Protein AF-0000000072197163 (afdb_homodimer)

Sequence (582 aa):
MNWDDLKIFLAVARRGSVSGAGAELGVQHSTVSRRLRAMENKLGVRLVERMQGGYGLTLAGEKLRATAEHVEREVLNAEDMLSGQDKLLKGTLRVTVVHHIAYAFFLPIFARFHQTYPDIDLEIQSSNTYLSMPHRETDVALRVTNNPAEVLIGKKLITFASAIYGSKSYLEHLKKTGDKPNWIGTECCDFHRAWTKEVCPEGKHDFTVDDTGLAHMAIKQGVGLSFLPCFIGDSDDDLARYDEQFSAFYGLDLWMLLHEDLRHTERVRAFRNFVIEEVEKQRDKLEGRLRMNWDDLKIFLAVARRGSVSGAGAELGVQHSTVSRRLRAMENKLGVRLVERMQGGYGLTLAGEKLRATAEHVEREVLNAEDMLSGQDKLLKGTLRVTVVHHIAYAFFLPIFARFHQTYPDIDLEIQSSNTYLSMPHRETDVALRVTNNPAEVLIGKKLITFASAIYGSKSYLEHLKKTGDKPNWIGTECCDFHRAWTKEVCPEGKHDFTVDDTGLAHMAIKQGVGLSFLPCFIGDSDDDLARYDEQFSAFYGLDLWMLLHEDLRHTERVRAFRNFVIEEVEKQRDKLEGRLR

InterPro domains:
  IPR000847 LysR, HTH, N-terminal domain [PF00126] (3-62)
  IPR000847 LysR, HTH, N-terminal domain [PS50931] (1-58)
  IPR005119 LysR, substrate-binding [PF03466] (89-278)
  IPR036388 Winged helix-like DNA-binding domain superfamily [G3DSA:1.10.10.10] (1-82)
  IPR036390 Winged helix DNA-binding domain superfamily [SSF46785] (1-111)
  IPR058163 LysR-type transcriptional regulator, proteobacterial-type [PTHR30537] (2-285)

Organism: NCBI:txid1219067

Secondary structure (DSSP, 8-state):
--HHHHHHHHHHHHHSSHHHHHHHHTS-HHHHHHHHHHHHHHHTS--EEEETTEEEE-HHHHHHHHHHHHHHHHHHHHHHHHHTGGGSS-EEEEEEE-HHHIIIIIHHHHHHHHHH-TTEEEEEEE----SS---TT-SEEEEE-SS--TTSEEEEEEEEEEEEEEEHHHHHHHHHH-PPPPB-EE-S-HHHHHHHHHH-TT---SEEESSHHHHHHHHHTT--BEEEEHHHHTT-TTEEEPPGGG---EEEEEEEEE-GGGTT-HHHHHHHHHHHHHHHHTHHHHTT---/--HHHHHHHHHHHHHSSHHHHHHHHTS-HHHHHHHHHHHHHHHTS--EEEETTEEEE-HHHHHHHHHHHHHHHHHHHHHHHHHTGGGSS-EEEEEEE-HHHIIIIIHHHHHHHHHH-TTEEEEEEE-SS-TT---TT-SEEEEE-SS--TTSEEEEEEEEEEEEEEEHHHHHHHHHH-PPPPB-EE-S-HHHHHHHHHH-TT---SEEESSHHHHHHHHHTT--BEEEEHHHHTT-TTEEE--GGG---EEEEEEEEE-GGGTT-HHHHHHHHHHHHHHHHTHHHHTT---

pLDDT: mean 81.99, std 13.85, range [34.84, 98.12]

Radius of gyration: 24.35 Å; Cα contacts (8 Å, |Δi|>4): 1039; chains: 2; bounding box: 47×69×69 Å

Foldseek 3Di:
DDLVLLLLLLLCAVQLALCRSCVVVVHDSVVSVVSQVVVCVVVVHHQWDDDPVHIHGDPNVVVSNLVSLQVVQVVVVVVCVVVVVLVDLAEEAAEEEADVCCVLPCVVLVVVLCVVRVRYHYHYHHDLDPPVPVRRHHAKYKDWAPDDDPQWDKDWQAKFWKFKKAFPVLLVVCVVPVDDWAEEAEQSDDLQVVVCCVVPVPHDHPHYDRDQVVVLVCRLVNVTMGMDGLLSQVVDPRMDGDDCVPVPGDIIIIMMTGHPSSCSRVNSVSSVVSVSVSCVVCRCSRHNNPD/DDLVLLLLLLLCAVQLALCRSCVVVVHDSVVSVVSQVVVCVVVVHHQWDDDPVHIHGDPNVVVSQQVSQAVVQVVVLVVCVVVVVLVDLAEEAAEEEADVCCVLPCVVLVVVLCVVRVRYHYHYHHDLDPPPCCRHHHQKYKDWAPDDDPQWDKDWQAKFFKAKKAFPVLLVVCVVPVDDWAEEAEQQDDLQVVVCCVVPVPHDHPHYDRDQVVVLVCRLVNVTMGMDGLLSQVVDPRMDGRDCVRSPRDIIIIMMTGHPSSCSRVNSVSSVVSVSVSCVVCRCSRSNNPD

Nearest PDB structures (foldseek):
  3t1b-assembly1_A  TM=5.516E-01  e=1.621E-19  Vibrio cholerae
  3hhg-assembly1_D  TM=5.803E-01  e=7.321E-19  Neisseria meningitidis serogroup B
  3t1b-assembly1_D  TM=5.492E-01  e=2.191E-19  Vibrio cholerae
  3szp-assembly1_A-2  TM=5.684E-01  e=3.771E-19  Vibrio cholerae
  7d98-assembly1_Q  TM=4.934E-01  e=8.090E-17  Cupriavidus necator

Structure (mmCIF, N/CA/C/O backbone):
data_AF-0000000072197163-model_v1
#
loop_
_entity.id
_entity.type
_entity.pdbx_description
1 polymer 'LysR family transcriptional regulator'
#
loop_
_atom_site.group_PDB
_atom_site.id
_atom_site.type_symbol
_atom_site.label_atom_id
_atom_site.label_alt_id
_atom_site.label_comp_id
_atom_site.label_asym_id
_atom_site.label_entity_id
_atom_site.label_seq_id
_atom_site.pdbx_PDB_ins_code
_atom_site.Cartn_x
_atom_site.Cartn_y
_atom_site.Cartn_z
_atom_site.occupancy
_atom_site.B_iso_or_equiv
_atom_site.auth_seq_id
_atom_site.auth_comp_id
_atom_site.auth_asym_id
_atom_site.auth_atom_id
_atom_site.pdbx_PDB_model_num
ATOM 1 N N . MET A 1 1 ? -1.6 1.203 34.969 1 57.62 1 MET A N 1
ATOM 2 C CA . MET A 1 1 ? -0.911 1.917 33.875 1 57.62 1 MET A CA 1
ATOM 3 C C . MET A 1 1 ? -1.475 3.324 33.719 1 57.62 1 MET A C 1
ATOM 5 O O . MET A 1 1 ? -2.691 3.52 33.75 1 57.62 1 MET A O 1
ATOM 9 N N . ASN A 1 2 ? -0.633 4.32 33.969 1 64.56 2 ASN A N 1
ATOM 10 C CA . ASN A 1 2 ? -1.128 5.688 33.875 1 64.56 2 ASN A CA 1
ATOM 11 C C . ASN A 1 2 ? -0.711 6.344 32.562 1 64.56 2 ASN A C 1
ATOM 13 O O . ASN A 1 2 ? 0.101 5.793 31.828 1 64.56 2 ASN A O 1
ATOM 17 N N . TRP A 1 3 ? -1.387 7.504 32.25 1 71.94 3 TRP A N 1
ATOM 18 C CA . TRP A 1 3 ? -1.223 8.227 31 1 71.94 3 TRP A CA 1
ATOM 19 C C . TRP A 1 3 ? 0.24 8.594 30.766 1 71.94 3 TRP A C 1
ATOM 21 O O . TRP A 1 3 ? 0.738 8.508 29.641 1 71.94 3 TRP A O 1
ATOM 31 N N . ASP A 1 4 ? 0.844 8.906 31.781 1 77 4 ASP A N 1
ATOM 32 C CA . ASP A 1 4 ? 2.24 9.312 31.672 1 77 4 ASP A CA 1
ATOM 33 C C . ASP A 1 4 ? 3.119 8.148 31.219 1 77 4 ASP A C 1
ATOM 35 O O . ASP A 1 4 ? 4.078 8.336 30.469 1 77 4 ASP A O 1
ATOM 39 N N . ASP A 1 5 ? 2.777 7.043 31.719 1 81.25 5 ASP A N 1
ATOM 40 C CA . ASP A 1 5 ? 3.514 5.844 31.312 1 81.25 5 ASP A CA 1
ATOM 41 C C . ASP A 1 5 ? 3.305 5.535 29.844 1 81.25 5 ASP A C 1
ATOM 43 O O . ASP A 1 5 ? 4.246 5.164 29.141 1 81.25 5 ASP A O 1
ATOM 47 N N . LEU A 1 6 ? 2.107 5.691 29.438 1 82.31 6 LEU A N 1
ATOM 48 C CA . LEU A 1 6 ? 1.798 5.441 28.031 1 82.31 6 LEU A CA 1
ATOM 49 C C . LEU A 1 6 ? 2.545 6.418 27.125 1 82.31 6 LEU A C 1
ATOM 51 O O . LEU A 1 6 ? 2.99 6.047 26.031 1 82.31 6 LEU A O 1
ATOM 55 N N . LYS A 1 7 ? 2.646 7.578 27.594 1 84.44 7 LYS A N 1
ATOM 56 C CA . LYS A 1 7 ? 3.391 8.578 26.828 1 84.44 7 LYS A CA 1
ATOM 57 C C . LYS A 1 7 ? 4.852 8.172 26.672 1 84.44 7 LYS A C 1
ATOM 59 O O . LYS A 1 7 ? 5.434 8.359 25.594 1 84.44 7 LYS A O 1
ATOM 64 N N . ILE A 1 8 ? 5.355 7.672 27.688 1 85.62 8 ILE A N 1
ATOM 65 C CA . ILE A 1 8 ? 6.75 7.234 27.672 1 85.62 8 ILE A CA 1
ATOM 66 C C . ILE A 1 8 ? 6.914 6.094 26.672 1 85.62 8 ILE A C 1
ATOM 68 O O . ILE A 1 8 ? 7.828 6.121 25.844 1 85.62 8 ILE A O 1
ATOM 72 N N . PHE A 1 9 ? 6.086 5.156 26.75 1 88.44 9 PHE A N 1
ATOM 73 C CA . PHE A 1 9 ? 6.117 4.016 25.828 1 88.44 9 PHE A CA 1
ATOM 74 C C . PHE A 1 9 ? 5.988 4.477 24.391 1 88.44 9 PHE A C 1
ATOM 76 O O . PHE A 1 9 ? 6.75 4.043 23.516 1 88.44 9 PHE A O 1
ATOM 83 N N . LEU A 1 10 ? 5.035 5.32 24.203 1 85.12 10 LEU A N 1
ATOM 84 C CA . LEU A 1 10 ? 4.793 5.805 22.844 1 85.12 10 LEU A CA 1
ATOM 85 C C . LEU A 1 10 ? 6.016 6.535 22.297 1 85.12 10 LEU A C 1
ATOM 87 O O . LEU A 1 10 ? 6.355 6.391 21.125 1 85.12 10 LEU A O 1
ATOM 91 N N . ALA A 1 11 ? 6.637 7.305 23.141 1 83.38 11 ALA A N 1
ATOM 92 C CA . ALA A 1 11 ? 7.836 8.031 22.734 1 83.38 11 ALA A CA 1
ATOM 93 C C . ALA A 1 11 ? 8.953 7.066 22.328 1 83.38 11 ALA A C 1
ATOM 95 O O . ALA A 1 11 ? 9.633 7.285 21.328 1 83.38 11 ALA A O 1
ATOM 96 N N . VAL A 1 12 ? 9.078 6.07 23.078 1 86.12 12 VAL A N 1
ATOM 97 C CA . VAL A 1 12 ? 10.094 5.07 22.75 1 86.12 12 VAL A CA 1
ATOM 98 C C . VAL A 1 12 ? 9.742 4.371 21.453 1 86.12 12 VAL A C 1
ATOM 100 O O . VAL A 1 12 ? 10.609 4.137 20.609 1 86.12 12 VAL A O 1
ATOM 103 N N . ALA A 1 13 ? 8.531 4.047 21.359 1 81.19 13 ALA A N 1
ATOM 104 C CA . ALA A 1 13 ? 8.07 3.355 20.172 1 81.19 13 ALA A CA 1
ATOM 105 C C . ALA A 1 13 ? 8.297 4.203 18.922 1 81.19 13 ALA A C 1
ATOM 107 O O . ALA A 1 13 ? 8.695 3.684 17.875 1 81.19 13 ALA A O 1
ATOM 108 N N . ARG A 1 14 ? 8.047 5.434 19.062 1 73.12 14 ARG A N 1
ATOM 109 C CA . ARG A 1 14 ? 8.125 6.359 17.938 1 73.12 14 ARG A CA 1
ATOM 110 C C . ARG A 1 14 ? 9.578 6.691 17.609 1 73.12 14 ARG A C 1
ATOM 112 O O . ARG A 1 14 ? 9.961 6.762 16.438 1 73.12 14 ARG A O 1
ATOM 119 N N . ARG A 1 15 ? 10.391 6.887 18.609 1 72.12 15 ARG A N 1
ATOM 120 C CA . ARG A 1 15 ? 11.75 7.371 18.438 1 72.12 15 ARG A CA 1
ATOM 121 C C . ARG A 1 15 ? 12.727 6.215 18.266 1 72.12 15 ARG A C 1
ATOM 123 O O . ARG A 1 15 ? 13.844 6.398 17.766 1 72.12 15 ARG A O 1
ATOM 130 N N . GLY A 1 16 ? 12.273 5.051 18.703 1 75.5 16 GLY A N 1
ATOM 131 C CA . GLY A 1 16 ? 13.086 3.855 18.562 1 75.5 16 GLY A CA 1
ATOM 132 C C . GLY A 1 16 ? 14.25 3.814 19.547 1 75.5 16 GLY A C 1
ATOM 133 O O . GLY A 1 16 ? 15.172 3.016 19.375 1 75.5 16 GLY A O 1
ATOM 134 N N . SER A 1 17 ? 14.281 4.742 20.469 1 80.44 17 SER A N 1
ATOM 135 C CA . SER A 1 17 ? 15.359 4.773 21.453 1 80.44 17 SER A CA 1
ATOM 136 C C . SER A 1 17 ? 14.906 5.438 22.75 1 80.44 17 SER A C 1
ATOM 138 O O . SER A 1 17 ? 13.992 6.27 22.734 1 80.44 17 SER A O 1
ATOM 140 N N . VAL A 1 18 ? 15.547 5.043 23.797 1 85.5 18 VAL A N 1
ATOM 141 C CA . VAL A 1 18 ? 15.258 5.609 25.109 1 85.5 18 VAL A CA 1
ATOM 142 C C . VAL A 1 18 ? 15.75 7.055 25.172 1 85.5 18 VAL A C 1
ATOM 144 O O . VAL A 1 18 ? 15.078 7.922 25.719 1 85.5 18 VAL A O 1
ATOM 147 N N . SER A 1 19 ? 16.859 7.234 24.516 1 85.69 19 SER A N 1
ATOM 148 C CA . SER A 1 19 ? 17.406 8.586 24.5 1 85.69 19 SER A CA 1
ATOM 149 C C . SER A 1 19 ? 16.531 9.523 23.688 1 85.69 19 SER A C 1
ATOM 151 O O . SER A 1 19 ? 16.25 10.656 24.094 1 85.69 19 SER A O 1
ATOM 153 N N . GLY A 1 20 ? 16.125 9.055 22.609 1 83.5 20 GLY A N 1
ATOM 154 C CA . GLY A 1 20 ? 15.219 9.844 21.781 1 83.5 20 GLY A CA 1
ATOM 155 C C . GLY A 1 20 ? 13.898 10.148 22.469 1 83.5 20 GLY A C 1
ATOM 156 O O . GLY A 1 20 ? 13.383 11.258 22.344 1 83.5 20 GLY A O 1
ATOM 157 N N . ALA A 1 21 ? 13.453 9.188 23.156 1 87.5 21 ALA A N 1
ATOM 158 C CA . ALA A 1 21 ? 12.203 9.367 23.891 1 87.5 21 ALA A CA 1
ATOM 159 C C . ALA A 1 21 ? 12.375 10.406 25 1 87.5 21 ALA A C 1
ATOM 161 O O . ALA A 1 21 ? 11.5 11.25 25.219 1 87.5 21 ALA A O 1
ATOM 162 N N . GLY A 1 22 ? 13.461 10.273 25.656 1 88.06 22 GLY A N 1
ATOM 163 C CA . GLY A 1 22 ? 13.75 11.258 26.688 1 88.06 22 GLY A CA 1
ATOM 164 C C . GLY A 1 22 ? 13.797 12.68 26.172 1 88.06 22 GLY A C 1
ATOM 165 O O . GLY A 1 22 ? 13.211 13.594 26.766 1 88.06 22 GLY A O 1
ATOM 166 N N . ALA A 1 23 ? 14.438 12.875 25.094 1 83.62 23 ALA A N 1
ATOM 167 C CA . ALA A 1 23 ? 14.539 14.188 24.453 1 83.62 23 ALA A CA 1
ATOM 168 C C . ALA A 1 23 ? 13.164 14.727 24.078 1 83.62 23 ALA A C 1
ATOM 170 O O . ALA A 1 23 ? 12.867 15.898 24.297 1 83.62 23 ALA A O 1
ATOM 171 N N . GLU A 1 24 ? 12.367 13.828 23.625 1 79.88 24 GLU A N 1
ATOM 172 C CA . GLU A 1 24 ? 11.023 14.211 23.203 1 79.88 24 GLU A CA 1
ATOM 173 C C . GLU A 1 24 ? 10.172 14.641 24.391 1 79.88 24 GLU A C 1
ATOM 175 O O . GLU A 1 24 ? 9.422 15.609 24.297 1 79.88 24 GLU A O 1
ATOM 180 N N . LEU A 1 25 ? 10.32 13.977 25.422 1 83.94 25 LEU A N 1
ATOM 181 C CA . LEU A 1 25 ? 9.453 14.18 26.578 1 83.94 25 LEU A CA 1
ATOM 182 C C . LEU A 1 25 ? 10.062 15.188 27.547 1 83.94 25 LEU A C 1
ATOM 184 O O . LEU A 1 25 ? 9.398 15.625 28.484 1 83.94 25 LEU A O 1
ATOM 188 N N . GLY A 1 26 ? 11.297 15.516 27.297 1 87.06 26 GLY A N 1
ATOM 189 C CA . GLY A 1 26 ? 11.969 16.453 28.188 1 87.06 26 GLY A CA 1
ATOM 190 C C . GLY A 1 26 ? 12.352 15.836 29.516 1 87.06 26 GLY A C 1
ATOM 191 O O . GLY A 1 26 ? 12.258 16.484 30.562 1 87.06 26 GLY A O 1
ATOM 192 N N . VAL A 1 27 ? 12.641 14.633 29.5 1 86.94 27 VAL A N 1
ATOM 193 C CA . VAL A 1 27 ? 13.047 13.93 30.719 1 86.94 27 VAL A CA 1
ATOM 194 C C . VAL A 1 27 ? 14.352 13.172 30.469 1 86.94 27 VAL A C 1
ATOM 196 O O . VAL A 1 27 ? 14.766 13.008 29.312 1 86.94 27 VAL A O 1
ATOM 199 N N . GLN A 1 28 ? 14.984 12.844 31.484 1 89.19 28 GLN A N 1
ATOM 200 C CA . GLN A 1 28 ? 16.234 12.094 31.375 1 89.19 28 GLN A CA 1
ATOM 201 C C . GLN A 1 28 ? 15.977 10.688 30.844 1 89.19 28 GLN A C 1
ATOM 203 O O . GLN A 1 28 ? 14.953 10.07 31.141 1 89.19 28 GLN A O 1
ATOM 208 N N . HIS A 1 29 ? 16.969 10.211 30.078 1 90.06 29 HIS A N 1
ATOM 209 C CA . HIS A 1 29 ? 16.875 8.875 29.516 1 90.06 29 HIS A CA 1
ATOM 210 C C . HIS A 1 29 ? 16.703 7.82 30.609 1 90.06 29 HIS A C 1
ATOM 212 O O . HIS A 1 29 ? 16 6.824 30.406 1 90.06 29 HIS A O 1
ATOM 218 N N . SER A 1 30 ? 17.297 8.047 31.703 1 90.94 30 SER A N 1
ATOM 219 C CA . SER A 1 30 ? 17.203 7.102 32.812 1 90.94 30 SER A CA 1
ATOM 220 C C . SER A 1 30 ? 15.766 7 33.312 1 90.94 30 SER A C 1
ATOM 222 O O . SER A 1 30 ? 15.312 5.926 33.719 1 90.94 30 SER A O 1
ATOM 224 N N . THR A 1 31 ? 15.125 8.125 33.281 1 89 31 THR A N 1
ATOM 225 C CA . THR A 1 31 ? 13.711 8.156 33.688 1 89 31 THR A CA 1
ATOM 226 C C . THR A 1 31 ? 12.875 7.332 32.688 1 89 31 THR A C 1
ATOM 228 O O . THR A 1 31 ? 12.016 6.555 33.125 1 89 31 THR A O 1
ATOM 231 N N . VAL A 1 32 ? 13.156 7.516 31.422 1 91.81 32 VAL A N 1
ATOM 232 C CA . VAL A 1 32 ? 12.43 6.793 30.391 1 91.81 32 VAL A CA 1
ATOM 233 C C . VAL A 1 32 ? 12.633 5.289 30.562 1 91.81 32 VAL A C 1
ATOM 235 O O . VAL A 1 32 ? 11.672 4.516 30.562 1 91.81 32 VAL A O 1
ATOM 238 N N . SER A 1 33 ? 13.883 4.895 30.75 1 90.56 33 SER A N 1
ATOM 239 C CA . SER A 1 33 ? 14.219 3.48 30.875 1 90.56 33 SER A CA 1
ATOM 240 C C . SER A 1 33 ? 13.578 2.869 32.125 1 90.56 33 SER A C 1
ATOM 242 O O . SER A 1 33 ? 13.023 1.769 32.062 1 90.56 33 SER A O 1
ATOM 244 N N . ARG A 1 34 ? 13.711 3.535 33.156 1 89.94 34 ARG A N 1
ATOM 245 C CA . ARG A 1 34 ? 13.172 3.055 34.406 1 89.94 34 ARG A CA 1
ATOM 246 C C . ARG A 1 34 ? 11.656 2.879 34.344 1 89.94 34 ARG A C 1
ATOM 248 O O . ARG A 1 34 ? 11.125 1.858 34.781 1 89.94 34 ARG A O 1
ATOM 255 N N . ARG A 1 35 ? 11.023 3.842 33.875 1 89.25 35 ARG A N 1
ATOM 256 C CA . ARG A 1 35 ? 9.57 3.818 33.812 1 89.25 35 ARG A CA 1
ATOM 257 C C . ARG A 1 35 ? 9.086 2.752 32.844 1 89.25 35 ARG A C 1
ATOM 259 O O . ARG A 1 35 ? 8.07 2.094 33.062 1 89.25 35 ARG A O 1
ATOM 266 N N . LEU A 1 36 ? 9.758 2.666 31.734 1 90.12 36 LEU A N 1
ATOM 267 C CA . LEU A 1 36 ? 9.422 1.63 30.766 1 90.12 36 LEU A CA 1
ATOM 268 C C . LEU A 1 36 ? 9.555 0.242 31.375 1 90.12 36 LEU A C 1
ATOM 270 O O . LEU A 1 36 ? 8.695 -0.614 31.188 1 90.12 36 LEU A O 1
ATOM 274 N N . ARG A 1 37 ? 10.641 -0.009 32.125 1 89.5 37 ARG A N 1
ATOM 275 C CA . ARG A 1 37 ? 10.859 -1.286 32.781 1 89.5 37 ARG A CA 1
ATOM 276 C C . ARG A 1 37 ? 9.773 -1.547 33.844 1 89.5 37 ARG A C 1
ATOM 278 O O . ARG A 1 37 ? 9.297 -2.676 33.969 1 89.5 37 ARG A O 1
ATOM 285 N N . ALA A 1 38 ? 9.531 -0.506 34.531 1 87.62 38 ALA A N 1
ATOM 286 C CA . ALA A 1 38 ? 8.477 -0.622 35.531 1 87.62 38 ALA A CA 1
ATOM 287 C C . ALA A 1 38 ? 7.145 -1.011 34.875 1 87.62 38 ALA A C 1
ATOM 289 O O . ALA A 1 38 ? 6.406 -1.837 35.438 1 87.62 38 ALA A O 1
ATOM 290 N N . MET A 1 39 ? 6.867 -0.387 33.812 1 86.25 39 MET A N 1
ATOM 291 C CA . MET A 1 39 ? 5.645 -0.689 33.094 1 86.25 39 MET A CA 1
ATOM 292 C C . MET A 1 39 ? 5.637 -2.141 32.625 1 86.25 39 MET A C 1
ATOM 294 O O . MET A 1 39 ? 4.625 -2.834 32.75 1 86.25 39 MET A O 1
ATOM 298 N N . GLU A 1 40 ? 6.727 -2.566 32.031 1 88.81 40 GLU A N 1
ATOM 299 C CA . GLU A 1 40 ? 6.852 -3.943 31.547 1 88.81 40 GLU A CA 1
ATOM 300 C C . GLU A 1 40 ? 6.707 -4.934 32.719 1 88.81 40 GLU A C 1
ATOM 302 O O . GLU A 1 40 ? 6.047 -5.965 32.562 1 88.81 40 GLU A O 1
ATOM 307 N N . ASN A 1 41 ? 7.281 -4.586 33.875 1 84.31 41 ASN A N 1
ATOM 308 C CA . ASN A 1 41 ? 7.172 -5.422 35.062 1 84.31 41 ASN A CA 1
ATOM 309 C C . ASN A 1 41 ? 5.73 -5.52 35.531 1 84.31 41 ASN A C 1
ATOM 311 O O . ASN A 1 41 ? 5.262 -6.605 35.906 1 84.31 41 ASN A O 1
ATOM 315 N N . LYS A 1 42 ? 5.16 -4.453 35.562 1 80.25 42 LYS A N 1
ATOM 316 C CA . LYS A 1 42 ? 3.771 -4.418 36 1 80.25 42 LYS A CA 1
ATOM 317 C C . LYS A 1 42 ? 2.877 -5.238 35.094 1 80.25 42 LYS A C 1
ATOM 319 O O . LYS A 1 42 ? 1.958 -5.918 35.562 1 80.25 42 LYS A O 1
ATOM 324 N N . LEU A 1 43 ? 3.156 -5.117 33.812 1 79.12 43 LEU A N 1
ATOM 325 C CA . LEU A 1 43 ? 2.348 -5.801 32.812 1 79.12 43 LEU A CA 1
ATOM 326 C C . LEU A 1 43 ? 2.766 -7.258 32.688 1 79.12 43 LEU A C 1
ATOM 328 O O . LEU A 1 43 ? 2.018 -8.078 32.125 1 79.12 43 LEU A O 1
ATOM 332 N N . GLY A 1 44 ? 3.977 -7.531 33.094 1 83 44 GLY A N 1
ATOM 333 C CA . GLY A 1 44 ? 4.488 -8.891 33.031 1 83 44 GLY A CA 1
ATOM 334 C C . GLY A 1 44 ? 4.953 -9.297 31.641 1 83 44 GLY A C 1
ATOM 335 O O . GLY A 1 44 ? 5.043 -10.484 31.328 1 83 44 GLY A O 1
ATOM 336 N N . VAL A 1 45 ? 5.043 -8.359 30.766 1 80.44 45 VAL A N 1
ATOM 337 C CA . VAL A 1 45 ? 5.496 -8.641 29.406 1 80.44 45 VAL A CA 1
ATOM 338 C C . VAL A 1 45 ? 6.496 -7.574 28.969 1 80.44 45 VAL A C 1
ATOM 340 O O . VAL A 1 45 ? 6.492 -6.457 29.5 1 80.44 45 VAL A O 1
ATOM 343 N N . ARG A 1 46 ? 7.312 -7.996 28 1 85.88 46 ARG A N 1
ATOM 344 C CA . ARG A 1 46 ? 8.203 -7.023 27.359 1 85.88 46 ARG A CA 1
ATOM 345 C C . ARG A 1 46 ? 7.5 -6.309 26.219 1 85.88 46 ARG A C 1
ATOM 347 O O . ARG A 1 46 ? 6.777 -6.93 25.438 1 85.88 46 ARG A O 1
ATOM 354 N N . LEU A 1 47 ? 7.688 -4.984 26.234 1 86.62 47 LEU A N 1
ATOM 355 C CA . LEU A 1 47 ? 7.055 -4.168 25.203 1 86.62 47 LEU A CA 1
ATOM 356 C C . LEU A 1 47 ? 8.055 -3.789 24.125 1 86.62 47 LEU A C 1
ATOM 358 O O . LEU A 1 47 ? 7.676 -3.559 22.969 1 86.62 47 LEU A O 1
ATOM 362 N N . VAL A 1 48 ? 9.32 -3.662 24.578 1 84.62 48 VAL A N 1
ATOM 363 C CA . VAL A 1 48 ? 10.383 -3.25 23.656 1 84.62 48 VAL A CA 1
ATOM 364 C C . VAL A 1 48 ? 11.531 -4.258 23.719 1 84.62 48 VAL A C 1
ATOM 366 O O . VAL A 1 48 ? 11.695 -4.977 24.703 1 84.62 48 VAL A O 1
ATOM 369 N N . GLU A 1 49 ? 12.117 -4.383 22.484 1 79 49 GLU A N 1
ATOM 370 C CA . GLU A 1 49 ? 13.289 -5.246 22.438 1 79 49 GLU A CA 1
ATOM 371 C C . GLU A 1 49 ? 14.469 -4.531 21.781 1 79 49 GLU A C 1
ATOM 373 O O . GLU A 1 49 ? 14.289 -3.678 20.922 1 79 49 GLU A O 1
ATOM 378 N N . ARG A 1 50 ? 15.641 -4.832 22.297 1 70.69 50 ARG A N 1
ATOM 379 C CA . ARG A 1 50 ? 16.875 -4.254 21.766 1 70.69 50 ARG A CA 1
ATOM 380 C C . ARG A 1 50 ? 17.203 -4.848 20.391 1 70.69 50 ARG A C 1
ATOM 382 O O . ARG A 1 50 ? 17.094 -6.062 20.203 1 70.69 50 ARG A O 1
ATOM 389 N N . MET A 1 51 ? 17.266 -4.023 19.594 1 59.5 51 MET A N 1
ATOM 390 C CA . MET A 1 51 ? 17.703 -4.398 18.25 1 59.5 51 MET A CA 1
ATOM 391 C C . MET A 1 51 ? 19 -3.691 17.875 1 59.5 51 MET A C 1
ATOM 393 O O . MET A 1 51 ? 19.469 -2.818 18.609 1 59.5 51 MET A O 1
ATOM 397 N N . GLN A 1 52 ? 19.812 -4.102 16.859 1 55.75 52 GLN A N 1
ATOM 398 C CA . GLN A 1 52 ? 21.078 -3.508 16.453 1 55.75 52 GLN A CA 1
ATOM 399 C C . GLN A 1 52 ? 20.938 -2.006 16.234 1 55.75 52 GLN A C 1
ATOM 401 O O . GLN A 1 52 ? 21.859 -1.244 16.484 1 55.75 52 GLN A O 1
ATOM 406 N N . GLY A 1 53 ? 19.844 -1.498 16.031 1 55.34 53 GLY A N 1
ATOM 407 C CA . GLY A 1 53 ? 19.672 -0.089 15.711 1 55.34 53 GLY A CA 1
ATOM 408 C C . GLY A 1 53 ? 18.781 0.642 16.703 1 55.34 53 GLY A C 1
ATOM 409 O O . GLY A 1 53 ? 18.375 1.774 16.453 1 55.34 53 GLY A O 1
ATOM 410 N N . GLY A 1 54 ? 18.719 0.029 17.812 1 65.88 54 GLY A N 1
ATOM 411 C CA . GLY A 1 54 ? 17.875 0.653 18.812 1 65.88 54 GLY A CA 1
ATOM 412 C C . GLY A 1 54 ? 16.844 -0.292 19.406 1 65.88 54 GLY A C 1
ATOM 413 O O . GLY A 1 54 ? 17.172 -1.431 19.75 1 65.88 54 GLY A O 1
ATOM 414 N N . TYR A 1 55 ? 15.734 0.31 19.672 1 70.62 55 TYR A N 1
ATOM 415 C CA . TYR A 1 55 ? 14.664 -0.498 20.234 1 70.62 55 TYR A CA 1
ATOM 416 C C . TYR A 1 55 ? 13.578 -0.773 19.203 1 70.62 55 TYR A C 1
ATOM 418 O O . TYR A 1 55 ? 13.258 0.091 18.391 1 70.62 55 TYR A O 1
ATOM 426 N N . GLY A 1 56 ? 13.219 -2.002 19.062 1 74.94 56 GLY A N 1
ATOM 427 C CA . GLY A 1 56 ? 12.008 -2.387 18.359 1 74.94 56 GLY A CA 1
ATOM 428 C C . GLY A 1 56 ? 10.898 -2.842 19.281 1 74.94 56 GLY A C 1
ATOM 429 O O . GLY A 1 56 ? 11.125 -3.062 20.484 1 74.94 56 GLY A O 1
ATOM 430 N N . LEU A 1 57 ? 9.703 -2.789 18.75 1 75.5 57 LEU A N 1
ATOM 431 C CA . LEU A 1 57 ? 8.555 -3.223 19.547 1 75.5 57 LEU A CA 1
ATOM 432 C C . LEU A 1 57 ? 8.391 -4.738 19.469 1 75.5 57 LEU A C 1
ATOM 434 O O . LEU A 1 57 ? 8.609 -5.344 18.422 1 75.5 57 LEU A O 1
ATOM 438 N N . THR A 1 58 ? 8.133 -5.301 20.688 1 69.56 58 THR A N 1
ATOM 439 C CA . THR A 1 58 ? 7.637 -6.672 20.719 1 69.56 58 THR A CA 1
ATOM 440 C C . THR A 1 58 ? 6.207 -6.738 20.188 1 69.56 58 THR A C 1
ATOM 442 O O . THR A 1 58 ? 5.613 -5.707 19.859 1 69.56 58 THR A O 1
ATOM 445 N N . LEU A 1 59 ? 5.742 -7.902 20.047 1 59.81 59 LEU A N 1
ATOM 446 C CA . LEU A 1 59 ? 4.34 -8.055 19.656 1 59.81 59 LEU A CA 1
ATOM 447 C C . LEU A 1 59 ? 3.426 -7.363 20.672 1 59.81 59 LEU A C 1
ATOM 449 O O . LEU A 1 59 ? 2.465 -6.691 20.281 1 59.81 59 LEU A O 1
ATOM 453 N N . ALA A 1 60 ? 3.727 -7.637 21.859 1 69.62 60 ALA A N 1
ATOM 454 C CA . ALA A 1 60 ? 2.98 -6.961 22.922 1 69.62 60 ALA A CA 1
ATOM 455 C C . ALA A 1 60 ? 3.123 -5.445 22.812 1 69.62 60 ALA A C 1
ATOM 457 O O . ALA A 1 60 ? 2.162 -4.707 23.031 1 69.62 60 ALA A O 1
ATOM 458 N N . GLY A 1 61 ? 4.289 -5.066 22.438 1 77.44 61 GLY A N 1
ATOM 459 C CA . GLY A 1 61 ? 4.535 -3.65 22.234 1 77.44 61 GLY A CA 1
ATOM 460 C C . GLY A 1 61 ? 3.709 -3.061 21.109 1 77.44 61 GLY A C 1
ATOM 461 O O . GLY A 1 61 ? 3.176 -1.956 21.234 1 77.44 61 GLY A O 1
ATOM 462 N N . GLU A 1 62 ? 3.588 -3.773 20.109 1 68.19 62 GLU A N 1
ATOM 463 C CA . GLU A 1 62 ? 2.791 -3.32 18.969 1 68.19 62 GLU A CA 1
ATOM 464 C C . GLU A 1 62 ? 1.319 -3.182 19.344 1 68.19 62 GLU A C 1
ATOM 466 O O . GLU A 1 62 ? 0.658 -2.221 18.953 1 68.19 62 GLU A O 1
ATOM 471 N N . LYS A 1 63 ? 0.921 -4.086 20.109 1 64.75 63 LYS A N 1
ATOM 472 C CA . LYS A 1 63 ? -0.461 -4.039 20.578 1 64.75 63 LYS A CA 1
ATOM 473 C C . LYS A 1 63 ? -0.689 -2.832 21.484 1 64.75 63 LYS A C 1
ATOM 475 O O . LYS A 1 63 ? -1.693 -2.129 21.344 1 64.75 63 LYS A O 1
ATOM 480 N N . LEU A 1 64 ? 0.246 -2.697 22.344 1 75.56 64 LEU A N 1
ATOM 481 C CA . LEU A 1 64 ? 0.105 -1.574 23.266 1 75.56 64 LEU A CA 1
ATOM 482 C C . LEU A 1 64 ? 0.208 -0.246 22.516 1 75.56 64 LEU A C 1
ATOM 484 O O . LEU A 1 64 ? -0.445 0.731 22.891 1 75.56 64 LEU A O 1
ATOM 488 N N . ARG A 1 65 ? 1.081 -0.294 21.516 1 75.81 65 ARG A N 1
ATOM 489 C CA . ARG A 1 65 ? 1.238 0.934 20.734 1 75.81 65 ARG A CA 1
ATOM 490 C C . ARG A 1 65 ? -0.097 1.395 20.172 1 75.81 65 ARG A C 1
ATOM 492 O O . ARG A 1 65 ? -0.446 2.574 20.266 1 75.81 65 ARG A O 1
ATOM 499 N N . ALA A 1 66 ? -0.779 0.515 19.734 1 63.06 66 ALA A N 1
ATOM 500 C CA . ALA A 1 66 ? -2.086 0.838 19.156 1 63.06 66 ALA A CA 1
ATOM 501 C C . ALA A 1 66 ? -3.008 1.437 20.219 1 63.06 66 ALA A C 1
ATOM 503 O O . ALA A 1 66 ? -3.656 2.459 19.984 1 63.06 66 ALA A O 1
ATOM 504 N N . THR A 1 67 ? -2.965 0.819 21.344 1 63.84 67 THR A N 1
ATOM 505 C CA . THR A 1 67 ? -3.797 1.28 22.453 1 63.84 67 THR A CA 1
ATOM 506 C C . THR A 1 67 ? -3.318 2.637 22.953 1 63.84 67 THR A C 1
ATOM 508 O O . THR A 1 67 ? -4.125 3.537 23.188 1 63.84 67 THR A O 1
ATOM 511 N N . ALA A 1 68 ? -2.031 2.699 23.156 1 74.44 68 ALA A N 1
ATOM 512 C CA . ALA A 1 68 ? -1.448 3.93 23.672 1 74.44 68 ALA A CA 1
ATOM 513 C C . ALA A 1 68 ? -1.712 5.105 22.75 1 74.44 68 ALA A C 1
ATOM 515 O O . ALA A 1 68 ? -2.014 6.211 23.203 1 74.44 68 ALA A O 1
ATOM 516 N N . GLU A 1 69 ? -1.62 4.863 21.547 1 70.56 69 GLU A N 1
ATOM 517 C CA . GLU A 1 69 ? -1.883 5.906 20.562 1 70.56 69 GLU A CA 1
ATOM 518 C C . GLU A 1 69 ? -3.34 6.355 20.594 1 70.56 69 GLU A C 1
ATOM 520 O O . GLU A 1 69 ? -3.635 7.543 20.469 1 70.56 69 GLU A O 1
ATOM 525 N N . HIS A 1 70 ? -4.168 5.488 20.875 1 61.41 70 HIS A N 1
ATOM 526 C CA . HIS A 1 70 ? -5.586 5.801 21.016 1 61.41 70 HIS A CA 1
ATOM 527 C C . HIS A 1 70 ? -5.832 6.699 22.219 1 61.41 70 HIS A C 1
ATOM 529 O O . HIS A 1 70 ? -6.547 7.699 22.109 1 61.41 70 HIS A O 1
ATOM 535 N N . VAL A 1 71 ? -5.242 6.27 23.234 1 63.81 71 VAL A N 1
ATOM 536 C CA . VAL A 1 71 ? -5.395 7.043 24.453 1 63.81 71 VAL A CA 1
ATOM 537 C C . VAL A 1 71 ? -4.828 8.445 24.266 1 63.81 71 VAL A C 1
ATOM 539 O O . VAL A 1 71 ? -5.445 9.43 24.672 1 63.81 71 VAL A O 1
ATOM 542 N N . GLU A 1 72 ? -3.717 8.508 23.688 1 69.19 72 GLU A N 1
ATOM 543 C CA . GLU A 1 72 ? -3.098 9.812 23.438 1 69.19 72 GLU A CA 1
ATOM 544 C C . GLU A 1 72 ? -4.016 10.711 22.609 1 69.19 72 GLU A C 1
ATOM 546 O O . GLU A 1 72 ? -4.188 11.891 22.938 1 69.19 72 GLU A O 1
ATOM 551 N N . ARG A 1 73 ? -4.566 10.273 21.797 1 62.31 73 ARG A N 1
ATOM 552 C CA . ARG A 1 73 ? -5.461 11.023 20.922 1 62.31 73 ARG A CA 1
ATOM 553 C C . ARG A 1 73 ? -6.664 11.555 21.688 1 62.31 73 ARG A C 1
ATOM 555 O O . ARG A 1 73 ? -7.062 12.703 21.516 1 62.31 73 ARG A O 1
ATOM 562 N N . GLU A 1 74 ? -7.168 10.641 22.375 1 60.47 74 GLU A N 1
ATOM 563 C CA . GLU A 1 74 ? -8.328 11.047 23.156 1 60.47 74 GLU A CA 1
ATOM 564 C C . GLU A 1 74 ? -7.992 12.195 24.094 1 60.47 74 GLU A C 1
ATOM 566 O O . GLU A 1 74 ? -8.781 13.133 24.25 1 60.47 74 GLU A O 1
ATOM 571 N N . VAL A 1 75 ? -6.906 12.023 24.609 1 63.44 75 VAL A N 1
ATOM 572 C CA . VAL A 1 75 ? -6.469 13.055 25.531 1 63.44 75 VAL A CA 1
ATOM 573 C C . VAL A 1 75 ? -6.238 14.367 24.781 1 63.44 75 VAL A C 1
ATOM 575 O O . VAL A 1 75 ? -6.676 15.43 25.234 1 63.44 75 VAL A O 1
ATOM 578 N N . LEU A 1 76 ? -5.625 14.25 23.625 1 63.94 76 LEU A N 1
ATOM 579 C CA . LEU A 1 76 ? -5.328 15.438 22.828 1 63.94 76 LEU A CA 1
ATOM 580 C C . LEU A 1 76 ? -6.613 16.094 22.328 1 63.94 76 LEU A C 1
ATOM 582 O O . LEU A 1 76 ? -6.742 17.312 22.328 1 63.94 76 LEU A O 1
ATOM 586 N N . ASN A 1 77 ? -7.449 15.312 21.922 1 62.94 77 ASN A N 1
ATOM 587 C CA . ASN A 1 77 ? -8.742 15.812 21.484 1 62.94 77 ASN A CA 1
ATOM 588 C C . ASN A 1 77 ? -9.477 16.547 22.594 1 62.94 77 ASN A C 1
ATOM 590 O O . ASN A 1 77 ? -10.078 17.594 22.359 1 62.94 77 ASN A O 1
ATOM 594 N N . ALA A 1 78 ? -9.438 15.914 23.641 1 60.94 78 ALA A N 1
ATOM 595 C CA . ALA A 1 78 ? -10.07 16.547 24.797 1 60.94 78 ALA A CA 1
ATOM 596 C C . ALA A 1 78 ? -9.438 17.891 25.109 1 60.94 78 ALA A C 1
ATOM 598 O O . ALA A 1 78 ? -10.133 18.859 25.422 1 60.94 78 ALA A O 1
ATOM 599 N N . GLU A 1 79 ? -8.211 17.859 25.016 1 63.47 79 GLU A N 1
ATOM 600 C CA . GLU A 1 79 ? -7.504 19.125 25.25 1 63.47 79 GLU A CA 1
ATOM 601 C C . GLU A 1 79 ? -7.871 20.172 24.203 1 63.47 79 GLU A C 1
ATOM 603 O O . GLU A 1 79 ? -8.031 21.344 24.531 1 63.47 79 GLU A O 1
ATOM 608 N N . ASP A 1 80 ? -7.965 19.734 23.031 1 65.38 80 ASP A N 1
ATOM 609 C CA . ASP A 1 80 ? -8.344 20.625 21.938 1 65.38 80 ASP A CA 1
ATOM 610 C C . ASP A 1 80 ? -9.734 21.219 22.172 1 65.38 80 ASP A C 1
ATOM 612 O O . ASP A 1 80 ? -9.945 22.422 21.969 1 65.38 80 ASP A O 1
ATOM 616 N N . MET A 1 81 ? -10.539 20.438 22.531 1 60.75 81 MET A N 1
ATOM 617 C CA . MET A 1 81 ? -11.906 20.875 22.812 1 60.75 81 MET A CA 1
ATOM 618 C C . MET A 1 81 ? -11.938 21.891 23.953 1 60.75 81 MET A C 1
ATOM 620 O O . MET A 1 81 ? -12.617 22.906 23.859 1 60.75 81 MET A O 1
ATOM 624 N N . LEU A 1 82 ? -11.148 21.547 24.844 1 61.66 82 LEU A N 1
ATOM 625 C CA . LEU A 1 82 ? -11.125 22.406 26.031 1 61.66 82 LEU A CA 1
ATOM 626 C C . LEU A 1 82 ? -10.453 23.734 25.734 1 61.66 82 LEU A C 1
ATOM 628 O O . LEU A 1 82 ? -10.828 24.766 26.297 1 61.66 82 LEU A O 1
ATOM 632 N N . SER A 1 83 ? -9.562 23.688 24.781 1 66.25 83 SER A N 1
ATOM 633 C CA . SER A 1 83 ? -8.805 24.906 24.469 1 66.25 83 SER A CA 1
ATOM 634 C C . SER A 1 83 ? -9.484 25.703 23.359 1 66.25 83 SER A C 1
ATOM 636 O O . SER A 1 83 ? -9.039 26.797 23.016 1 66.25 83 SER A O 1
ATOM 638 N N . GLY A 1 84 ? -10.539 25.234 22.766 1 69.12 84 GLY A N 1
ATOM 639 C CA . GLY A 1 84 ? -11.234 25.906 21.688 1 69.12 84 GLY A CA 1
ATOM 640 C C . GLY A 1 84 ? -10.562 25.703 20.328 1 69.12 84 GLY A C 1
ATOM 641 O O . GLY A 1 84 ? -10.945 26.328 19.344 1 69.12 84 GLY A O 1
ATOM 642 N N . GLN A 1 85 ? -9.531 24.969 20.328 1 66.19 85 GLN A N 1
ATOM 643 C CA . GLN A 1 85 ? -8.805 24.688 19.094 1 66.19 85 GLN A CA 1
ATOM 644 C C . GLN A 1 85 ? -9.695 23.953 18.094 1 66.19 85 GLN A C 1
ATOM 646 O O . GLN A 1 85 ? -9.469 24.016 16.891 1 66.19 85 GLN A O 1
ATOM 651 N N . ASP A 1 86 ? -10.672 23.422 18.562 1 68.94 86 ASP A N 1
ATOM 652 C CA . ASP A 1 86 ? -11.609 22.719 17.703 1 68.94 86 ASP A CA 1
ATOM 653 C C . ASP A 1 86 ? -12.344 23.688 16.781 1 68.94 86 ASP A C 1
ATOM 655 O O . ASP A 1 86 ? -12.867 23.281 15.734 1 68.94 86 ASP A O 1
ATOM 659 N N . LYS A 1 87 ? -12.352 24.953 17.141 1 74.38 87 LYS A N 1
ATOM 660 C CA . LYS A 1 87 ? -13.07 25.953 16.375 1 74.38 87 LYS A CA 1
ATOM 661 C C . LYS A 1 87 ? -12.148 26.625 15.359 1 74.38 87 LYS A C 1
ATOM 663 O O . LYS A 1 87 ? -12.594 27.453 14.562 1 74.38 87 LYS A O 1
ATOM 668 N N . LEU A 1 88 ? -10.914 26.203 15.297 1 80.19 88 LEU A N 1
ATOM 669 C CA . LEU A 1 88 ? -9.938 26.812 14.414 1 80.19 88 LEU A CA 1
ATOM 670 C C . LEU A 1 88 ? -9.625 25.922 13.227 1 80.19 88 LEU A C 1
ATOM 672 O O . LEU A 1 88 ? -9.695 24.688 13.344 1 80.19 88 LEU A O 1
ATOM 676 N N . LEU A 1 89 ? -9.383 26.578 12.133 1 88.62 89 LEU A N 1
ATOM 677 C CA . LEU A 1 89 ? -8.922 25.859 10.945 1 88.62 89 LEU A CA 1
ATOM 678 C C . LEU A 1 89 ? -7.41 25.672 10.969 1 88.62 89 LEU A C 1
ATOM 680 O O . LEU A 1 89 ? -6.711 26.109 10.055 1 88.62 89 LEU A O 1
ATOM 684 N N . LYS A 1 90 ? -7.047 25.141 12.016 1 87.44 90 LYS A N 1
ATOM 685 C CA . LYS A 1 90 ? -5.637 24.844 12.234 1 87.44 90 LYS A CA 1
ATOM 686 C C . LYS A 1 90 ? -5.457 23.547 13.008 1 87.44 90 LYS A C 1
ATOM 688 O O . LYS A 1 90 ? -6.418 23.016 13.57 1 87.44 90 LYS A O 1
ATOM 693 N N . GLY A 1 91 ? -4.199 23.078 12.93 1 87.31 91 GLY A N 1
ATOM 694 C CA . GLY A 1 91 ? -3.898 21.859 13.664 1 87.31 91 GLY A CA 1
ATOM 695 C C . GLY A 1 91 ? -3.762 20.641 12.758 1 87.31 91 GLY A C 1
ATOM 696 O O . GLY A 1 91 ? -3.773 20.766 11.531 1 87.31 91 GLY A O 1
ATOM 697 N N . THR A 1 92 ? -3.684 19.484 13.398 1 88.56 92 THR A N 1
ATOM 698 C CA . THR A 1 92 ? -3.406 18.25 12.672 1 88.56 92 THR A CA 1
ATOM 699 C C . THR A 1 92 ? -4.703 17.547 12.289 1 88.56 92 THR A C 1
ATOM 701 O O . THR A 1 92 ? -5.633 17.469 13.102 1 88.56 92 THR A O 1
ATOM 704 N N . LEU A 1 93 ? -4.828 17.234 11.102 1 91 93 LEU A N 1
ATOM 705 C CA . LEU A 1 93 ? -5.906 16.391 10.586 1 91 93 LEU A CA 1
ATOM 706 C C . LEU A 1 93 ? -5.363 15.07 10.062 1 91 93 LEU A C 1
ATOM 708 O O . LEU A 1 93 ? -4.555 15.055 9.133 1 91 93 LEU A O 1
ATOM 712 N N . ARG A 1 94 ? -5.805 13.961 10.648 1 90.19 94 ARG A N 1
ATOM 713 C CA . ARG A 1 94 ? -5.344 12.625 10.281 1 90.19 94 ARG A CA 1
ATOM 714 C C . ARG A 1 94 ? -6.383 11.906 9.43 1 90.19 94 ARG A C 1
ATOM 716 O O . ARG A 1 94 ? -7.52 11.703 9.867 1 90.19 94 ARG A O 1
ATOM 723 N N . VAL A 1 95 ? -5.941 11.523 8.219 1 91.56 95 VAL A N 1
ATOM 724 C CA . VAL A 1 95 ? -6.84 10.883 7.27 1 91.56 95 VAL A CA 1
ATOM 725 C C . VAL A 1 95 ? -6.305 9.5 6.902 1 91.56 95 VAL A C 1
ATOM 727 O O . VAL A 1 95 ? -5.125 9.352 6.578 1 91.56 95 VAL A O 1
ATOM 730 N N . THR A 1 96 ? -7.121 8.477 7.035 1 88.88 96 THR A N 1
ATOM 731 C CA . THR A 1 96 ? -6.773 7.156 6.516 1 88.88 96 THR A CA 1
ATOM 732 C C . THR A 1 96 ? -7.551 6.855 5.238 1 88.88 96 THR A C 1
ATOM 734 O O . THR A 1 96 ? -8.719 7.227 5.117 1 88.88 96 THR A O 1
ATOM 737 N N . VAL A 1 97 ? -6.898 6.324 4.32 1 90.25 97 VAL A N 1
ATOM 738 C CA . VAL A 1 97 ? -7.496 6.051 3.02 1 90.25 97 VAL A CA 1
ATOM 739 C C . VAL A 1 97 ? -6.898 4.773 2.436 1 90.25 97 VAL A C 1
ATOM 741 O O . VAL A 1 97 ? -5.754 4.422 2.734 1 90.25 97 VAL A O 1
ATOM 744 N N . VAL A 1 98 ? -7.707 4.047 1.733 1 85.56 98 VAL A N 1
ATOM 745 C CA . VAL A 1 98 ? -7.199 2.883 1.018 1 85.56 98 VAL A CA 1
ATOM 746 C C . VAL A 1 98 ? -6.102 3.311 0.046 1 85.56 98 VAL A C 1
ATOM 748 O O . VAL A 1 98 ? -6.211 4.355 -0.599 1 85.56 98 VAL A O 1
ATOM 751 N N . HIS A 1 99 ? -5.113 2.514 -0.111 1 85.19 99 HIS A N 1
ATOM 752 C CA . HIS A 1 99 ? -3.877 2.91 -0.774 1 85.19 99 HIS A CA 1
ATOM 753 C C . HIS A 1 99 ? -4.121 3.232 -2.244 1 85.19 99 HIS A C 1
ATOM 755 O O . HIS A 1 99 ? -3.762 4.312 -2.715 1 85.19 99 HIS A O 1
ATOM 761 N N . HIS A 1 100 ? -4.652 2.314 -2.984 1 86 100 HIS A N 1
ATOM 762 C CA . HIS A 1 100 ? -4.777 2.516 -4.426 1 86 100 HIS A CA 1
ATOM 763 C C . HIS A 1 100 ? -5.703 3.688 -4.738 1 86 100 HIS A C 1
ATOM 765 O O . HIS A 1 100 ? -5.543 4.352 -5.766 1 86 100 HIS A O 1
ATOM 771 N N . ILE A 1 101 ? -6.625 3.984 -3.869 1 90.12 101 ILE A N 1
ATOM 772 C CA . ILE A 1 101 ? -7.531 5.109 -4.082 1 90.12 101 ILE A CA 1
ATOM 773 C C . ILE A 1 101 ? -6.812 6.418 -3.744 1 90.12 101 ILE A C 1
ATOM 775 O O . ILE A 1 101 ? -7.016 7.434 -4.414 1 90.12 101 ILE A O 1
ATOM 779 N N . ALA A 1 102 ? -6.062 6.336 -2.666 1 92.31 102 ALA A N 1
ATOM 780 C CA . ALA A 1 102 ? -5.246 7.504 -2.346 1 92.31 102 ALA A CA 1
ATOM 781 C C . ALA A 1 102 ? -4.371 7.902 -3.531 1 92.31 102 ALA A C 1
ATOM 783 O O . ALA A 1 102 ? -4.332 9.07 -3.916 1 92.31 102 ALA A O 1
ATOM 784 N N . TYR A 1 103 ? -3.754 6.926 -4.082 1 90.25 103 TYR A N 1
ATOM 785 C CA . TYR A 1 103 ? -2.805 7.141 -5.168 1 90.25 103 TYR A CA 1
ATOM 786 C C . TYR A 1 103 ? -3.518 7.602 -6.434 1 90.25 103 TYR A C 1
ATOM 788 O O . TYR A 1 103 ? -3.1 8.57 -7.07 1 90.25 103 TYR A O 1
ATOM 796 N N . ALA A 1 104 ? -4.578 7.02 -6.762 1 90.38 104 ALA A N 1
ATOM 797 C CA . ALA A 1 104 ? -5.191 7.203 -8.07 1 90.38 104 ALA A CA 1
ATOM 798 C C . ALA A 1 104 ? -6.164 8.383 -8.062 1 90.38 104 ALA A C 1
ATOM 800 O O . ALA A 1 104 ? -6.492 8.93 -9.117 1 90.38 104 ALA A O 1
ATOM 801 N N . PHE A 1 105 ? -6.625 8.805 -6.844 1 93.19 105 PHE A N 1
ATOM 802 C CA . PHE A 1 105 ? -7.746 9.734 -6.863 1 93.19 105 PHE A CA 1
ATOM 803 C C . PHE A 1 105 ? -7.574 10.812 -5.801 1 93.19 105 PHE A C 1
ATOM 805 O O . PHE A 1 105 ? -7.699 12 -6.09 1 93.19 105 PHE A O 1
ATOM 812 N N . PHE A 1 106 ? -7.18 10.516 -4.594 1 96.06 106 PHE A N 1
ATOM 813 C CA . PHE A 1 106 ? -7.355 11.438 -3.48 1 96.06 106 PHE A CA 1
ATOM 814 C C . PHE A 1 106 ? -6.129 12.328 -3.314 1 96.06 106 PHE A C 1
ATOM 816 O O . PHE A 1 106 ? -6.215 13.422 -2.754 1 96.06 106 PHE A O 1
ATOM 823 N N . LEU A 1 107 ? -5.027 11.914 -3.725 1 96 107 LEU A N 1
ATOM 824 C CA . LEU A 1 107 ? -3.826 12.672 -3.396 1 96 107 LEU A CA 1
ATOM 825 C C . LEU A 1 107 ? -3.898 14.078 -3.982 1 96 107 LEU A C 1
ATOM 827 O O . LEU A 1 107 ? -3.59 15.062 -3.299 1 96 107 LEU A O 1
ATOM 831 N N . PRO A 1 108 ? -4.336 14.289 -5.266 1 96.44 108 PRO A N 1
ATOM 832 C CA . PRO A 1 108 ? -4.508 15.656 -5.762 1 96.44 108 PRO A CA 1
ATOM 833 C C . PRO A 1 108 ? -5.496 16.469 -4.93 1 96.44 108 PRO A C 1
ATOM 835 O O . PRO A 1 108 ? -5.309 17.672 -4.742 1 96.44 108 PRO A O 1
ATOM 838 N N . ILE A 1 109 ? -6.492 15.812 -4.5 1 97.31 109 ILE A N 1
ATOM 839 C CA . ILE A 1 109 ? -7.492 16.469 -3.67 1 97.31 109 ILE A CA 1
ATOM 840 C C . ILE A 1 109 ? -6.867 16.891 -2.342 1 97.31 109 ILE A C 1
ATOM 842 O O . ILE A 1 109 ? -7.066 18.016 -1.882 1 97.31 109 ILE A O 1
ATOM 846 N N . PHE A 1 110 ? -6.09 15.977 -1.689 1 98.12 110 PHE A N 1
ATOM 847 C CA . PHE A 1 110 ? -5.391 16.281 -0.447 1 98.12 110 PHE A CA 1
ATOM 848 C C . PHE A 1 110 ? -4.43 17.453 -0.638 1 98.12 110 PHE A C 1
ATOM 850 O O . PHE A 1 110 ? -4.324 18.312 0.227 1 98.12 110 PHE A O 1
ATOM 857 N N . ALA A 1 111 ? -3.74 17.453 -1.765 1 97.06 111 ALA A N 1
ATOM 858 C CA . ALA A 1 111 ? -2.795 18.516 -2.066 1 97.06 111 ALA A CA 1
ATOM 859 C C . ALA A 1 111 ? -3.51 19.859 -2.178 1 97.06 111 ALA A C 1
ATOM 861 O O . ALA A 1 111 ? -3.055 20.859 -1.616 1 97.06 111 ALA A O 1
ATOM 862 N N . ARG A 1 112 ? -4.605 19.906 -2.865 1 96.88 112 ARG A N 1
ATOM 863 C CA . ARG A 1 112 ? -5.367 21.141 -3.021 1 96.88 112 ARG A CA 1
ATOM 864 C C . ARG A 1 112 ? -5.922 21.609 -1.682 1 96.88 112 ARG A C 1
ATOM 866 O O . ARG A 1 112 ? -5.945 22.812 -1.401 1 96.88 112 ARG A O 1
ATOM 873 N N . PHE A 1 113 ? -6.41 20.672 -0.891 1 98 113 PHE A N 1
ATOM 874 C CA . PHE A 1 113 ? -6.891 21.031 0.44 1 98 113 PHE A CA 1
ATOM 875 C C . PHE A 1 113 ? -5.781 21.688 1.259 1 98 113 PHE A C 1
ATOM 877 O O . PHE A 1 113 ? -6.004 22.688 1.927 1 98 113 PHE A O 1
ATOM 884 N N . HIS A 1 114 ? -4.621 21.047 1.178 1 96.69 114 HIS A N 1
ATOM 885 C CA . HIS A 1 114 ? -3.461 21.562 1.889 1 96.69 114 HIS A CA 1
ATOM 886 C C . HIS A 1 114 ? -3.127 22.984 1.436 1 96.69 114 HIS A C 1
ATOM 888 O O . HIS A 1 114 ? -2.766 23.828 2.254 1 96.69 114 HIS A O 1
ATOM 894 N N . GLN A 1 115 ? -3.217 23.234 0.207 1 93.81 115 GLN A N 1
ATOM 895 C CA . GLN A 1 115 ? -2.959 24.562 -0.343 1 93.81 115 GLN A CA 1
ATOM 896 C C . GLN A 1 115 ? -4.016 25.562 0.117 1 93.81 115 GLN A C 1
ATOM 898 O O . GLN A 1 115 ? -3.699 26.719 0.389 1 93.81 115 GLN A O 1
ATOM 903 N N . THR A 1 116 ? -5.254 25.156 0.175 1 95.38 116 THR A N 1
ATOM 904 C CA . THR A 1 116 ? -6.375 26 0.564 1 95.38 116 THR A CA 1
ATOM 905 C C . THR A 1 116 ? -6.324 26.312 2.057 1 95.38 116 THR A C 1
ATOM 907 O O . THR A 1 116 ? -6.688 27.406 2.475 1 95.38 116 THR A O 1
ATOM 910 N N . TYR A 1 117 ? -5.914 25.297 2.83 1 95.62 117 TYR A N 1
ATOM 911 C CA . TYR A 1 117 ? -5.852 25.453 4.277 1 95.62 117 TYR A CA 1
ATOM 912 C C . TYR A 1 117 ? -4.449 25.141 4.797 1 95.62 117 TYR A C 1
ATOM 914 O O . TYR A 1 117 ? -4.25 24.156 5.512 1 95.62 117 TYR A O 1
ATOM 922 N N . PRO A 1 118 ? -3.523 26.047 4.664 1 92.06 118 PRO A N 1
ATOM 923 C CA . PRO A 1 118 ? -2.109 25.781 4.945 1 92.06 118 PRO A CA 1
ATOM 924 C C . PRO A 1 118 ? -1.823 25.625 6.438 1 92.06 118 PRO A C 1
ATOM 926 O O . PRO A 1 118 ? -0.765 25.125 6.82 1 92.06 118 PRO A O 1
ATOM 929 N N . ASP A 1 119 ? -2.77 26.047 7.254 1 92.44 119 ASP A N 1
ATOM 930 C CA . ASP A 1 119 ? -2.539 25.984 8.695 1 92.44 119 ASP A CA 1
ATOM 931 C C . ASP A 1 119 ? -2.992 24.625 9.258 1 92.44 119 ASP A C 1
ATOM 933 O O . ASP A 1 119 ? -2.799 24.344 10.438 1 92.44 119 ASP A O 1
ATOM 937 N N . ILE A 1 120 ? -3.57 23.828 8.414 1 93.25 120 ILE A N 1
ATOM 938 C CA . ILE A 1 120 ? -3.924 22.453 8.797 1 93.25 120 ILE A CA 1
ATOM 939 C C . ILE A 1 120 ? -2.801 21.5 8.398 1 93.25 120 ILE A C 1
ATOM 941 O O . ILE A 1 120 ? -2.428 21.422 7.223 1 93.25 120 ILE A O 1
ATOM 945 N N . ASP A 1 121 ? -2.271 20.828 9.375 1 92.88 121 ASP A N 1
ATOM 946 C CA . ASP A 1 121 ? -1.288 19.781 9.117 1 92.88 121 ASP A CA 1
ATOM 947 C C . ASP A 1 121 ? -1.97 18.469 8.719 1 92.88 121 ASP A C 1
ATOM 949 O O . ASP A 1 121 ? -2.584 17.797 9.555 1 92.88 121 ASP A O 1
ATOM 953 N N . LEU A 1 122 ? -1.836 18.156 7.461 1 94.75 122 LEU A N 1
ATOM 954 C CA . LEU A 1 122 ? -2.523 16.984 6.941 1 94.75 122 LEU A CA 1
ATOM 955 C C . LEU A 1 122 ? -1.625 15.75 7.016 1 94.75 122 LEU A C 1
ATOM 957 O O . LEU A 1 122 ? -0.528 15.742 6.449 1 94.75 122 LEU A O 1
ATOM 961 N N . GLU A 1 123 ? -2.045 14.75 7.746 1 91.75 123 GLU A N 1
ATOM 962 C CA . GLU A 1 123 ? -1.358 13.469 7.844 1 91.75 123 GLU A CA 1
ATOM 963 C C . GLU A 1 123 ? -2.17 12.359 7.184 1 91.75 123 GLU A C 1
ATOM 965 O O . GLU A 1 123 ? -3.25 12 7.656 1 91.75 123 GLU A O 1
ATOM 970 N N . ILE A 1 124 ? -1.604 11.828 6.133 1 92.94 124 ILE A N 1
ATOM 971 C CA . ILE A 1 124 ? -2.299 10.82 5.348 1 92.94 124 ILE A CA 1
ATOM 972 C C . ILE A 1 124 ? -1.675 9.445 5.605 1 92.94 124 ILE A C 1
ATOM 974 O O . ILE A 1 124 ? -0.466 9.266 5.441 1 92.94 124 ILE A O 1
ATOM 978 N N . GLN A 1 125 ? -2.516 8.539 5.996 1 87.56 125 GLN A N 1
ATOM 979 C CA . GLN A 1 125 ? -2.115 7.145 6.172 1 87.56 125 GLN A CA 1
ATOM 980 C C . GLN A 1 125 ? -2.873 6.23 5.215 1 87.56 125 GLN A C 1
ATOM 982 O O . GLN A 1 125 ? -4.105 6.23 5.191 1 87.56 125 GLN A O 1
ATOM 987 N N . SER A 1 126 ? -2.082 5.508 4.434 1 86.12 126 SER A N 1
ATOM 988 C CA . SER A 1 126 ? -2.699 4.582 3.488 1 86.12 126 SER A CA 1
ATOM 989 C C . SER A 1 126 ? -2.662 3.15 4.012 1 86.12 126 SER A C 1
ATOM 991 O O . SER A 1 126 ? -1.637 2.699 4.527 1 86.12 126 SER A O 1
ATOM 993 N N . SER A 1 127 ? -3.799 2.418 3.986 1 73.38 127 SER A N 1
ATOM 994 C CA . SER A 1 127 ? -3.865 1.044 4.473 1 73.38 127 SER A CA 1
ATOM 995 C C . SER A 1 127 ? -4.969 0.261 3.77 1 73.38 127 SER A C 1
ATOM 997 O O . SER A 1 127 ? -6.07 0.778 3.562 1 73.38 127 SER A O 1
ATOM 999 N N . ASN A 1 128 ? -4.609 -1.005 3.314 1 65.44 128 ASN A N 1
ATOM 1000 C CA . ASN A 1 128 ? -5.625 -1.875 2.73 1 65.44 128 ASN A CA 1
ATOM 1001 C C . ASN A 1 128 ? -6.398 -2.639 3.803 1 65.44 128 ASN A C 1
ATOM 1003 O O . ASN A 1 128 ? -7.434 -3.242 3.52 1 65.44 128 ASN A O 1
ATOM 1007 N N . THR A 1 129 ? -5.785 -2.846 4.887 1 54.12 129 THR A N 1
ATOM 1008 C CA . THR A 1 129 ? -6.441 -3.613 5.941 1 54.12 129 THR A CA 1
ATOM 1009 C C . THR A 1 129 ? -7.52 -2.779 6.625 1 54.12 129 THR A C 1
ATOM 1011 O O . THR A 1 129 ? -7.387 -1.561 6.754 1 54.12 129 THR A O 1
ATOM 1014 N N . TYR A 1 130 ? -8.789 -3.352 6.246 1 44.91 130 TYR A N 1
ATOM 1015 C CA . TYR A 1 130 ? -9.953 -2.695 6.836 1 44.91 130 TYR A CA 1
ATOM 1016 C C . TYR A 1 130 ? -9.602 -2.092 8.195 1 44.91 130 TYR A C 1
ATOM 1018 O O . TYR A 1 130 ? -9.867 -0.912 8.438 1 44.91 130 TYR A O 1
ATOM 1026 N N . LEU A 1 131 ? -10.234 -2.869 9.055 1 41.03 131 LEU A N 1
ATOM 1027 C CA . LEU A 1 131 ? -10.648 -2.441 10.391 1 41.03 131 LEU A CA 1
ATOM 1028 C C . LEU A 1 131 ? -9.445 -1.954 11.195 1 41.03 131 LEU A C 1
ATOM 1030 O O . LEU A 1 131 ? -9.602 -1.497 12.328 1 41.03 131 LEU A O 1
ATOM 1034 N N . SER A 1 132 ? -8.445 -3.066 11.172 1 38.53 132 SER A N 1
ATOM 1035 C CA . SER A 1 132 ? -7.812 -2.805 12.461 1 38.53 132 SER A CA 1
ATOM 1036 C C . SER A 1 132 ? -7.406 -1.34 12.594 1 38.53 132 SER A C 1
ATOM 1038 O O . SER A 1 132 ? -6.48 -1.009 13.336 1 38.53 132 SER A O 1
ATOM 1040 N N . MET A 1 133 ? -7.527 -0.972 11.414 1 36.19 133 MET A N 1
ATOM 1041 C CA . MET A 1 133 ? -6.957 0.356 11.625 1 36.19 133 MET A CA 1
ATOM 1042 C C . MET A 1 133 ? -7.602 1.04 12.828 1 36.19 133 MET A C 1
ATOM 1044 O O . MET A 1 133 ? -7.406 2.238 13.047 1 36.19 133 MET A O 1
ATOM 1048 N N . PRO A 1 134 ? -8.867 0.585 13.203 1 36.5 134 PRO A N 1
ATOM 1049 C CA . PRO A 1 134 ? -8.867 1.853 13.938 1 36.5 134 PRO A CA 1
ATOM 1050 C C . PRO A 1 134 ? -7.496 2.205 14.5 1 36.5 134 PRO A C 1
ATOM 1052 O O . PRO A 1 134 ? -7.141 1.756 15.594 1 36.5 134 PRO A O 1
ATOM 1055 N N . HIS A 1 135 ? -6.566 1.732 13.922 1 34.84 135 HIS A N 1
ATOM 1056 C CA . HIS A 1 135 ? -5.668 2.43 14.836 1 34.84 135 HIS A CA 1
ATOM 1057 C C . HIS A 1 135 ? -6.273 3.75 15.305 1 34.84 135 HIS A C 1
ATOM 1059 O O . HIS A 1 135 ? -7.172 4.293 14.656 1 34.84 135 HIS A O 1
ATOM 1065 N N . ARG A 1 136 ? -5.73 4.125 16.484 1 41.31 136 ARG A N 1
ATOM 1066 C CA . ARG A 1 136 ? -5.938 5.18 17.469 1 41.31 136 ARG A CA 1
ATOM 1067 C C . ARG A 1 136 ? -6.352 6.484 16.797 1 41.31 136 ARG A C 1
ATOM 1069 O O . ARG A 1 136 ? -7.211 7.203 17.312 1 41.31 136 ARG A O 1
ATOM 1076 N N . GLU A 1 137 ? -5.656 7.113 15.641 1 55.91 137 GLU A N 1
ATOM 1077 C CA . GLU A 1 137 ? -5.34 8.516 15.406 1 55.91 137 GLU A CA 1
ATOM 1078 C C . GLU A 1 137 ? -5.965 9.016 14.109 1 55.91 137 GLU A C 1
ATOM 1080 O O . GLU A 1 137 ? -5.551 10.047 13.57 1 55.91 137 GLU A O 1
ATOM 1085 N N . THR A 1 138 ? -7.055 8.188 13.695 1 75.31 138 THR A N 1
ATOM 1086 C CA . THR A 1 138 ? -7.582 8.734 12.445 1 75.31 138 THR A CA 1
ATOM 1087 C C . THR A 1 138 ? -8.781 9.633 12.719 1 75.31 138 THR A C 1
ATOM 1089 O O . THR A 1 138 ? -9.688 9.258 13.461 1 75.31 138 THR A O 1
ATOM 1092 N N . ASP A 1 139 ? -8.75 10.773 12.258 1 83.31 139 ASP A N 1
ATOM 1093 C CA . ASP A 1 139 ? -9.875 11.711 12.352 1 83.31 139 ASP A CA 1
ATOM 1094 C C . ASP A 1 139 ? -10.938 11.398 11.305 1 83.31 139 ASP A C 1
ATOM 1096 O O . ASP A 1 139 ? -12.133 11.414 11.594 1 83.31 139 ASP A O 1
ATOM 1100 N N . VAL A 1 140 ? -10.484 11.156 10.102 1 89.31 140 VAL A N 1
ATOM 1101 C CA . VAL A 1 140 ? -11.367 10.844 8.984 1 89.31 140 VAL A CA 1
ATOM 1102 C C . VAL A 1 140 ? -10.875 9.594 8.266 1 89.31 140 VAL A C 1
ATOM 1104 O O . VAL A 1 140 ? -9.688 9.461 7.977 1 89.31 140 VAL A O 1
ATOM 1107 N N . ALA A 1 141 ? -11.773 8.703 8.023 1 88.19 141 ALA A N 1
ATOM 1108 C CA . ALA A 1 141 ? -11.461 7.5 7.262 1 88.19 141 ALA A CA 1
ATOM 1109 C C . ALA A 1 141 ? -12.203 7.488 5.926 1 88.19 141 ALA A C 1
ATOM 1111 O O . ALA A 1 141 ? -13.422 7.652 5.887 1 88.19 141 ALA A O 1
ATOM 1112 N N . LEU A 1 142 ? -11.461 7.395 4.871 1 90.75 142 LEU A N 1
ATOM 1113 C CA . LEU A 1 142 ? -12.008 7.148 3.543 1 90.75 142 LEU A CA 1
ATOM 1114 C C . LEU A 1 142 ? -11.883 5.68 3.166 1 90.75 142 LEU A C 1
ATOM 1116 O O . LEU A 1 142 ? -10.773 5.188 2.922 1 90.75 142 LEU A O 1
ATOM 1120 N N . ARG A 1 143 ? -13.047 5.043 3.09 1 84.75 143 ARG A N 1
ATOM 1121 C CA . ARG A 1 143 ? -13.031 3.59 2.955 1 84.75 143 ARG A CA 1
ATOM 1122 C C . ARG A 1 143 ? -13.922 3.139 1.801 1 84.75 143 ARG A C 1
ATOM 1124 O O . ARG A 1 143 ? -14.93 3.777 1.503 1 84.75 143 ARG A O 1
ATOM 1131 N N . VAL A 1 144 ? -13.453 2.09 1.293 1 81.88 144 VAL A N 1
ATOM 1132 C CA . VAL A 1 144 ? -14.25 1.429 0.264 1 81.88 144 VAL A CA 1
ATOM 1133 C C . VAL A 1 144 ? -14.836 0.133 0.817 1 81.88 144 VAL A C 1
ATOM 1135 O O . VAL A 1 144 ? -14.117 -0.846 1.022 1 81.88 144 VAL A O 1
ATOM 1138 N N . THR A 1 145 ? -15.953 0.172 1.213 1 72.12 145 THR A N 1
ATOM 1139 C CA . THR A 1 145 ? -16.656 -0.98 1.77 1 72.12 145 THR A CA 1
ATOM 1140 C C . THR A 1 145 ? -18.156 -0.898 1.479 1 72.12 145 THR A C 1
ATOM 1142 O O . THR A 1 145 ? -18.688 0.193 1.287 1 72.12 145 THR A O 1
ATOM 1145 N N . ASN A 1 146 ? -18.656 -2.006 1.386 1 61.56 146 ASN A N 1
ATOM 1146 C CA . ASN A 1 146 ? -20.109 -2.014 1.252 1 61.56 146 ASN A CA 1
ATOM 1147 C C . ASN A 1 146 ? -20.797 -2.227 2.598 1 61.56 146 ASN A C 1
ATOM 1149 O O . ASN A 1 146 ? -22.016 -2.156 2.693 1 61.56 146 ASN A O 1
ATOM 1153 N N . ASN A 1 147 ? -19.922 -2.432 3.633 1 60.69 147 ASN A N 1
ATOM 1154 C CA . ASN A 1 147 ? -20.469 -2.637 4.969 1 60.69 147 ASN A CA 1
ATOM 1155 C C . ASN A 1 147 ? -19.719 -1.812 6.016 1 60.69 147 ASN A C 1
ATOM 1157 O O . ASN A 1 147 ? -18.922 -2.352 6.781 1 60.69 147 ASN A O 1
ATOM 1161 N N . PRO A 1 148 ? -19.969 -0.576 6.059 1 55.47 148 PRO A N 1
ATOM 1162 C CA . PRO A 1 148 ? -19.234 0.237 7.043 1 55.47 148 PRO A CA 1
ATOM 1163 C C . PRO A 1 148 ? -19.609 -0.111 8.484 1 55.47 148 PRO A C 1
ATOM 1165 O O . PRO A 1 148 ? -20.734 -0.534 8.75 1 55.47 148 PRO A O 1
ATOM 1168 N N . ALA A 1 149 ? -18.547 -0.078 9.352 1 55.97 149 ALA A N 1
ATOM 1169 C CA . ALA A 1 149 ? -18.797 -0.368 10.766 1 55.97 149 ALA A CA 1
ATOM 1170 C C . ALA A 1 149 ? -19.781 0.627 11.367 1 55.97 149 ALA A C 1
ATOM 1172 O O . ALA A 1 149 ? -19.812 1.793 10.969 1 55.97 149 ALA A O 1
ATOM 1173 N N . GLU A 1 150 ? -20.609 0.122 12.289 1 49.06 150 GLU A N 1
ATOM 1174 C CA . GLU A 1 150 ? -21.719 0.83 12.93 1 49.06 150 GLU A CA 1
ATOM 1175 C C . GLU A 1 150 ? -21.203 2.033 13.727 1 49.06 150 GLU A C 1
ATOM 1177 O O . GLU A 1 150 ? -21.922 3.029 13.867 1 49.06 150 GLU A O 1
ATOM 1182 N N . VAL A 1 151 ? -20.062 1.82 14.305 1 47.53 151 VAL A N 1
ATOM 1183 C CA . VAL A 1 151 ? -19.734 2.818 15.312 1 47.53 151 VAL A CA 1
ATOM 1184 C C . VAL A 1 151 ? -19.219 4.086 14.641 1 47.53 151 VAL A C 1
ATOM 1186 O O . VAL A 1 151 ? -19.094 5.133 15.281 1 47.53 151 VAL A O 1
ATOM 1189 N N . LEU A 1 152 ? -18.922 4.035 13.492 1 57.84 152 LEU A N 1
ATOM 1190 C CA . LEU A 1 152 ? -18.453 5.227 12.781 1 57.84 152 LEU A CA 1
ATOM 1191 C C . LEU A 1 152 ? -19.625 5.93 12.094 1 57.84 152 LEU A C 1
ATOM 1193 O O . LEU A 1 152 ? -20.562 5.273 11.625 1 57.84 152 LEU A O 1
ATOM 1197 N N . ILE A 1 153 ? -19.812 7.207 12.516 1 63.44 153 ILE A N 1
ATOM 1198 C CA . ILE A 1 153 ? -20.75 8.016 11.742 1 63.44 153 ILE A CA 1
ATOM 1199 C C . ILE A 1 153 ? -20.125 8.383 10.398 1 63.44 153 ILE A C 1
ATOM 1201 O O . ILE A 1 153 ? -18.953 8.766 10.336 1 63.44 153 ILE A O 1
ATOM 1205 N N . GLY A 1 154 ? -20.969 7.922 9.141 1 75.75 154 GLY A N 1
ATOM 1206 C CA . GLY A 1 154 ? -20.312 8.242 7.879 1 75.75 154 GLY A CA 1
ATOM 1207 C C . GLY A 1 154 ? -21.297 8.375 6.723 1 75.75 154 GLY A C 1
ATOM 1208 O O . GLY A 1 154 ? -22.5 8.219 6.902 1 75.75 154 GLY A O 1
ATOM 1209 N N . LYS A 1 155 ? -20.828 9.094 5.848 1 82.25 155 LYS A N 1
ATOM 1210 C CA . LYS A 1 155 ? -21.547 9.398 4.617 1 82.25 155 LYS A CA 1
ATOM 1211 C C . LYS A 1 155 ? -20.969 8.625 3.436 1 82.25 155 LYS A C 1
ATOM 1213 O O . LYS A 1 155 ? -19.75 8.555 3.275 1 82.25 155 LYS A O 1
ATOM 1218 N N . LYS A 1 156 ? -21.922 7.969 2.805 1 88.38 156 LYS A N 1
ATOM 1219 C CA . LYS A 1 156 ? -21.531 7.457 1.493 1 88.38 156 LYS A CA 1
ATOM 1220 C C . LYS A 1 156 ? -21.297 8.602 0.507 1 88.38 156 LYS A C 1
ATOM 1222 O O . LYS A 1 156 ? -22.141 9.469 0.343 1 88.38 156 LYS A O 1
ATOM 1227 N N . LEU A 1 157 ? -20.141 8.594 -0.068 1 92.19 157 LEU A N 1
ATOM 1228 C CA . LEU A 1 157 ? -19.812 9.664 -1.002 1 92.19 157 LEU A CA 1
ATOM 1229 C C . LEU A 1 157 ? -20.25 9.305 -2.418 1 92.19 157 LEU A C 1
ATOM 1231 O O . LEU A 1 157 ? -20.844 10.133 -3.121 1 92.19 157 LEU A O 1
ATOM 1235 N N . ILE A 1 158 ? -19.938 8.109 -2.811 1 91.56 158 ILE A N 1
ATOM 1236 C CA . ILE A 1 158 ? -20.234 7.676 -4.176 1 91.56 158 ILE A CA 1
ATOM 1237 C C . ILE A 1 158 ? -20.078 6.16 -4.281 1 91.56 158 ILE A C 1
ATOM 1239 O O . ILE A 1 158 ? -19.516 5.523 -3.379 1 91.56 158 ILE A O 1
ATOM 1243 N N . THR A 1 159 ? -20.641 5.621 -5.312 1 89.81 159 THR A N 1
ATOM 1244 C CA . THR A 1 159 ? -20.391 4.242 -5.707 1 89.81 159 THR A CA 1
ATOM 1245 C C . THR A 1 159 ? -19.469 4.195 -6.934 1 89.81 159 THR A C 1
ATOM 1247 O O . THR A 1 159 ? -19.859 4.637 -8.016 1 89.81 159 THR A O 1
ATOM 1250 N N . PHE A 1 160 ? -18.219 3.662 -6.68 1 90 160 PHE A N 1
ATOM 1251 C CA . PHE A 1 160 ? -17.312 3.475 -7.809 1 90 160 PHE A CA 1
ATOM 1252 C C . PHE A 1 160 ? -17.844 2.406 -8.758 1 90 160 PHE A C 1
ATOM 1254 O O . PHE A 1 160 ? -18.281 1.34 -8.312 1 90 160 PHE A O 1
ATOM 1261 N N . ALA A 1 161 ? -17.812 2.748 -10 1 90.25 161 ALA A N 1
ATOM 1262 C CA . ALA A 1 161 ? -18.062 1.699 -10.984 1 90.25 161 ALA A CA 1
ATOM 1263 C C . ALA A 1 161 ? -16.797 0.926 -11.305 1 90.25 161 ALA A C 1
ATOM 1265 O O . ALA A 1 161 ? -15.711 1.51 -11.383 1 90.25 161 ALA A O 1
ATOM 1266 N N . SER A 1 162 ? -16.922 -0.368 -11.43 1 91.12 162 SER A N 1
ATOM 1267 C CA . SER A 1 162 ? -15.812 -1.222 -11.828 1 91.12 162 SER A CA 1
ATOM 1268 C C . SER A 1 162 ? -16.172 -2.066 -13.047 1 91.12 162 SER A C 1
ATOM 1270 O O . SER A 1 162 ? -17.344 -2.355 -13.289 1 91.12 162 SER A O 1
ATOM 1272 N N . ALA A 1 163 ? -15.211 -2.393 -13.82 1 90.94 163 ALA A N 1
ATOM 1273 C CA . ALA A 1 163 ? -15.352 -3.258 -14.984 1 90.94 163 ALA A CA 1
ATOM 1274 C C . ALA A 1 163 ? -14.148 -4.184 -15.133 1 90.94 163 ALA A C 1
ATOM 1276 O O . ALA A 1 163 ? -13.203 -4.109 -14.352 1 90.94 163 ALA A O 1
ATOM 1277 N N . ILE A 1 164 ? -14.312 -5.098 -16.094 1 93 164 ILE A N 1
ATOM 1278 C CA . ILE A 1 164 ? -13.219 -6.016 -16.406 1 93 164 ILE A CA 1
ATOM 1279 C C . ILE A 1 164 ? -12.32 -5.395 -17.469 1 93 164 ILE A C 1
ATOM 1281 O O . ILE A 1 164 ? -12.805 -4.918 -18.5 1 93 164 ILE A O 1
ATOM 1285 N N . TYR A 1 165 ? -11.008 -5.406 -17.203 1 94.25 165 TYR A N 1
ATOM 1286 C CA . TYR A 1 165 ? -10.07 -4.773 -18.125 1 94.25 165 TYR A CA 1
ATOM 1287 C C . TYR A 1 165 ? -8.977 -5.75 -18.547 1 94.25 165 TYR A C 1
ATOM 1289 O O . TYR A 1 165 ? -8.656 -6.684 -17.812 1 94.25 165 TYR A O 1
ATOM 1297 N N . GLY A 1 166 ? -8.461 -5.547 -19.688 1 96.06 166 GLY A N 1
ATOM 1298 C CA . GLY A 1 166 ? -7.23 -6.109 -20.219 1 96.06 166 GLY A CA 1
ATOM 1299 C C . GLY A 1 166 ? -6.41 -5.105 -21 1 96.06 166 GLY A C 1
ATOM 1300 O O . GLY A 1 166 ? -6.906 -4.035 -21.359 1 96.06 166 GLY A O 1
ATOM 1301 N N . SER A 1 167 ? -5.066 -5.438 -21.125 1 97.81 167 SER A N 1
ATOM 1302 C CA . SER A 1 167 ? -4.309 -4.602 -22.047 1 97.81 167 SER A CA 1
ATOM 1303 C C . SER A 1 167 ? -4.848 -4.719 -23.469 1 97.81 167 SER A C 1
ATOM 1305 O O . SER A 1 167 ? -5.316 -5.785 -23.875 1 97.81 167 SER A O 1
ATOM 1307 N N . LYS A 1 168 ? -4.785 -3.604 -24.188 1 97.19 168 LYS A N 1
ATOM 1308 C CA . LYS A 1 168 ? -5.281 -3.613 -25.562 1 97.19 168 LYS A CA 1
ATOM 1309 C C . LYS A 1 168 ? -4.613 -4.715 -26.391 1 97.19 168 LYS A C 1
ATOM 1311 O O . LYS A 1 168 ? -5.281 -5.434 -27.141 1 97.19 168 LYS A O 1
ATOM 1316 N N . SER A 1 169 ? -3.348 -4.879 -26.219 1 96.69 169 SER A N 1
ATOM 1317 C CA . SER A 1 169 ? -2.613 -5.922 -26.922 1 96.69 169 SER A CA 1
ATOM 1318 C C . SER A 1 169 ? -3.098 -7.309 -26.531 1 96.69 169 SER A C 1
ATOM 1320 O O . SER A 1 169 ? -3.244 -8.188 -27.375 1 96.69 169 SER A O 1
ATOM 1322 N N . TYR A 1 170 ? -3.32 -7.527 -25.281 1 96.25 170 TYR A N 1
ATOM 1323 C CA . TYR A 1 170 ? -3.803 -8.812 -24.797 1 96.25 170 TYR A CA 1
ATOM 1324 C C . TYR A 1 170 ? -5.195 -9.117 -25.328 1 96.25 170 TYR A C 1
ATOM 1326 O O . TYR A 1 170 ? -5.48 -10.242 -25.75 1 96.25 170 TYR A O 1
ATOM 1334 N N . LEU A 1 171 ? -6.035 -8.148 -25.375 1 95.38 171 LEU A N 1
ATOM 1335 C CA . LEU A 1 171 ? -7.402 -8.312 -25.859 1 95.38 171 LEU A CA 1
ATOM 1336 C C . LEU A 1 171 ? -7.414 -8.617 -27.344 1 95.38 171 LEU A C 1
ATOM 1338 O O . LEU A 1 171 ? -8.211 -9.438 -27.812 1 95.38 171 LEU A O 1
ATOM 1342 N N . GLU A 1 172 ? -6.559 -7.93 -28.016 1 95.5 172 GLU A N 1
ATOM 1343 C CA . GLU A 1 172 ? -6.434 -8.211 -29.453 1 95.5 172 GLU A CA 1
ATOM 1344 C C . GLU A 1 172 ? -5.984 -9.648 -29.688 1 95.5 172 GLU A C 1
ATOM 1346 O O . GLU A 1 172 ? -6.473 -10.312 -30.609 1 95.5 172 GLU A O 1
ATOM 1351 N N . HIS A 1 173 ? -5.055 -10.039 -28.922 1 95.25 173 HIS A N 1
ATOM 1352 C CA . HIS A 1 173 ? -4.582 -11.414 -29.016 1 95.25 173 HIS A CA 1
ATOM 1353 C C . HIS A 1 173 ? -5.711 -12.398 -28.75 1 95.25 173 HIS A C 1
ATOM 1355 O O . HIS A 1 173 ? -5.848 -13.398 -29.469 1 95.25 173 HIS A O 1
ATOM 1361 N N . LEU A 1 174 ? -6.496 -12.172 -27.766 1 93.25 174 LEU A N 1
ATOM 1362 C CA . LEU A 1 174 ? -7.621 -13.031 -27.438 1 93.25 174 LEU A CA 1
ATOM 1363 C C . LEU A 1 174 ? -8.617 -13.086 -28.594 1 93.25 174 LEU A C 1
ATOM 1365 O O . LEU A 1 174 ? -9.156 -14.148 -28.906 1 93.25 174 LEU A O 1
ATOM 1369 N N . LYS A 1 175 ? -8.875 -11.984 -29.125 1 92.38 175 LYS A N 1
ATOM 1370 C CA . LYS A 1 175 ? -9.812 -11.906 -30.25 1 92.38 175 LYS A CA 1
ATOM 1371 C C . LYS A 1 175 ? -9.305 -12.703 -31.438 1 92.38 175 LYS A C 1
ATOM 1373 O O . LYS A 1 175 ? -10.078 -13.391 -32.094 1 92.38 175 LYS A O 1
ATOM 1378 N N . LYS A 1 176 ? -8.102 -12.664 -31.625 1 95.19 176 LYS A N 1
ATOM 1379 C CA . LYS A 1 176 ? -7.488 -13.328 -32.781 1 95.19 176 LYS A CA 1
ATOM 1380 C C . LYS A 1 176 ? -7.43 -14.844 -32.562 1 95.19 176 LYS A C 1
ATOM 1382 O O . LYS A 1 176 ? -7.668 -15.609 -33.5 1 95.19 176 LYS A O 1
ATOM 1387 N N . THR A 1 177 ? -7.074 -15.258 -31.453 1 94.88 177 THR A N 1
ATOM 1388 C CA . THR A 1 177 ? -6.797 -16.672 -31.203 1 94.88 177 THR A CA 1
ATOM 1389 C C . THR A 1 177 ? -8.047 -17.391 -30.703 1 94.88 177 THR A C 1
ATOM 1391 O O . THR A 1 177 ? -8.156 -18.609 -30.828 1 94.88 177 THR A O 1
ATOM 1394 N N . GLY A 1 178 ? -8.953 -16.656 -29.969 1 91.25 178 GLY A N 1
ATOM 1395 C CA . GLY A 1 178 ? -10.117 -17.266 -29.359 1 91.25 178 GLY A CA 1
ATOM 1396 C C . GLY A 1 178 ? -9.781 -18.016 -28.078 1 91.25 178 GLY A C 1
ATOM 1397 O O . GLY A 1 178 ? -10.602 -18.781 -27.578 1 91.25 178 GLY A O 1
ATOM 1398 N N . ASP A 1 179 ? -8.617 -17.734 -27.594 1 89.25 179 ASP A N 1
ATOM 1399 C CA . ASP A 1 179 ? -8.18 -18.406 -26.375 1 89.25 179 ASP A CA 1
ATOM 1400 C C . ASP A 1 179 ? -9 -17.953 -25.172 1 89.25 179 ASP A C 1
ATOM 1402 O O . ASP A 1 179 ? -9.578 -16.875 -25.172 1 89.25 179 ASP A O 1
ATOM 1406 N N . LYS A 1 180 ? -9.039 -18.859 -24.188 1 88.56 180 LYS A N 1
ATOM 1407 C CA . LYS A 1 180 ? -9.633 -18.453 -22.906 1 88.56 180 LYS A CA 1
ATOM 1408 C C . LYS A 1 180 ? -8.734 -17.469 -22.172 1 88.56 180 LYS A C 1
ATOM 1410 O O . LYS A 1 180 ? -7.508 -17.609 -22.172 1 88.56 180 LYS A O 1
ATOM 1415 N N . PRO A 1 181 ? -9.383 -16.453 -21.594 1 89.69 181 PRO A N 1
ATOM 1416 C CA . PRO A 1 181 ? -8.547 -15.469 -20.906 1 89.69 181 PRO A CA 1
ATOM 1417 C C . PRO A 1 181 ? -7.961 -16 -19.594 1 89.69 181 PRO A C 1
ATOM 1419 O O . PRO A 1 181 ? -8.57 -16.859 -18.938 1 89.69 181 PRO A O 1
ATOM 1422 N N . ASN A 1 182 ? -6.754 -15.523 -19.312 1 91.81 182 ASN A N 1
ATOM 1423 C CA . ASN A 1 182 ? -6.195 -15.672 -17.969 1 91.81 182 ASN A CA 1
ATOM 1424 C C . ASN A 1 182 ? -6.762 -14.633 -17.016 1 91.81 182 ASN A C 1
ATOM 1426 O O . ASN A 1 182 ? -6.945 -13.477 -17.375 1 91.81 182 ASN A O 1
ATOM 1430 N N . TRP A 1 183 ? -7.062 -15.109 -15.812 1 92.5 183 TRP A N 1
ATOM 1431 C CA . TRP A 1 183 ? -7.59 -14.195 -14.805 1 92.5 183 TRP A CA 1
ATOM 1432 C C . TRP A 1 183 ? -6.566 -13.961 -13.695 1 92.5 183 TRP A C 1
ATOM 1434 O O . TRP A 1 183 ? -6.082 -14.906 -13.07 1 92.5 183 TRP A O 1
ATOM 1444 N N . ILE A 1 184 ? -6.25 -12.711 -13.555 1 94.75 184 ILE A N 1
ATOM 1445 C CA . ILE A 1 184 ? -5.387 -12.32 -12.445 1 94.75 184 ILE A CA 1
ATOM 1446 C C . ILE A 1 184 ? -6.141 -12.477 -11.125 1 94.75 184 ILE A C 1
ATOM 1448 O O . ILE A 1 184 ? -7.262 -11.984 -10.984 1 94.75 184 ILE A O 1
ATOM 1452 N N . GLY A 1 185 ? -5.535 -13.266 -10.227 1 91.06 185 GLY A N 1
ATOM 1453 C CA . GLY A 1 185 ? -6.102 -13.305 -8.883 1 91.06 185 GLY A CA 1
ATOM 1454 C C . GLY A 1 185 ? -5.844 -12.039 -8.086 1 91.06 185 GLY A C 1
ATOM 1455 O O . GLY A 1 185 ? -4.695 -11.711 -7.793 1 91.06 185 GLY A O 1
ATOM 1456 N N . THR A 1 186 ? -6.93 -11.32 -7.801 1 88.38 186 THR A N 1
ATOM 1457 C CA . THR A 1 186 ? -6.816 -10.102 -7 1 88.38 186 THR A CA 1
ATOM 1458 C C . THR A 1 186 ? -7.387 -10.328 -5.602 1 88.38 186 THR A C 1
ATOM 1460 O O . THR A 1 186 ? -8.602 -10.359 -5.418 1 88.38 186 THR A O 1
ATOM 1463 N N . GLU A 1 187 ? -6.473 -10.383 -4.648 1 80.38 187 GLU A N 1
ATOM 1464 C CA . GLU A 1 187 ? -6.875 -10.781 -3.303 1 80.38 187 GLU A CA 1
ATOM 1465 C C . GLU A 1 187 ? -6.883 -9.586 -2.354 1 80.38 187 GLU A C 1
ATOM 1467 O O . GLU A 1 187 ? -6.551 -9.719 -1.175 1 80.38 187 GLU A O 1
ATOM 1472 N N . CYS A 1 188 ? -7.238 -8.516 -2.887 1 74.25 188 CYS A N 1
ATOM 1473 C CA . CYS A 1 188 ? -7.176 -7.289 -2.092 1 74.25 188 CYS A CA 1
ATOM 1474 C C . CYS A 1 188 ? -8.391 -7.164 -1.187 1 74.25 188 CYS A C 1
ATOM 1476 O O . CYS A 1 188 ? -8.336 -6.504 -0.148 1 74.25 188 CYS A O 1
ATOM 1478 N N . CYS A 1 189 ? -9.484 -7.758 -1.603 1 71.38 189 CYS A N 1
ATOM 1479 C CA . CYS A 1 189 ? -10.703 -7.602 -0.826 1 71.38 189 CYS A CA 1
ATOM 1480 C C . CYS A 1 189 ? -11.727 -8.664 -1.206 1 71.38 189 CYS A C 1
ATOM 1482 O O . CYS A 1 189 ? -11.555 -9.375 -2.201 1 71.38 189 CYS A O 1
ATOM 1484 N N . ASP A 1 190 ? -12.711 -8.68 -0.44 1 68.62 190 ASP A N 1
ATOM 1485 C CA . ASP A 1 190 ? -13.75 -9.688 -0.642 1 68.62 190 ASP A CA 1
ATOM 1486 C C . ASP A 1 190 ? -14.531 -9.43 -1.928 1 68.62 190 ASP A C 1
ATOM 1488 O O . ASP A 1 190 ? -14.969 -10.367 -2.596 1 68.62 190 ASP A O 1
ATOM 1492 N N . PHE A 1 191 ? -14.648 -8.289 -2.277 1 76.31 191 PHE A N 1
ATOM 1493 C CA . PHE A 1 191 ? -15.406 -7.934 -3.475 1 76.31 191 PHE A CA 1
ATOM 1494 C C . PHE A 1 191 ? -14.727 -8.484 -4.723 1 76.31 191 PHE A C 1
ATOM 1496 O O . PHE A 1 191 ? -15.344 -9.211 -5.504 1 76.31 191 PHE A O 1
ATOM 1503 N N . HIS A 1 192 ? -13.508 -8.227 -4.793 1 81.75 192 HIS A N 1
ATOM 1504 C CA . HIS A 1 192 ? -12.781 -8.719 -5.961 1 81.75 192 HIS A CA 1
ATOM 1505 C C . HIS A 1 192 ? -12.789 -10.242 -6.012 1 81.75 192 HIS A C 1
ATOM 1507 O O . HIS A 1 192 ? -12.93 -10.828 -7.09 1 81.75 192 HIS A O 1
ATOM 1513 N N . ARG A 1 193 ? -12.656 -10.789 -4.855 1 78.31 193 ARG A N 1
ATOM 1514 C CA . ARG A 1 193 ? -12.672 -12.242 -4.805 1 78.31 193 ARG A CA 1
ATOM 1515 C C . ARG A 1 193 ? -14.023 -12.789 -5.27 1 78.31 193 ARG A C 1
ATOM 1517 O O . ARG A 1 193 ? -14.078 -13.695 -6.105 1 78.31 193 ARG A O 1
ATOM 1524 N N . ALA A 1 194 ? -15.055 -12.18 -4.789 1 78.5 194 ALA A N 1
ATOM 1525 C CA . ALA A 1 194 ? -16.406 -12.625 -5.137 1 78.5 194 ALA A CA 1
ATOM 1526 C C . ALA A 1 194 ? -16.703 -12.383 -6.613 1 78.5 194 ALA A C 1
ATOM 1528 O O . ALA A 1 194 ? -17.266 -13.242 -7.289 1 78.5 194 ALA A O 1
ATOM 1529 N N . TRP A 1 195 ? -16.391 -11.258 -7.113 1 82.5 195 TRP A N 1
ATOM 1530 C CA . TRP A 1 195 ? -16.625 -10.906 -8.508 1 82.5 195 TRP A CA 1
ATOM 1531 C C . TRP A 1 195 ? -15.891 -11.859 -9.445 1 82.5 195 TRP A C 1
ATOM 1533 O O . TRP A 1 195 ? -16.453 -12.336 -10.43 1 82.5 195 TRP A O 1
ATOM 1543 N N . THR A 1 196 ? -14.633 -12.117 -9.062 1 82.62 196 THR A N 1
ATOM 1544 C CA . THR A 1 196 ? -13.828 -13.008 -9.891 1 82.62 196 THR A CA 1
ATOM 1545 C C . THR A 1 196 ? -14.406 -14.414 -9.891 1 82.62 196 THR A C 1
ATOM 1547 O O . THR A 1 196 ? -14.469 -15.062 -10.938 1 82.62 196 THR A O 1
ATOM 1550 N N . LYS A 1 197 ? -14.805 -14.844 -8.773 1 79.06 197 LYS A N 1
ATOM 1551 C CA . LYS A 1 197 ? -15.422 -16.156 -8.68 1 79.06 197 LYS A CA 1
ATOM 1552 C C . LYS A 1 197 ? -16.688 -16.234 -9.531 1 79.06 197 LYS A C 1
ATOM 1554 O O . LYS A 1 197 ? -16.984 -17.281 -10.125 1 79.06 197 LYS A O 1
ATOM 1559 N N . GLU A 1 198 ? -17.406 -15.188 -9.523 1 81.75 198 GLU A N 1
ATOM 1560 C CA . GLU A 1 198 ? -18.641 -15.133 -10.289 1 81.75 198 GLU A CA 1
ATOM 1561 C C . GLU A 1 198 ? -18.359 -15.234 -11.789 1 81.75 198 GLU A C 1
ATOM 1563 O O . GLU A 1 198 ? -19.062 -15.945 -12.508 1 81.75 198 GLU A O 1
ATOM 1568 N N . VAL A 1 199 ? -17.375 -14.578 -12.242 1 81.94 199 VAL A N 1
ATOM 1569 C CA . VAL A 1 199 ? -17.156 -14.492 -13.688 1 81.94 199 VAL A CA 1
ATOM 1570 C C . VAL A 1 199 ? -16.266 -15.648 -14.141 1 81.94 199 VAL A C 1
ATOM 1572 O O . VAL A 1 199 ? -16.266 -16.016 -15.32 1 81.94 199 VAL A O 1
ATOM 1575 N N . CYS A 1 200 ? -15.461 -16.125 -13.211 1 80.62 200 CYS A N 1
ATOM 1576 C CA . CYS A 1 200 ? -14.586 -17.25 -13.508 1 80.62 200 CYS A CA 1
ATOM 1577 C C . CYS A 1 200 ? -14.562 -18.25 -12.359 1 80.62 200 CYS A C 1
ATOM 1579 O O . CYS A 1 200 ? -13.539 -18.406 -11.695 1 80.62 200 CYS A O 1
ATOM 1581 N N . PRO A 1 201 ? -15.617 -18.953 -12.148 1 74.88 201 PRO A N 1
ATOM 1582 C CA . PRO A 1 201 ? -15.789 -19.844 -11 1 74.88 201 PRO A CA 1
ATOM 1583 C C . PRO A 1 201 ? -14.742 -20.953 -10.953 1 74.88 201 PRO A C 1
ATOM 1585 O O . PRO A 1 201 ? -14.375 -21.422 -9.875 1 74.88 201 PRO A O 1
ATOM 1588 N N . GLU A 1 202 ? -14.367 -21.391 -12.008 1 68.25 202 GLU A N 1
ATOM 1589 C CA . GLU A 1 202 ? -13.414 -22.5 -12.047 1 68.25 202 GLU A CA 1
ATOM 1590 C C . GLU A 1 202 ? -11.992 -21.984 -12.273 1 68.25 202 GLU A C 1
ATOM 1592 O O . GLU A 1 202 ? -11.086 -22.766 -12.578 1 68.25 202 GLU A O 1
ATOM 1597 N N . GLY A 1 203 ? -11.953 -20.781 -12.047 1 64.75 203 GLY A N 1
ATOM 1598 C CA . GLY A 1 203 ? -10.688 -20.25 -12.523 1 64.75 203 GLY A CA 1
ATOM 1599 C C . GLY A 1 203 ? -9.562 -20.375 -11.516 1 64.75 203 GLY A C 1
ATOM 1600 O O . GLY A 1 203 ? -9.75 -20.109 -10.328 1 64.75 203 GLY A O 1
ATOM 1601 N N . LYS A 1 204 ? -8.57 -21.125 -11.961 1 73.31 204 LYS A N 1
ATOM 1602 C CA . LYS A 1 204 ? -7.285 -21.062 -11.266 1 73.31 204 LYS A CA 1
ATOM 1603 C C . LYS A 1 204 ? -6.531 -19.781 -11.609 1 73.31 204 LYS A C 1
ATOM 1605 O O . LYS A 1 204 ? -6.57 -19.312 -12.75 1 73.31 204 LYS A O 1
ATOM 1610 N N . HIS A 1 205 ? -6.004 -19.25 -10.594 1 85.19 205 HIS A N 1
ATOM 1611 C CA . HIS A 1 205 ? -5.191 -18.047 -10.812 1 85.19 205 HIS A CA 1
ATOM 1612 C C . HIS A 1 205 ? -3.709 -18.359 -10.648 1 85.19 205 HIS A C 1
ATOM 1614 O O . HIS A 1 205 ? -3.254 -18.656 -9.539 1 85.19 205 HIS A O 1
ATOM 1620 N N . ASP A 1 206 ? -3.023 -18.219 -11.734 1 91.62 206 ASP A N 1
ATOM 1621 C CA . ASP A 1 206 ? -1.598 -18.547 -11.703 1 91.62 206 ASP A CA 1
ATOM 1622 C C . ASP A 1 206 ? -0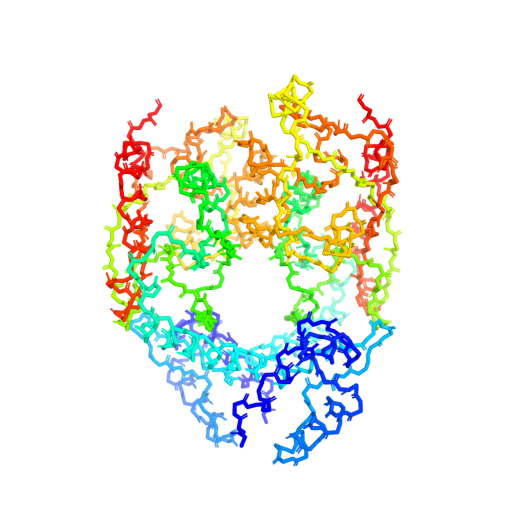.766 -17.297 -11.422 1 91.62 206 ASP A C 1
ATOM 1624 O O . ASP A 1 206 ? 0.458 -17.375 -11.297 1 91.62 206 ASP A O 1
ATOM 1628 N N . PHE A 1 207 ? -1.401 -16.219 -11.328 1 95.12 207 PHE A N 1
ATOM 1629 C CA . PHE A 1 207 ? -0.804 -14.938 -10.945 1 95.12 207 PHE A CA 1
ATOM 1630 C C . PHE A 1 207 ? -1.72 -14.172 -10 1 95.12 207 PHE A C 1
ATOM 1632 O O . PHE A 1 207 ? -2.807 -13.742 -10.391 1 95.12 207 PHE A O 1
ATOM 1639 N N . THR A 1 208 ? -1.258 -14.008 -8.797 1 93.44 208 THR A N 1
ATOM 1640 C CA . THR A 1 208 ? -2.109 -13.383 -7.789 1 93.44 208 THR A CA 1
ATOM 1641 C C . THR A 1 208 ? -1.402 -12.203 -7.133 1 93.44 208 THR A C 1
ATOM 1643 O O . THR A 1 208 ? -0.21 -12.281 -6.824 1 93.44 208 THR A O 1
ATOM 1646 N N . VAL A 1 209 ? -2.129 -11.117 -7.008 1 92.81 209 VAL A N 1
ATOM 1647 C CA . VAL A 1 209 ? -1.664 -9.93 -6.301 1 92.81 209 VAL A CA 1
ATOM 1648 C C . VAL A 1 209 ? -2.654 -9.562 -5.195 1 92.81 209 VAL A C 1
ATOM 1650 O O . VAL A 1 209 ? -3.803 -10.016 -5.207 1 92.81 209 VAL A O 1
ATOM 1653 N N . ASP A 1 210 ? -2.209 -8.688 -4.25 1 87.69 210 ASP A N 1
ATOM 1654 C CA . ASP A 1 210 ? -3.078 -8.383 -3.119 1 87.69 210 ASP A CA 1
ATOM 1655 C C . ASP A 1 210 ? -3.453 -6.898 -3.104 1 87.69 210 ASP A C 1
ATOM 1657 O O . ASP A 1 210 ? -3.805 -6.352 -2.057 1 87.69 210 ASP A O 1
ATOM 1661 N N . ASP A 1 211 ? -3.322 -6.312 -4.219 1 89.44 211 ASP A N 1
ATOM 1662 C CA . ASP A 1 211 ? -3.57 -4.879 -4.328 1 89.44 211 ASP A CA 1
ATOM 1663 C C . ASP A 1 211 ? -4.109 -4.52 -5.711 1 89.44 211 ASP A C 1
ATOM 1665 O O . ASP A 1 211 ? -3.631 -5.035 -6.723 1 89.44 211 ASP A O 1
ATOM 1669 N N . THR A 1 212 ? -5.059 -3.594 -5.723 1 91.88 212 THR A N 1
ATOM 1670 C CA . THR A 1 212 ? -5.691 -3.207 -6.98 1 91.88 212 THR A CA 1
ATOM 1671 C C . THR A 1 212 ? -4.688 -2.508 -7.895 1 91.88 212 THR A C 1
ATOM 1673 O O . THR A 1 212 ? -4.734 -2.672 -9.117 1 91.88 212 THR A O 1
ATOM 1676 N N . GLY A 1 213 ? -3.9 -1.706 -7.312 1 92.75 213 GLY A N 1
ATOM 1677 C CA . GLY A 1 213 ? -2.875 -1.062 -8.117 1 92.75 213 GLY A CA 1
ATOM 1678 C C . GLY A 1 213 ? -1.924 -2.045 -8.773 1 92.75 213 GLY A C 1
ATOM 1679 O O . GLY A 1 213 ? -1.525 -1.858 -9.922 1 92.75 213 GLY A O 1
ATOM 1680 N N . LEU A 1 214 ? -1.56 -3.043 -8.047 1 94.25 214 LEU A N 1
ATOM 1681 C CA . LEU A 1 214 ? -0.703 -4.078 -8.609 1 94.25 214 LEU A CA 1
ATOM 1682 C C . LEU A 1 214 ? -1.432 -4.848 -9.711 1 94.25 214 LEU A C 1
ATOM 1684 O O . LEU A 1 214 ? -0.826 -5.23 -10.711 1 94.25 214 LEU A O 1
ATOM 1688 N N . ALA A 1 215 ? -2.697 -5.09 -9.492 1 96 215 ALA A N 1
ATOM 1689 C CA . ALA A 1 215 ? -3.494 -5.715 -10.547 1 96 215 ALA A CA 1
ATOM 1690 C C . ALA A 1 215 ? -3.479 -4.875 -11.82 1 96 215 ALA A C 1
ATOM 1692 O O . ALA A 1 215 ? -3.326 -5.406 -12.922 1 96 215 ALA A O 1
ATOM 1693 N N . HIS A 1 216 ? -3.676 -3.572 -11.633 1 96.5 216 HIS A N 1
ATOM 1694 C CA . HIS A 1 216 ? -3.617 -2.648 -12.766 1 96.5 216 HIS A CA 1
ATOM 1695 C C . HIS A 1 216 ? -2.316 -2.812 -13.539 1 96.5 216 HIS A C 1
ATOM 1697 O O . HIS A 1 216 ? -2.334 -2.924 -14.773 1 96.5 216 HIS A O 1
ATOM 1703 N N . MET A 1 217 ? -1.216 -2.895 -12.844 1 95.62 217 MET A N 1
ATOM 1704 C CA . MET A 1 217 ? 0.088 -3.029 -13.484 1 95.62 217 MET A CA 1
ATOM 1705 C C . MET A 1 217 ? 0.22 -4.383 -14.172 1 95.62 217 MET A C 1
ATOM 1707 O O . MET A 1 217 ? 0.787 -4.48 -15.266 1 95.62 217 MET A O 1
ATOM 1711 N N . ALA A 1 218 ? -0.277 -5.398 -13.539 1 97.31 218 ALA A N 1
ATOM 1712 C CA . ALA A 1 218 ? -0.237 -6.73 -14.133 1 97.31 218 ALA A CA 1
ATOM 1713 C C . ALA A 1 218 ? -1.021 -6.77 -15.445 1 97.31 218 ALA A C 1
ATOM 1715 O O . ALA A 1 218 ? -0.57 -7.359 -16.422 1 97.31 218 ALA A O 1
ATOM 1716 N N . ILE A 1 219 ? -2.189 -6.113 -15.453 1 97.25 219 ILE A N 1
ATOM 1717 C CA . ILE A 1 219 ? -3.01 -6.02 -16.656 1 97.25 219 ILE A CA 1
ATOM 1718 C C . ILE A 1 219 ? -2.219 -5.336 -17.766 1 97.25 219 ILE A C 1
ATOM 1720 O O . ILE A 1 219 ? -2.189 -5.812 -18.906 1 97.25 219 ILE A O 1
ATOM 1724 N N . LYS A 1 220 ? -1.585 -4.273 -17.406 1 96.56 220 LYS A N 1
ATOM 1725 C CA . LYS A 1 220 ? -0.817 -3.494 -18.375 1 96.56 220 LYS A CA 1
ATOM 1726 C C . LYS A 1 220 ? 0.283 -4.34 -19 1 96.56 220 LYS A C 1
ATOM 1728 O O . LYS A 1 220 ? 0.644 -4.125 -20.172 1 96.56 220 LYS A O 1
ATOM 1733 N N . GLN A 1 221 ? 0.811 -5.285 -18.25 1 96.25 221 GLN A N 1
ATOM 1734 C CA . GLN A 1 221 ? 1.893 -6.137 -18.734 1 96.25 221 GLN A CA 1
ATOM 1735 C C . GLN A 1 221 ? 1.35 -7.301 -19.562 1 96.25 221 GLN A C 1
ATOM 1737 O O . GLN A 1 221 ? 2.113 -8.148 -20.031 1 96.25 221 GLN A O 1
ATOM 1742 N N . GLY A 1 222 ? 0.043 -7.387 -19.625 1 96.31 222 GLY A N 1
ATOM 1743 C CA . GLY A 1 222 ? -0.569 -8.422 -20.453 1 96.31 222 GLY A CA 1
ATOM 1744 C C . GLY A 1 222 ? -0.7 -9.75 -19.75 1 96.31 222 GLY A C 1
ATOM 1745 O O . GLY A 1 222 ? -0.796 -10.797 -20.391 1 96.31 222 GLY A O 1
ATOM 1746 N N . VAL A 1 223 ? -0.725 -9.758 -18.422 1 96.56 223 VAL A N 1
ATOM 1747 C CA . VAL A 1 223 ? -0.81 -10.992 -17.641 1 96.56 223 VAL A CA 1
ATOM 1748 C C . VAL A 1 223 ? -2.184 -11.625 -17.844 1 96.56 223 VAL A C 1
ATOM 1750 O O . VAL A 1 223 ? -2.312 -12.852 -17.828 1 96.56 223 VAL A O 1
ATOM 1753 N N . GLY A 1 224 ? -3.16 -10.82 -17.938 1 95.56 224 GLY A N 1
ATOM 1754 C CA . GLY A 1 224 ? -4.527 -11.312 -18.047 1 95.56 224 GLY A CA 1
ATOM 1755 C C . GLY A 1 224 ? -5.566 -10.234 -17.781 1 95.56 224 GLY A C 1
ATOM 1756 O O . GLY A 1 224 ? -5.332 -9.055 -18.047 1 95.56 224 GLY A O 1
ATOM 1757 N N . LEU A 1 225 ? -6.781 -10.727 -17.328 1 94.12 225 LEU A N 1
ATOM 1758 C CA . LEU A 1 225 ? -7.918 -9.859 -17.047 1 94.12 225 LEU A CA 1
ATOM 1759 C C . LEU A 1 225 ? -8.117 -9.695 -15.547 1 94.12 225 LEU A C 1
ATOM 1761 O O . LEU A 1 225 ? -7.793 -10.602 -14.773 1 94.12 225 LEU A O 1
ATOM 1765 N N . SER A 1 226 ? -8.641 -8.578 -15.148 1 94.12 226 SER A N 1
ATOM 1766 C CA . SER A 1 226 ? -9.078 -8.352 -13.773 1 94.12 226 SER A CA 1
ATOM 1767 C C . SER A 1 226 ? -10.031 -7.168 -13.695 1 94.12 226 SER A C 1
ATOM 1769 O O . SER A 1 226 ? -10.18 -6.406 -14.656 1 94.12 226 SER A O 1
ATOM 1771 N N . PHE A 1 227 ? -10.688 -7.043 -12.57 1 92.06 227 PHE A N 1
ATOM 1772 C CA . PHE A 1 227 ? -11.547 -5.902 -12.297 1 92.06 227 PHE A CA 1
ATOM 1773 C C . PHE A 1 227 ? -10.727 -4.691 -11.867 1 92.06 227 PHE A C 1
ATOM 1775 O O . PHE A 1 227 ? -9.766 -4.82 -11.109 1 92.06 227 PHE A O 1
ATOM 1782 N N . LEU A 1 228 ? -11.102 -3.566 -12.391 1 93 228 LEU A N 1
ATOM 1783 C CA . LEU A 1 228 ? -10.586 -2.279 -11.938 1 93 228 LEU A CA 1
ATOM 1784 C C . LEU A 1 228 ? -11.719 -1.264 -11.797 1 93 228 LEU A C 1
ATOM 1786 O O . LEU A 1 228 ? -12.68 -1.293 -12.57 1 93 228 LEU A O 1
ATOM 1790 N N . PRO A 1 229 ? -11.57 -0.389 -10.797 1 91.88 229 PRO A N 1
ATOM 1791 C CA . PRO A 1 229 ? -12.445 0.779 -10.906 1 91.88 229 PRO A CA 1
ATOM 1792 C C . PRO A 1 229 ? -12.336 1.475 -12.266 1 91.88 229 PRO A C 1
ATOM 1794 O O . PRO A 1 229 ? -11.242 1.615 -12.805 1 91.88 229 PRO A O 1
ATOM 1797 N N . CYS A 1 230 ? -13.438 1.936 -12.789 1 91.44 230 CYS A N 1
ATOM 1798 C CA . CYS A 1 230 ? -13.484 2.508 -14.125 1 91.44 230 CYS A CA 1
ATOM 1799 C C . CYS A 1 230 ? -12.602 3.746 -14.219 1 91.44 230 CYS A C 1
ATOM 1801 O O . CYS A 1 230 ? -11.977 3.99 -15.25 1 91.44 230 CYS A O 1
ATOM 1803 N N . PHE A 1 231 ? -12.539 4.484 -13.172 1 91.62 231 PHE A N 1
ATOM 1804 C CA . PHE A 1 231 ? -11.766 5.719 -13.227 1 91.62 231 PHE A CA 1
ATOM 1805 C C . PHE A 1 231 ? -10.281 5.422 -13.336 1 91.62 231 PHE A C 1
ATOM 1807 O O . PHE A 1 231 ? -9.492 6.285 -13.734 1 91.62 231 PHE A O 1
ATOM 1814 N N . ILE A 1 232 ? -9.875 4.207 -13.016 1 93.31 232 ILE A N 1
ATOM 1815 C CA . ILE A 1 232 ? -8.492 3.779 -13.188 1 93.31 232 ILE A CA 1
ATOM 1816 C C . ILE A 1 232 ? -8.305 3.178 -14.578 1 93.31 232 ILE A C 1
ATOM 1818 O O . ILE A 1 232 ? -7.445 3.615 -15.344 1 93.31 232 ILE A O 1
ATOM 1822 N N . GLY A 1 233 ? -9.133 2.215 -14.891 1 93.19 233 GLY A N 1
ATOM 1823 C CA . GLY A 1 233 ? -9.008 1.49 -16.141 1 93.19 233 GLY A CA 1
ATOM 1824 C C . GLY A 1 233 ? -9.234 2.363 -17.359 1 93.19 233 GLY A C 1
ATOM 1825 O O . GLY A 1 233 ? -8.477 2.281 -18.344 1 93.19 233 GLY A O 1
ATOM 1826 N N . ASP A 1 234 ? -10.234 3.25 -17.297 1 91.62 234 ASP A N 1
ATOM 1827 C CA . ASP A 1 234 ? -10.586 4.09 -18.438 1 91.62 234 ASP A CA 1
ATOM 1828 C C . ASP A 1 234 ? -9.578 5.215 -18.625 1 91.62 234 ASP A C 1
ATOM 1830 O O . ASP A 1 234 ? -9.5 5.816 -19.703 1 91.62 234 ASP A O 1
ATOM 1834 N N . SER A 1 235 ? -8.836 5.477 -17.609 1 92.5 235 SER A N 1
ATOM 1835 C CA . SER A 1 235 ? -7.871 6.566 -17.688 1 92.5 235 SER A CA 1
ATOM 1836 C C . SER A 1 235 ? -6.531 6.086 -18.219 1 92.5 235 SER A C 1
ATOM 1838 O O . SER A 1 235 ? -5.617 6.887 -18.438 1 92.5 235 SER A O 1
ATOM 1840 N N . ASP A 1 236 ? -6.371 4.836 -18.328 1 94.25 236 ASP A N 1
ATOM 1841 C CA . ASP A 1 236 ? -5.145 4.254 -18.875 1 94.25 236 ASP A CA 1
ATOM 1842 C C . ASP A 1 236 ? -5.301 3.891 -20.344 1 94.25 236 ASP A C 1
ATOM 1844 O O . ASP A 1 236 ? -6.031 2.955 -20.688 1 94.25 236 ASP A O 1
ATOM 1848 N N . ASP A 1 237 ? -4.508 4.535 -21.156 1 95.19 237 ASP A N 1
ATOM 1849 C CA . ASP A 1 237 ? -4.66 4.418 -22.594 1 95.19 237 ASP A CA 1
ATOM 1850 C C . ASP A 1 237 ? -4.25 3.029 -23.078 1 95.19 237 ASP A C 1
ATOM 1852 O O . ASP A 1 237 ? -4.574 2.639 -24.203 1 95.19 237 ASP A O 1
ATOM 1856 N N . ASP A 1 238 ? -3.564 2.277 -22.297 1 96.25 238 ASP A N 1
ATOM 1857 C CA . ASP A 1 238 ? -3.086 0.96 -22.703 1 96.25 238 ASP A CA 1
ATOM 1858 C C . ASP A 1 238 ? -4.133 -0.117 -22.422 1 96.25 238 ASP A C 1
ATOM 1860 O O . ASP A 1 238 ? -3.98 -1.263 -22.844 1 96.25 238 ASP A O 1
ATOM 1864 N N . LEU A 1 239 ? -5.18 0.314 -21.75 1 96.44 239 LEU A N 1
ATOM 1865 C CA . LEU A 1 239 ? -6.172 -0.666 -21.312 1 96.44 239 LEU A CA 1
ATOM 1866 C C . LEU A 1 239 ? -7.488 -0.475 -22.062 1 96.44 239 LEU A C 1
ATOM 1868 O O . LEU A 1 239 ? -7.734 0.592 -22.625 1 96.44 239 LEU A O 1
ATOM 1872 N N . ALA A 1 240 ? -8.25 -1.52 -22.094 1 93.88 240 ALA A N 1
ATOM 1873 C CA . ALA A 1 240 ? -9.617 -1.497 -22.625 1 93.88 240 ALA A CA 1
ATOM 1874 C C . ALA A 1 240 ? -10.523 -2.432 -21.828 1 93.88 240 ALA A C 1
ATOM 1876 O O . ALA A 1 240 ? -10.055 -3.406 -21.234 1 93.88 240 ALA A O 1
ATOM 1877 N N . ARG A 1 241 ? -11.75 -2.006 -21.672 1 91.75 241 ARG A N 1
ATOM 1878 C CA . ARG A 1 241 ? -12.734 -2.877 -21.031 1 91.75 241 ARG A CA 1
ATOM 1879 C C . ARG A 1 241 ? -12.898 -4.176 -21.812 1 91.75 241 ARG A C 1
ATOM 1881 O O . ARG A 1 241 ? -12.922 -4.168 -23.031 1 91.75 241 ARG A O 1
ATOM 1888 N N . TYR A 1 242 ? -12.664 -5.23 -21.016 1 86.75 242 TYR A N 1
ATOM 1889 C CA . TYR A 1 242 ? -12.938 -6.523 -21.625 1 86.75 242 TYR A CA 1
ATOM 1890 C C . TYR A 1 242 ? -14.414 -6.68 -21.953 1 86.75 242 TYR A C 1
ATOM 1892 O O . TYR A 1 242 ? -15.266 -6.105 -21.266 1 86.75 242 TYR A O 1
ATOM 1900 N N . ASP A 1 243 ? -15.164 -7.461 -22.672 1 67.69 243 ASP A N 1
ATOM 1901 C CA . ASP A 1 243 ? -16.406 -7.773 -23.375 1 67.69 243 ASP A CA 1
ATOM 1902 C C . ASP A 1 243 ? -17.625 -7.441 -22.516 1 67.69 243 ASP A C 1
ATOM 1904 O O . ASP A 1 243 ? -17.578 -7.574 -21.297 1 67.69 243 ASP A O 1
ATOM 1908 N N . GLU A 1 244 ? -18.609 -6.664 -23.062 1 58.25 244 GLU A N 1
ATOM 1909 C CA . GLU A 1 244 ? -19.906 -6.07 -22.75 1 58.25 244 GLU A CA 1
ATOM 1910 C C . GLU A 1 244 ? -20.812 -7.059 -22.016 1 58.25 244 GLU A C 1
ATOM 1912 O O . GLU A 1 244 ? -21.734 -6.652 -21.312 1 58.25 244 GLU A O 1
ATOM 1917 N N . GLN A 1 245 ? -20.484 -8.32 -22.203 1 57.31 245 GLN A N 1
ATOM 1918 C CA . GLN A 1 245 ? -21.453 -9.18 -21.531 1 57.31 245 GLN A CA 1
ATOM 1919 C C . GLN A 1 245 ? -21.391 -9 -20.016 1 57.31 245 GLN A C 1
ATOM 1921 O O . GLN A 1 245 ? -22.359 -9.297 -19.312 1 57.31 245 GLN A O 1
ATOM 1926 N N . PHE A 1 246 ? -20.188 -8.688 -19.594 1 57.91 246 PHE A N 1
ATOM 1927 C CA . PHE A 1 246 ? -20.109 -8.461 -18.156 1 57.91 246 PHE A CA 1
ATOM 1928 C C . PHE A 1 246 ? -20.281 -6.98 -17.844 1 57.91 246 PHE A C 1
ATOM 1930 O O . PHE A 1 246 ? -19.484 -6.406 -17.094 1 57.91 246 PHE A O 1
ATOM 1937 N N . SER A 1 247 ? -21.047 -6.367 -18.641 1 54.81 247 SER A N 1
ATOM 1938 C CA . SER A 1 247 ? -21.359 -4.949 -18.516 1 54.81 247 SER A CA 1
ATOM 1939 C C . SER A 1 247 ? -21.812 -4.594 -17.109 1 54.81 247 SER A C 1
ATOM 1941 O O . SER A 1 247 ? -22.219 -3.459 -16.844 1 54.81 247 SER A O 1
ATOM 1943 N N . ALA A 1 248 ? -21.859 -5.715 -16.281 1 55.56 248 ALA A N 1
ATOM 1944 C CA . ALA A 1 248 ? -22.328 -5.273 -14.969 1 55.56 248 ALA A CA 1
ATOM 1945 C C . ALA A 1 248 ? -21.281 -4.383 -14.289 1 55.56 248 ALA A C 1
ATOM 1947 O O . ALA A 1 248 ? -20.094 -4.691 -14.305 1 55.56 248 ALA A O 1
ATOM 1948 N N . PHE A 1 249 ? -21.578 -3.143 -14.125 1 63.78 249 PHE A N 1
ATOM 1949 C CA . PHE A 1 249 ? -20.797 -2.209 -13.32 1 63.78 249 PHE A CA 1
ATOM 1950 C C . PHE A 1 249 ? -20.844 -2.594 -11.852 1 63.78 249 PHE A C 1
ATOM 1952 O O . PHE A 1 249 ? -21.875 -2.43 -11.188 1 63.78 249 PHE A O 1
ATOM 1959 N N . TYR A 1 250 ? -19.812 -3.42 -11.562 1 79.75 250 TYR A N 1
ATOM 1960 C CA . TYR A 1 250 ? -19.641 -3.734 -10.148 1 79.75 250 TYR A CA 1
ATOM 1961 C C . TYR A 1 250 ? -19.281 -2.484 -9.344 1 79.75 250 TYR A C 1
ATOM 1963 O O . TYR A 1 250 ? -18.438 -1.694 -9.758 1 79.75 250 TYR A O 1
ATOM 1971 N N 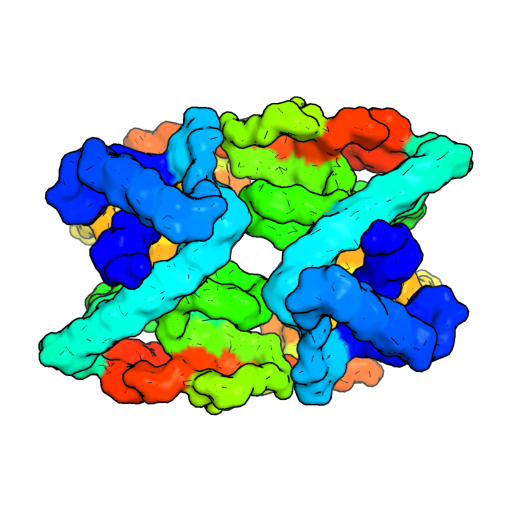. GLY A 1 251 ? -20.188 -2.287 -8.398 1 82.25 251 GLY A N 1
ATOM 1972 C CA . GLY A 1 251 ? -20.016 -1.054 -7.648 1 82.25 251 GLY A CA 1
ATOM 1973 C C . GLY A 1 251 ? -19.375 -1.263 -6.285 1 82.25 251 GLY A C 1
ATOM 1974 O O . GLY A 1 251 ? -19.578 -2.303 -5.652 1 82.25 251 GLY A O 1
ATOM 1975 N N . LEU A 1 252 ? -18.484 -0.387 -5.941 1 85.94 252 LEU A N 1
ATOM 1976 C CA . LEU A 1 252 ? -17.922 -0.3 -4.598 1 85.94 252 LEU A CA 1
ATOM 1977 C C . LEU A 1 252 ? -18.188 1.07 -3.984 1 85.94 252 LEU A C 1
ATOM 1979 O O . LEU A 1 252 ? -17.906 2.098 -4.609 1 85.94 252 LEU A O 1
ATOM 1983 N N . ASP A 1 253 ? -18.656 1.045 -2.789 1 87.62 253 ASP A N 1
ATOM 1984 C CA . ASP A 1 253 ? -19.031 2.303 -2.148 1 87.62 253 ASP A CA 1
ATOM 1985 C C . ASP A 1 253 ? -17.828 2.939 -1.447 1 87.62 253 ASP A C 1
ATOM 1987 O O . ASP A 1 253 ? -17.109 2.27 -0.699 1 87.62 253 ASP A O 1
ATOM 1991 N N . LEU A 1 254 ? -17.688 4.141 -1.748 1 90.44 254 LEU A N 1
ATOM 1992 C CA . LEU A 1 254 ? -16.734 4.969 -1.015 1 90.44 254 LEU A CA 1
ATOM 1993 C C . LEU A 1 254 ? -17.422 5.695 0.139 1 90.44 254 LEU A C 1
ATOM 1995 O O . LEU A 1 254 ? -18.406 6.414 -0.07 1 90.44 254 LEU A O 1
ATOM 1999 N N . TRP A 1 255 ? -16.875 5.473 1.298 1 88.31 255 TRP A N 1
ATOM 2000 C CA . TRP A 1 255 ? -17.453 6.082 2.492 1 88.31 255 TRP A CA 1
ATOM 2001 C C . TRP A 1 255 ? -16.453 7.02 3.162 1 88.31 255 TRP A C 1
ATOM 2003 O O . TRP A 1 255 ? -15.25 6.738 3.195 1 88.31 255 TRP A O 1
ATOM 2013 N N . MET A 1 256 ? -16.953 8.086 3.605 1 90.75 256 MET A N 1
ATOM 2014 C CA . MET A 1 256 ? -16.234 8.93 4.559 1 90.75 256 MET A CA 1
ATOM 2015 C C . MET A 1 256 ? -16.766 8.742 5.969 1 90.75 256 MET A C 1
ATOM 2017 O O . MET A 1 256 ? -17.953 8.992 6.227 1 90.75 256 MET A O 1
ATOM 2021 N N . LEU A 1 257 ? -15.898 8.297 6.82 1 86.12 257 LEU A N 1
ATOM 2022 C CA . LEU A 1 257 ? -16.297 7.969 8.188 1 86.12 257 LEU A CA 1
ATOM 2023 C C . LEU A 1 257 ? -15.539 8.82 9.195 1 86.12 257 LEU A C 1
ATOM 2025 O O . LEU A 1 257 ? -14.352 9.094 9.008 1 86.12 257 LEU A O 1
ATOM 2029 N N . LEU A 1 258 ? -16.172 9.273 10.094 1 82.81 258 LEU A N 1
ATOM 2030 C CA . LEU A 1 258 ? -15.539 9.977 11.203 1 82.81 258 LEU A CA 1
ATOM 2031 C C . LEU A 1 258 ? -16.234 9.656 12.516 1 82.81 258 LEU A C 1
ATOM 2033 O O . LEU A 1 258 ? -17.359 9.156 12.523 1 82.81 258 LEU A O 1
ATOM 2037 N N . HIS A 1 259 ? -15.477 9.836 13.547 1 71.31 259 HIS A N 1
ATOM 2038 C CA . HIS A 1 259 ? -16.094 9.688 14.859 1 71.31 259 HIS A CA 1
ATOM 2039 C C . HIS A 1 259 ? -17.094 10.797 15.133 1 71.31 259 HIS A C 1
ATOM 2041 O O . HIS A 1 259 ? -16.859 11.945 14.742 1 71.31 259 HIS A O 1
ATOM 2047 N N . GLU A 1 260 ? -18.094 10.484 15.852 1 68.75 260 GLU A N 1
ATOM 2048 C CA . GLU A 1 260 ? -19.172 11.43 16.156 1 68.75 260 GLU A CA 1
ATOM 2049 C C . GLU A 1 260 ? -18.641 12.648 16.906 1 68.75 260 GLU A C 1
ATOM 2051 O O . GLU A 1 260 ? -19.109 13.766 16.703 1 68.75 260 GLU A O 1
ATOM 2056 N N . ASP A 1 261 ? -17.625 12.469 17.672 1 68.19 261 ASP A N 1
ATOM 2057 C CA . ASP A 1 261 ? -17.078 13.523 18.516 1 68.19 261 ASP A CA 1
ATOM 2058 C C . ASP A 1 261 ? -16.359 14.578 17.688 1 68.19 261 ASP A C 1
ATOM 2060 O O . ASP A 1 261 ? -16.125 15.695 18.156 1 68.19 261 ASP A O 1
ATOM 2064 N N . LEU A 1 262 ? -16.094 14.219 16.484 1 75.25 262 LEU A N 1
ATOM 2065 C CA . LEU A 1 262 ? -15.32 15.133 15.656 1 75.25 262 LEU A CA 1
ATOM 2066 C C . LEU A 1 262 ? -16.219 15.867 14.672 1 75.25 262 LEU A C 1
ATOM 2068 O O . LEU A 1 262 ? -15.758 16.719 13.914 1 75.25 262 LEU A O 1
ATOM 2072 N N . ARG A 1 263 ? -17.422 15.648 14.805 1 73.69 263 ARG A N 1
ATOM 2073 C CA . ARG A 1 263 ? -18.375 16.219 13.852 1 73.69 263 ARG A CA 1
ATOM 2074 C C . ARG A 1 263 ? -18.375 17.734 13.922 1 73.69 263 ARG A C 1
ATOM 2076 O O . ARG A 1 263 ? -18.656 18.406 12.93 1 73.69 263 ARG A O 1
ATOM 2083 N N . HIS A 1 264 ? -17.922 18.188 15.086 1 74.44 264 HIS A N 1
ATOM 2084 C CA . HIS A 1 264 ? -18.031 19.641 15.242 1 74.44 264 HIS A CA 1
ATOM 2085 C C . HIS A 1 264 ? -16.656 20.297 15.203 1 74.44 264 HIS A C 1
ATOM 2087 O O . HIS A 1 264 ? -16.547 21.516 15.398 1 74.44 264 HIS A O 1
ATOM 2093 N N . THR A 1 265 ? -15.672 19.562 14.961 1 83.94 265 THR A N 1
ATOM 2094 C CA . THR A 1 265 ? -14.336 20.109 14.789 1 83.94 265 THR A CA 1
ATOM 2095 C C . THR A 1 265 ? -14.203 20.797 13.43 1 83.94 265 THR A C 1
ATOM 2097 O O . THR A 1 265 ? -14.414 20.156 12.391 1 83.94 265 THR A O 1
ATOM 2100 N N . GLU A 1 266 ? -13.852 22 13.422 1 90 266 GLU A N 1
ATOM 2101 C CA . GLU A 1 266 ? -13.914 22.828 12.211 1 90 266 GLU A CA 1
ATOM 2102 C C . GLU A 1 266 ? -12.992 22.281 11.125 1 90 266 GLU A C 1
ATOM 2104 O O . GLU A 1 266 ? -13.352 22.281 9.945 1 90 266 GLU A O 1
ATOM 2109 N N . ARG A 1 267 ? -11.75 21.891 11.453 1 92.19 267 ARG A N 1
ATOM 2110 C CA . ARG A 1 267 ? -10.836 21.391 10.438 1 92.19 267 ARG A CA 1
ATOM 2111 C C . ARG A 1 267 ? -11.383 20.109 9.805 1 92.19 267 ARG A C 1
ATOM 2113 O O . ARG A 1 267 ? -11.172 19.844 8.617 1 92.19 267 ARG A O 1
ATOM 2120 N N . VAL A 1 268 ? -12.102 19.312 10.594 1 91.69 268 VAL A N 1
ATOM 2121 C CA . VAL A 1 268 ? -12.711 18.094 10.086 1 91.69 268 VAL A CA 1
ATOM 2122 C C . VAL A 1 268 ? -13.883 18.438 9.164 1 91.69 268 VAL A C 1
ATOM 2124 O O . VAL A 1 268 ? -14.023 17.844 8.086 1 91.69 268 VAL A O 1
ATOM 2127 N N . ARG A 1 269 ? -14.664 19.391 9.57 1 91.56 269 ARG A N 1
ATOM 2128 C CA . ARG A 1 269 ? -15.797 19.844 8.758 1 91.56 269 ARG A CA 1
ATOM 2129 C C . ARG A 1 269 ? -15.32 20.422 7.434 1 91.56 269 ARG A C 1
ATOM 2131 O O . ARG A 1 269 ? -15.898 20.141 6.383 1 91.56 269 ARG A O 1
ATOM 2138 N N . ALA A 1 270 ? -14.312 21.234 7.531 1 95 270 ALA A N 1
ATOM 2139 C CA . ALA A 1 270 ? -13.75 21.828 6.32 1 95 270 ALA A CA 1
ATOM 2140 C C . ALA A 1 270 ? -13.266 20.75 5.359 1 95 270 ALA A C 1
ATOM 2142 O O . ALA A 1 270 ? -13.516 20.828 4.156 1 95 270 ALA A O 1
ATOM 2143 N N . PHE A 1 271 ? -12.625 19.781 5.883 1 96.62 271 PHE A N 1
ATOM 2144 C CA . PHE A 1 271 ? -12.117 18.688 5.07 1 96.62 271 PHE A CA 1
ATOM 2145 C C . PHE A 1 271 ? -13.266 17.906 4.445 1 96.62 271 PHE A C 1
ATOM 2147 O O . PHE A 1 271 ? -13.242 17.609 3.25 1 96.62 271 PHE A O 1
ATOM 2154 N N . ARG A 1 272 ? -14.172 17.578 5.246 1 93.31 272 ARG A N 1
ATOM 2155 C CA . ARG A 1 272 ? -15.336 16.844 4.785 1 93.31 272 ARG A CA 1
ATOM 2156 C C . ARG A 1 272 ? -16.016 17.547 3.621 1 93.31 272 ARG A C 1
ATOM 2158 O O . ARG A 1 272 ? -16.266 16.953 2.576 1 93.31 272 ARG A O 1
ATOM 2165 N N . ASN A 1 273 ? -16.312 18.828 3.816 1 94.62 273 ASN A N 1
ATOM 2166 C CA . ASN A 1 273 ? -16.984 19.609 2.775 1 94.62 273 ASN A CA 1
ATOM 2167 C C . ASN A 1 273 ? -16.141 19.688 1.509 1 94.62 273 ASN A C 1
ATOM 2169 O O . ASN A 1 273 ? -16.656 19.594 0.398 1 94.62 273 ASN A O 1
ATOM 2173 N N . PHE A 1 274 ? -14.867 19.844 1.688 1 96.44 274 PHE A N 1
ATOM 2174 C CA . PHE A 1 274 ? -13.938 19.938 0.565 1 96.44 274 PHE A CA 1
ATOM 2175 C C . PHE A 1 274 ? -13.945 18.641 -0.249 1 96.44 274 PHE A C 1
ATOM 2177 O O . PHE A 1 274 ? -14.055 18.672 -1.476 1 96.44 274 PHE A O 1
ATOM 2184 N N . VAL A 1 275 ? -13.867 17.5 0.382 1 96.44 275 VAL A N 1
ATOM 2185 C CA . VAL A 1 275 ? -13.812 16.188 -0.269 1 96.44 275 VAL A CA 1
ATOM 2186 C C . VAL A 1 275 ? -15.125 15.922 -0.994 1 96.44 275 VAL A C 1
ATOM 2188 O O . VAL A 1 275 ? -15.125 15.453 -2.135 1 96.44 275 VAL A O 1
ATOM 2191 N N . ILE A 1 276 ? -16.203 16.266 -0.322 1 94.75 276 ILE A N 1
ATOM 2192 C CA . ILE A 1 276 ? -17.516 16.047 -0.922 1 94.75 276 ILE A CA 1
ATOM 2193 C C . ILE A 1 276 ? -17.609 16.828 -2.232 1 94.75 276 ILE A C 1
ATOM 2195 O O . ILE A 1 276 ? -18.047 16.281 -3.25 1 94.75 276 ILE A O 1
ATOM 2199 N N . GLU A 1 277 ? -17.203 18.031 -2.219 1 95.75 277 GLU A N 1
ATOM 2200 C CA . GLU A 1 277 ? -17.266 18.859 -3.41 1 95.75 277 GLU A CA 1
ATOM 2201 C C . GLU A 1 277 ? -16.375 18.297 -4.523 1 95.75 277 GLU A C 1
ATOM 2203 O O . GLU A 1 277 ? -16.797 18.25 -5.684 1 95.75 277 GLU A O 1
ATOM 2208 N N . GLU A 1 278 ? -15.195 17.906 -4.219 1 95.75 278 GLU A N 1
ATOM 2209 C CA . GLU A 1 278 ? -14.258 17.391 -5.207 1 95.75 278 GLU A CA 1
ATOM 2210 C C . GLU A 1 278 ? -14.75 16.078 -5.816 1 95.75 278 GLU A C 1
ATOM 2212 O O . GLU A 1 278 ? -14.594 15.844 -7.016 1 95.75 278 GLU A O 1
ATOM 2217 N N . VAL A 1 279 ? -15.297 15.203 -5.004 1 94.88 279 VAL A N 1
ATOM 2218 C CA . VAL A 1 279 ? -15.836 13.93 -5.477 1 94.88 279 VAL A CA 1
ATOM 2219 C C . VAL A 1 279 ? -17.016 14.188 -6.422 1 94.88 279 VAL A C 1
ATOM 2221 O O . VAL A 1 279 ? -17.125 13.555 -7.473 1 94.88 279 VAL A O 1
ATOM 2224 N N . GLU A 1 280 ? -17.812 15.164 -6.02 1 94.19 280 GLU A N 1
ATOM 2225 C CA . GLU A 1 280 ? -18.969 15.484 -6.844 1 94.19 280 GLU A CA 1
ATOM 2226 C C . GLU A 1 280 ? -18.547 15.992 -8.219 1 94.19 280 GLU A C 1
ATOM 2228 O O . GLU A 1 280 ? -19.172 15.656 -9.227 1 94.19 280 GLU A O 1
ATOM 2233 N N . LYS A 1 281 ? -17.5 16.75 -8.297 1 94.69 281 LYS A N 1
ATOM 2234 C CA . LYS A 1 281 ? -17 17.297 -9.555 1 94.69 281 LYS A CA 1
ATOM 2235 C C . LYS A 1 281 ? -16.594 16.188 -10.516 1 94.69 281 LYS A C 1
ATOM 2237 O O . LYS A 1 281 ? -16.594 16.375 -11.727 1 94.69 281 LYS A O 1
ATOM 2242 N N . GLN A 1 282 ? -16.234 15.031 -9.93 1 93.56 282 GLN A N 1
ATOM 2243 C CA . GLN A 1 282 ? -15.703 13.953 -10.758 1 93.56 282 GLN A CA 1
ATOM 2244 C C . GLN A 1 282 ? -16.656 12.766 -10.789 1 93.56 282 GLN A C 1
ATOM 2246 O O . GLN A 1 282 ? -16.266 11.641 -11.102 1 93.56 282 GLN A O 1
ATOM 2251 N N . ARG A 1 283 ? -17.859 12.969 -10.445 1 92.44 283 ARG A N 1
ATOM 2252 C CA . ARG A 1 283 ? -18.844 11.914 -10.273 1 92.44 283 ARG A CA 1
ATOM 2253 C C . ARG A 1 283 ? -18.969 11.062 -11.531 1 92.44 283 ARG A C 1
ATOM 2255 O O . ARG A 1 283 ? -18.969 9.828 -11.453 1 92.44 283 ARG A O 1
ATOM 2262 N N . ASP A 1 284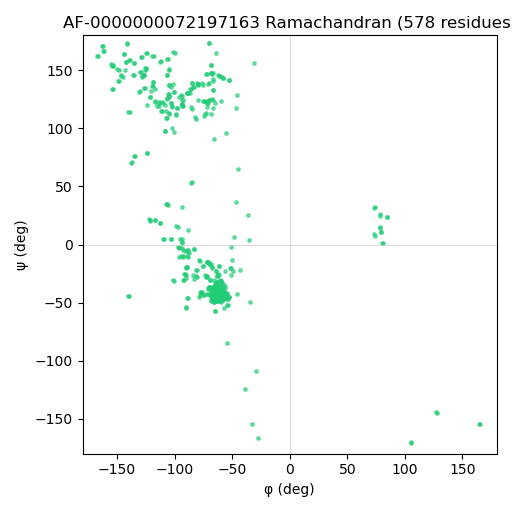 ? -19.016 11.633 -12.703 1 90.06 284 ASP A N 1
ATOM 2263 C CA . ASP A 1 284 ? -19.188 10.898 -13.945 1 90.06 284 ASP A CA 1
ATOM 2264 C C . ASP A 1 284 ? -18.016 9.945 -14.188 1 90.06 284 ASP A C 1
ATOM 2266 O O . ASP A 1 284 ? -18.219 8.797 -14.602 1 90.06 284 ASP A O 1
ATOM 2270 N N . LYS A 1 285 ? -16.891 10.398 -13.938 1 89.75 285 LYS A N 1
ATOM 2271 C CA . LYS A 1 285 ? -15.688 9.586 -14.078 1 89.75 285 LYS A CA 1
ATOM 2272 C C . LYS A 1 285 ? -15.688 8.422 -13.094 1 89.75 285 LYS A C 1
ATOM 2274 O O . LYS A 1 285 ? -15.391 7.285 -13.461 1 89.75 285 LYS A O 1
ATOM 2279 N N . LEU A 1 286 ? -16.078 8.695 -11.875 1 91.19 286 LEU A N 1
ATOM 2280 C CA . LEU A 1 286 ? -16.031 7.715 -10.797 1 91.19 286 LEU A CA 1
ATOM 2281 C C . LEU A 1 286 ? -17.109 6.648 -10.977 1 91.19 286 LEU A C 1
ATOM 2283 O O . LEU A 1 286 ? -16.922 5.496 -10.578 1 91.19 286 LEU A O 1
ATOM 2287 N N . GLU A 1 287 ? -18.156 7.043 -11.633 1 87.56 287 GLU A N 1
ATOM 2288 C CA . GLU A 1 287 ? -19.25 6.105 -11.859 1 87.56 287 GLU A CA 1
ATOM 2289 C C . GLU A 1 287 ? -19.109 5.406 -13.211 1 87.56 287 GLU A C 1
ATOM 2291 O O . GLU A 1 287 ? -20.016 4.676 -13.625 1 87.56 287 GLU A O 1
ATOM 2296 N N . GLY A 1 288 ? -18.016 5.676 -13.875 1 82.25 288 GLY A N 1
ATOM 2297 C CA . GLY A 1 288 ? -17.688 4.945 -15.086 1 82.25 288 GLY A CA 1
ATOM 2298 C C . GLY A 1 288 ? -18.469 5.426 -16.297 1 82.25 288 GLY A C 1
ATOM 2299 O O . GLY A 1 288 ? -18.641 4.676 -17.266 1 82.25 288 GLY A O 1
ATOM 2300 N N . ARG A 1 289 ? -18.906 6.695 -16.297 1 80.5 289 ARG A N 1
ATOM 2301 C CA . ARG A 1 289 ? -19.766 7.215 -17.359 1 80.5 289 ARG A CA 1
ATOM 2302 C C . ARG A 1 289 ? -18.938 7.938 -18.422 1 80.5 289 ARG A C 1
ATOM 2304 O O . ARG A 1 289 ? -19.469 8.344 -19.453 1 80.5 289 ARG A O 1
ATOM 2311 N N . LEU A 1 290 ? -17.641 8.164 -18.109 1 70.25 290 LEU A N 1
ATOM 2312 C CA . LEU A 1 290 ? -16.797 8.828 -19.094 1 70.25 290 LEU A CA 1
ATOM 2313 C C . LEU A 1 290 ? -15.914 7.824 -19.844 1 70.25 290 LEU A C 1
ATOM 2315 O O . LEU A 1 290 ? -15.289 6.965 -19.219 1 70.25 290 LEU A O 1
ATOM 2319 N N . ARG A 1 291 ? -16.344 7.414 -20.984 1 65.75 291 ARG A N 1
ATOM 2320 C CA . ARG A 1 291 ? -15.531 6.496 -21.781 1 65.75 291 ARG A CA 1
ATOM 2321 C C . ARG A 1 291 ? -14.547 7.262 -22.656 1 65.75 291 ARG A C 1
ATOM 2323 O O . ARG A 1 291 ? -14.852 8.352 -23.141 1 65.75 291 ARG A O 1
ATOM 2330 N N . MET B 1 1 ? -3.383 -28.406 20.734 1 57.88 1 MET B N 1
ATOM 2331 C CA . MET B 1 1 ? -3.852 -27.969 19.422 1 57.88 1 MET B CA 1
ATOM 2332 C C . MET B 1 1 ? -3.184 -28.766 18.297 1 57.88 1 MET B C 1
ATOM 2334 O O . MET B 1 1 ? -1.979 -29.031 18.344 1 57.88 1 MET B O 1
ATOM 2338 N N . ASN B 1 2 ? -4 -29.516 17.562 1 64.81 2 ASN B N 1
ATOM 2339 C CA . ASN B 1 2 ? -3.412 -30.344 16.516 1 64.81 2 ASN B CA 1
ATOM 2340 C C . ASN B 1 2 ? -3.553 -29.688 15.141 1 64.81 2 ASN B C 1
ATOM 2342 O O . ASN B 1 2 ? -4.262 -28.688 14.992 1 64.81 2 ASN B O 1
ATOM 2346 N N . TRP B 1 3 ? -2.752 -30.219 14.148 1 72.38 3 TRP B N 1
ATOM 2347 C CA . TRP B 1 3 ? -2.648 -29.672 12.805 1 72.38 3 TRP B CA 1
ATOM 2348 C C . TRP B 1 3 ? -4.02 -29.594 12.141 1 72.38 3 TRP B C 1
ATOM 2350 O O . TRP B 1 3 ? -4.324 -28.625 11.453 1 72.38 3 TRP B O 1
ATOM 2360 N N . ASP B 1 4 ? -4.766 -30.516 12.422 1 77.12 4 ASP B N 1
ATOM 2361 C CA . ASP B 1 4 ? -6.094 -30.562 11.812 1 77.12 4 ASP B CA 1
ATOM 2362 C C . ASP B 1 4 ? -6.961 -29.406 12.312 1 77.12 4 ASP B C 1
ATOM 2364 O O . ASP B 1 4 ? -7.762 -28.859 11.555 1 77.12 4 ASP B O 1
ATOM 2368 N N . ASP B 1 5 ? -6.793 -29.125 13.531 1 81.19 5 ASP B N 1
ATOM 2369 C CA . ASP B 1 5 ? -7.535 -28.016 14.109 1 81.19 5 ASP B CA 1
ATOM 2370 C C . ASP B 1 5 ? -7.094 -26.688 13.492 1 81.19 5 ASP B C 1
ATOM 2372 O O . ASP B 1 5 ? -7.926 -25.828 13.211 1 81.19 5 ASP B O 1
ATOM 2376 N N . LEU B 1 6 ? -5.836 -26.578 13.328 1 82.25 6 LEU B N 1
ATOM 2377 C CA . LEU B 1 6 ? -5.309 -25.359 12.727 1 82.25 6 LEU B CA 1
ATOM 2378 C C . LEU B 1 6 ? -5.816 -25.188 11.297 1 82.25 6 LEU B C 1
ATOM 2380 O O . LEU B 1 6 ? -6.09 -24.062 10.867 1 82.25 6 LEU B O 1
ATOM 2384 N N . LYS B 1 7 ? -5.914 -26.266 10.648 1 84.38 7 LYS B N 1
ATOM 2385 C CA . LYS B 1 7 ? -6.445 -26.219 9.289 1 84.38 7 LYS B CA 1
ATOM 2386 C C . LYS B 1 7 ? -7.879 -25.703 9.273 1 84.38 7 LYS B C 1
ATOM 2388 O O . LYS B 1 7 ? -8.25 -24.938 8.391 1 84.38 7 LYS B O 1
ATOM 2393 N N . ILE B 1 8 ? -8.586 -26.156 10.195 1 85.62 8 ILE B N 1
ATOM 2394 C CA . ILE B 1 8 ? -9.977 -25.734 10.297 1 85.62 8 ILE B CA 1
ATOM 2395 C C . ILE B 1 8 ? -10.055 -24.234 10.562 1 85.62 8 ILE B C 1
ATOM 2397 O O . ILE B 1 8 ? -10.797 -23.516 9.891 1 85.62 8 ILE B O 1
ATOM 2401 N N . PHE B 1 9 ? -9.328 -23.781 11.477 1 88.38 9 PHE B N 1
ATOM 2402 C CA . PHE B 1 9 ? -9.281 -22.359 11.812 1 88.38 9 PHE B CA 1
ATOM 2403 C C . PHE B 1 9 ? -8.867 -21.531 10.609 1 88.38 9 PHE B C 1
ATOM 2405 O O . PHE B 1 9 ? -9.5 -20.516 10.297 1 88.38 9 PHE B O 1
ATOM 2412 N N . LEU B 1 10 ? -7.836 -22.016 9.984 1 85.06 10 LEU B N 1
ATOM 2413 C CA . LEU B 1 10 ? -7.328 -21.266 8.836 1 85.06 10 LEU B CA 1
ATOM 2414 C C . LEU B 1 10 ? -8.383 -21.188 7.734 1 85.06 10 LEU B C 1
ATOM 2416 O O . LEU B 1 10 ? -8.523 -20.156 7.082 1 85.06 10 LEU B O 1
ATOM 2420 N N . ALA B 1 11 ? -9.078 -22.25 7.531 1 83.31 11 ALA B N 1
ATOM 2421 C CA . ALA B 1 11 ? -10.141 -22.266 6.523 1 83.31 11 ALA B CA 1
ATOM 2422 C C . ALA B 1 11 ? -11.234 -21.266 6.855 1 83.31 11 ALA B C 1
ATOM 2424 O O . ALA B 1 11 ? -11.719 -20.547 5.973 1 83.31 11 ALA B O 1
ATOM 2425 N N . VAL B 1 12 ? -11.562 -21.219 8.055 1 86.12 12 VAL B N 1
ATOM 2426 C CA . VAL B 1 12 ? -12.578 -20.25 8.484 1 86.12 12 VAL B CA 1
ATOM 2427 C C . VAL B 1 12 ? -12.055 -18.828 8.305 1 86.12 12 VAL B C 1
ATOM 2429 O O . VAL B 1 12 ? -12.781 -17.953 7.84 1 86.12 12 VAL B O 1
ATOM 2432 N N . ALA B 1 13 ? -10.875 -18.672 8.703 1 81.19 13 ALA B N 1
ATOM 2433 C CA . ALA B 1 13 ? -10.266 -17.359 8.602 1 81.19 13 ALA B CA 1
ATOM 2434 C C . ALA B 1 13 ? -10.211 -16.891 7.148 1 81.19 13 ALA B C 1
ATOM 2436 O O . ALA B 1 13 ? -10.453 -15.711 6.863 1 81.19 13 ALA B O 1
ATOM 2437 N N . ARG B 1 14 ? -9.898 -17.797 6.32 1 73.12 14 ARG B N 1
ATOM 2438 C CA . ARG B 1 14 ? -9.719 -17.484 4.906 1 73.12 14 ARG B CA 1
ATOM 2439 C C . ARG B 1 14 ? -11.062 -17.297 4.215 1 73.12 14 ARG B C 1
ATOM 2441 O O . ARG B 1 14 ? -11.227 -16.391 3.398 1 73.12 14 ARG B O 1
ATOM 2448 N N . ARG B 1 15 ? -12.016 -18.125 4.52 1 72.25 15 ARG B N 1
ATOM 2449 C CA . ARG B 1 15 ? -13.289 -18.156 3.809 1 72.25 15 ARG B CA 1
ATOM 2450 C C . ARG B 1 15 ? -14.297 -17.219 4.453 1 72.25 15 ARG B C 1
ATOM 2452 O O . ARG B 1 15 ? -15.297 -16.844 3.826 1 72.25 15 ARG B O 1
ATOM 2459 N N . GLY B 1 16 ? -14.016 -16.875 5.703 1 75.38 16 GLY B N 1
ATOM 2460 C CA . GLY B 1 16 ? -14.883 -15.961 6.422 1 75.38 16 GLY B CA 1
ATOM 2461 C C . GLY B 1 16 ? -16.203 -16.578 6.848 1 75.38 16 GLY B C 1
ATOM 2462 O O . GLY B 1 16 ? -17.141 -15.875 7.215 1 75.38 16 GLY B O 1
ATOM 2463 N N . SER B 1 17 ? -16.312 -17.875 6.676 1 80.44 17 SER B N 1
ATOM 2464 C CA . SER B 1 17 ? -17.547 -18.562 7.066 1 80.44 17 SER B CA 1
ATOM 2465 C C . SER B 1 17 ? -17.281 -20.031 7.395 1 80.44 17 SER B C 1
ATOM 2467 O O . SER B 1 17 ? -16.312 -20.609 6.895 1 80.44 17 SER B O 1
ATOM 2469 N N . VAL B 1 18 ? -18.125 -20.547 8.227 1 85.38 18 VAL B N 1
ATOM 2470 C CA . VAL B 1 18 ? -18.031 -21.953 8.617 1 85.38 18 VAL B CA 1
ATOM 2471 C C . VAL B 1 18 ? -18.422 -22.844 7.441 1 85.38 18 VAL B C 1
ATOM 2473 O O . VAL B 1 18 ? -17.797 -23.875 7.211 1 85.38 18 VAL B O 1
ATOM 2476 N N . SER B 1 19 ? -19.375 -22.328 6.742 1 85.69 19 SER B N 1
ATOM 2477 C CA . SER B 1 19 ? -19.797 -23.094 5.582 1 85.69 19 SER B CA 1
ATOM 2478 C C . SER B 1 19 ? -18.734 -23.125 4.5 1 85.69 19 SER B C 1
ATOM 2480 O O . SER B 1 19 ? -18.453 -24.172 3.912 1 85.69 19 SER B O 1
ATOM 2482 N N . GLY B 1 20 ? -18.188 -22.047 4.289 1 83.25 20 GLY B N 1
ATOM 2483 C CA . GLY B 1 20 ? -17.094 -21.969 3.324 1 83.25 20 GLY B CA 1
ATOM 2484 C C . GLY B 1 20 ? -15.898 -22.812 3.711 1 83.25 20 GLY B C 1
ATOM 2485 O O . GLY B 1 20 ? -15.281 -23.453 2.859 1 83.25 20 GLY B O 1
ATOM 2486 N N . ALA B 1 21 ? -15.648 -22.797 4.957 1 87.5 21 ALA B N 1
ATOM 2487 C CA . ALA B 1 21 ? -14.547 -23.609 5.465 1 87.5 21 ALA B CA 1
ATOM 2488 C C . ALA B 1 21 ? -14.828 -25.094 5.297 1 87.5 21 ALA B C 1
ATOM 2490 O O . ALA B 1 21 ? -13.945 -25.859 4.914 1 87.5 21 ALA B O 1
ATOM 2491 N N . GLY B 1 22 ? -16.016 -25.422 5.613 1 87.88 22 GLY B N 1
ATOM 2492 C CA . GLY B 1 22 ? -16.406 -26.812 5.422 1 87.88 22 GLY B CA 1
ATOM 2493 C C . GLY B 1 22 ? -16.25 -27.281 3.984 1 87.88 22 GLY B C 1
ATOM 2494 O O . GLY B 1 22 ? -15.719 -28.359 3.729 1 87.88 22 GLY B O 1
ATOM 2495 N N . ALA B 1 23 ? -16.688 -26.5 3.084 1 83.5 23 ALA B N 1
ATOM 2496 C CA . ALA B 1 23 ? -16.578 -26.812 1.659 1 83.5 23 ALA B CA 1
ATOM 2497 C C . ALA B 1 23 ? -15.117 -26.984 1.243 1 83.5 23 ALA B C 1
ATOM 2499 O O . ALA B 1 23 ? -14.781 -27.906 0.495 1 83.5 23 ALA B O 1
ATOM 2500 N N . GLU B 1 24 ? -14.328 -26.141 1.786 1 79.88 24 GLU B N 1
ATOM 2501 C CA . GLU B 1 24 ? -12.906 -26.172 1.453 1 79.88 24 GLU B CA 1
ATOM 2502 C C . GLU B 1 24 ? -12.25 -27.453 1.981 1 79.88 24 GLU B C 1
ATOM 2504 O O . GLU B 1 24 ? -11.422 -28.062 1.295 1 79.88 24 GLU B O 1
ATOM 2509 N N . LEU B 1 25 ? -12.625 -27.828 3.1 1 83.75 25 LEU B N 1
ATOM 2510 C CA . LEU B 1 25 ? -11.953 -28.938 3.781 1 83.75 25 LEU B CA 1
ATOM 2511 C C . LEU B 1 25 ? -12.648 -30.266 3.48 1 83.75 25 LEU B C 1
ATOM 2513 O O . LEU B 1 25 ? -12.125 -31.328 3.809 1 83.75 25 LEU B O 1
ATOM 2517 N N . GLY B 1 26 ? -13.805 -30.156 2.861 1 86.94 26 GLY B N 1
ATOM 2518 C CA . GLY B 1 26 ? -14.555 -31.359 2.561 1 86.94 26 GLY B CA 1
ATOM 2519 C C . GLY B 1 26 ? -15.203 -31.984 3.781 1 86.94 26 GLY B C 1
ATOM 2520 O O . GLY B 1 26 ? -15.25 -33.188 3.918 1 86.94 26 GLY B O 1
ATOM 2521 N N . VAL B 1 27 ? -15.555 -31.203 4.672 1 86.75 27 VAL B N 1
ATOM 2522 C CA . VAL B 1 27 ? -16.219 -31.672 5.879 1 86.75 27 VAL B CA 1
ATOM 2523 C C . VAL B 1 27 ? -17.516 -30.875 6.105 1 86.75 27 VAL B C 1
ATOM 2525 O O . VAL B 1 27 ? -17.734 -29.844 5.469 1 86.75 27 VAL B O 1
ATOM 2528 N N . GLN B 1 28 ? -18.344 -31.406 6.867 1 89.06 28 GLN B N 1
ATOM 2529 C CA . GLN B 1 28 ? -19.609 -30.75 7.184 1 89.06 28 GLN B CA 1
ATOM 2530 C C . GLN B 1 28 ? -19.359 -29.469 7.996 1 89.06 28 GLN B C 1
ATOM 2532 O O . GLN B 1 28 ? -18.453 -29.422 8.828 1 89.06 28 GLN B O 1
ATOM 2537 N N . HIS B 1 29 ? -20.25 -28.516 7.754 1 90.06 29 HIS B N 1
ATOM 2538 C CA . HIS B 1 29 ? -20.156 -27.25 8.477 1 90.06 29 HIS B CA 1
ATOM 2539 C C . HIS B 1 29 ? -20.25 -27.453 9.977 1 90.06 29 HIS B C 1
ATOM 2541 O O . HIS B 1 29 ? -19.594 -26.75 10.758 1 90.06 29 HIS B O 1
ATOM 2547 N N . SER B 1 30 ? -21 -28.406 10.375 1 90.88 30 SER B N 1
ATOM 2548 C CA . SER B 1 30 ? -21.156 -28.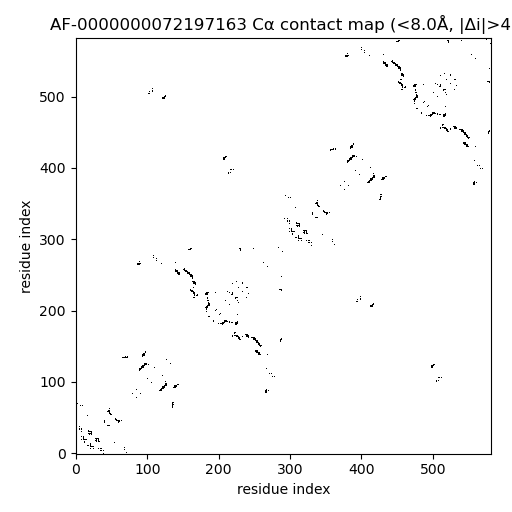688 11.797 1 90.88 30 SER B CA 1
ATOM 2549 C C . SER B 1 30 ? -19.844 -29.156 12.414 1 90.88 30 SER B C 1
ATOM 2551 O O . SER B 1 30 ? -19.547 -28.844 13.57 1 90.88 30 SER B O 1
ATOM 2553 N N . THR B 1 31 ? -19.125 -29.891 11.617 1 89 31 THR B N 1
ATOM 2554 C CA . THR B 1 31 ? -17.812 -30.328 12.062 1 89 31 THR B CA 1
ATOM 2555 C C . THR B 1 31 ? -16.875 -29.141 12.25 1 89 31 THR B C 1
ATOM 2557 O O . THR B 1 31 ? -16.156 -29.062 13.25 1 89 31 THR B O 1
ATOM 2560 N N . VAL B 1 32 ? -16.922 -28.234 11.281 1 91.81 32 VAL B N 1
ATOM 2561 C CA . VAL B 1 32 ? -16.078 -27.047 11.344 1 91.81 32 VAL B CA 1
ATOM 2562 C C . VAL B 1 32 ? -16.422 -26.234 12.594 1 91.81 32 VAL B C 1
ATOM 2564 O O . VAL B 1 32 ? -15.531 -25.859 13.352 1 91.81 32 VAL B O 1
ATOM 2567 N N . SER B 1 33 ? -17.703 -26.031 12.805 1 90.62 33 SER B N 1
ATOM 2568 C CA . SER B 1 33 ? -18.156 -25.219 13.938 1 90.62 33 SER B CA 1
ATOM 2569 C C . SER B 1 33 ? -17.781 -25.875 15.266 1 90.62 33 SER B C 1
ATOM 2571 O O . SER B 1 33 ? -17.297 -25.188 16.172 1 90.62 33 SER B O 1
ATOM 2573 N N . ARG B 1 34 ? -18.047 -27.078 15.344 1 89.94 34 ARG B N 1
ATOM 2574 C CA . ARG B 1 34 ? -17.766 -27.812 16.562 1 89.94 34 ARG B CA 1
ATOM 2575 C C . ARG B 1 34 ? -16.281 -27.781 16.906 1 89.94 34 ARG B C 1
ATOM 2577 O O . ARG B 1 34 ? -15.906 -27.547 18.047 1 89.94 34 ARG B O 1
ATOM 2584 N N . ARG B 1 35 ? -15.508 -28.078 15.984 1 89.31 35 ARG B N 1
ATOM 2585 C CA . ARG B 1 35 ? -14.062 -28.141 16.203 1 89.31 35 ARG B CA 1
ATOM 2586 C C . ARG B 1 35 ? -13.5 -26.766 16.516 1 89.31 35 ARG B C 1
ATOM 2588 O O . ARG B 1 35 ? -12.594 -26.641 17.344 1 89.31 35 ARG B O 1
ATOM 2595 N N . LEU B 1 36 ? -13.984 -25.797 15.82 1 90.12 36 LEU B N 1
ATOM 2596 C CA . LEU B 1 36 ? -13.562 -24.422 16.094 1 90.12 36 LEU B CA 1
ATOM 2597 C C . LEU B 1 36 ? -13.898 -24.031 17.531 1 90.12 36 LEU B C 1
ATOM 2599 O O . LEU B 1 36 ? -13.078 -23.438 18.234 1 90.12 36 LEU B O 1
ATOM 2603 N N . ARG B 1 37 ? -15.094 -24.359 18 1 89.88 37 ARG B N 1
ATOM 2604 C CA . ARG B 1 37 ? -15.516 -24.078 19.375 1 89.88 37 ARG B CA 1
ATOM 2605 C C . ARG B 1 37 ? -14.656 -24.828 20.375 1 89.88 37 ARG B C 1
ATOM 2607 O O . ARG B 1 37 ? -14.281 -24.281 21.422 1 89.88 37 ARG B O 1
ATOM 2614 N N . ALA B 1 38 ? -14.461 -26.031 20.016 1 87.75 38 ALA B N 1
ATOM 2615 C CA . ALA B 1 38 ? -13.602 -26.828 20.891 1 87.75 38 ALA B CA 1
ATOM 2616 C C . ALA B 1 38 ? -12.219 -26.219 21.016 1 87.75 38 ALA B C 1
ATOM 2618 O O . ALA B 1 38 ? -11.641 -26.188 22.109 1 87.75 38 ALA B O 1
ATOM 2619 N N . MET B 1 39 ? -11.719 -25.781 19.938 1 86.44 39 MET B N 1
ATOM 2620 C CA . MET B 1 39 ? -10.414 -25.141 19.922 1 86.44 39 MET B CA 1
ATOM 2621 C C . MET B 1 39 ? -10.43 -23.875 20.781 1 86.44 39 MET B C 1
ATOM 2623 O O . MET B 1 39 ? -9.516 -23.641 21.578 1 86.44 39 MET B O 1
ATOM 2627 N N . GLU B 1 40 ? -11.43 -23.047 20.578 1 88.81 40 GLU B N 1
ATOM 2628 C CA . GLU B 1 40 ? -11.57 -21.812 21.359 1 88.81 40 GLU B CA 1
ATOM 2629 C C . GLU B 1 40 ? -11.703 -22.125 22.859 1 88.81 40 GLU B C 1
ATOM 2631 O O . GLU B 1 40 ? -11.102 -21.438 23.688 1 88.81 40 GLU B O 1
ATOM 2636 N N . ASN B 1 41 ? -12.43 -23.188 23.172 1 84.31 41 ASN B N 1
ATOM 2637 C CA . ASN B 1 41 ? -12.594 -23.609 24.562 1 84.31 41 ASN B CA 1
ATOM 2638 C C . ASN B 1 41 ? -11.266 -24.062 25.172 1 84.31 41 ASN B C 1
ATOM 2640 O O . ASN B 1 41 ? -10.945 -23.719 26.297 1 84.31 41 ASN B O 1
ATOM 2644 N N . LYS B 1 42 ? -10.633 -24.797 24.438 1 80.56 42 LYS B N 1
ATOM 2645 C CA . LYS B 1 42 ? -9.344 -25.281 24.891 1 80.56 42 LYS B CA 1
ATOM 2646 C C . LYS B 1 42 ? -8.367 -24.141 25.141 1 80.56 42 LYS B C 1
ATOM 2648 O O . LYS B 1 42 ? -7.59 -24.156 26.094 1 80.56 42 LYS B O 1
ATOM 2653 N N . LEU B 1 43 ? -8.422 -23.188 24.219 1 79.75 43 LEU B N 1
ATOM 2654 C CA . LEU B 1 43 ? -7.5 -22.062 24.281 1 79.75 43 LEU B CA 1
ATOM 2655 C C . LEU B 1 43 ? -7.992 -21.016 25.281 1 79.75 43 LEU B C 1
ATOM 2657 O O . LEU B 1 43 ? -7.223 -20.156 25.719 1 79.75 43 LEU B O 1
ATOM 2661 N N . GLY B 1 44 ? -9.266 -21.047 25.547 1 83.12 44 GLY B N 1
ATOM 2662 C CA . GLY B 1 44 ? -9.859 -20.125 26.5 1 83.12 44 GLY B CA 1
ATOM 2663 C C . GLY B 1 44 ? -10.102 -18.75 25.906 1 83.12 44 GLY B C 1
ATOM 2664 O O . GLY B 1 44 ? -10.227 -17.766 26.625 1 83.12 44 GLY B O 1
ATOM 2665 N N . VAL B 1 45 ? -9.969 -18.625 24.641 1 80.81 45 VAL B N 1
ATOM 2666 C CA . VAL B 1 45 ? -10.203 -17.359 23.953 1 80.81 45 VAL B CA 1
ATOM 2667 C C . VAL B 1 45 ? -11.031 -17.594 22.703 1 80.81 45 VAL B C 1
ATOM 2669 O O . VAL B 1 45 ? -11.047 -18.688 22.141 1 80.81 45 VAL B O 1
ATOM 2672 N N . ARG B 1 46 ? -11.695 -16.484 22.312 1 86.12 46 ARG B N 1
ATOM 2673 C CA . ARG B 1 46 ? -12.391 -16.516 21.031 1 86.12 46 ARG B CA 1
ATOM 2674 C C . ARG B 1 46 ? -11.461 -16.125 19.891 1 86.12 46 ARG B C 1
A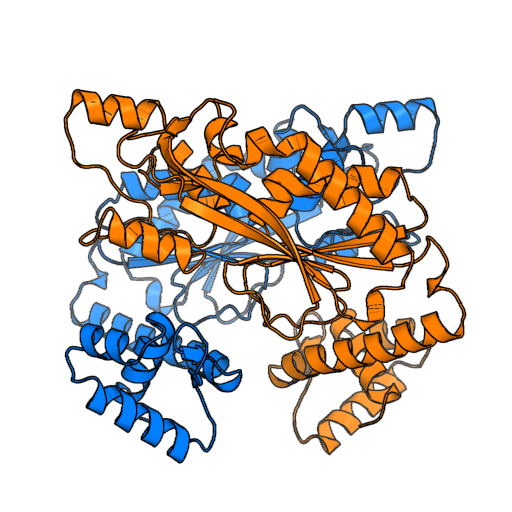TOM 2676 O O . ARG B 1 46 ? -10.656 -15.195 20.016 1 86.12 46 ARG B O 1
ATOM 2683 N N . LEU B 1 47 ? -11.547 -16.953 18.828 1 86.94 47 LEU B N 1
ATOM 2684 C CA . LEU B 1 47 ? -10.688 -16.719 17.672 1 86.94 47 LEU B CA 1
ATOM 2685 C C . LEU B 1 47 ? -11.453 -16.016 16.562 1 86.94 47 LEU B C 1
ATOM 2687 O O . LEU B 1 47 ? -10.867 -15.289 15.75 1 86.94 47 LEU B O 1
ATOM 2691 N N . VAL B 1 48 ? -12.773 -16.328 16.531 1 84.81 48 VAL B N 1
ATOM 2692 C CA . VAL B 1 48 ? -13.633 -15.773 15.492 1 84.81 48 VAL B CA 1
ATOM 2693 C C . VAL B 1 48 ? -14.836 -15.086 16.125 1 84.81 48 VAL B C 1
ATOM 2695 O O . VAL B 1 48 ? -15.219 -15.398 17.25 1 84.81 48 VAL B O 1
ATOM 2698 N N . GLU B 1 49 ? -15.211 -13.984 15.383 1 79.06 49 GLU B N 1
ATOM 2699 C CA . GLU B 1 49 ? -16.422 -13.305 15.836 1 79.06 49 GLU B CA 1
ATOM 2700 C C . GLU B 1 49 ? -17.406 -13.125 14.688 1 79.06 49 GLU B C 1
ATOM 2702 O O . GLU B 1 49 ? -17.016 -12.984 13.531 1 79.06 49 GLU B O 1
ATOM 2707 N N . ARG B 1 50 ? -18.656 -13.227 15.039 1 70.62 50 ARG B N 1
ATOM 2708 C CA . ARG B 1 50 ? -19.719 -13.047 14.062 1 70.62 50 ARG B CA 1
ATOM 2709 C C . ARG B 1 50 ? -19.844 -11.586 13.648 1 70.62 50 ARG B C 1
ATOM 2711 O O . ARG B 1 50 ? -19.781 -10.695 14.492 1 70.62 50 ARG B O 1
ATOM 2718 N N . MET B 1 51 ? -19.734 -11.477 12.5 1 59.34 51 MET B N 1
ATOM 2719 C CA . MET B 1 51 ? -19.953 -10.156 11.914 1 59.34 51 MET B CA 1
ATOM 2720 C C . MET B 1 51 ? -21.109 -10.18 10.922 1 59.34 51 MET B C 1
ATOM 2722 O O . MET B 1 51 ? -21.625 -11.25 10.594 1 59.34 51 MET B O 1
ATOM 2726 N N . GLN B 1 52 ? -21.734 -9.055 10.523 1 55.28 52 GLN B N 1
ATOM 2727 C CA . GLN B 1 52 ? -22.859 -8.977 9.602 1 55.28 52 GLN B CA 1
ATOM 2728 C C . GLN B 1 52 ? -22.578 -9.75 8.32 1 55.28 52 GLN B C 1
ATOM 2730 O O . GLN B 1 52 ? -23.484 -10.328 7.719 1 55.28 52 GLN B O 1
ATOM 2735 N N . GLY B 1 53 ? -21.438 -10.023 7.98 1 55.34 53 GLY B N 1
ATOM 2736 C CA . GLY B 1 53 ? -21.125 -10.664 6.719 1 55.34 53 GLY B CA 1
ATOM 2737 C C . GLY B 1 53 ? -20.375 -11.977 6.887 1 55.34 53 GLY B C 1
ATOM 2738 O O . GLY B 1 53 ? -19.844 -12.523 5.922 1 55.34 53 GLY B O 1
ATOM 2739 N N . GLY B 1 54 ? -20.562 -12.453 8.031 1 66.06 54 GLY B N 1
ATOM 2740 C CA . GLY B 1 54 ? -19.875 -13.711 8.297 1 66.06 54 GLY B CA 1
ATOM 2741 C C . GLY B 1 54 ? -19.031 -13.672 9.555 1 66.06 54 GLY B C 1
ATOM 2742 O O . GLY B 1 54 ? -19.484 -13.203 10.602 1 66.06 54 GLY B O 1
ATOM 2743 N N . TYR B 1 55 ? -17.938 -14.367 9.422 1 71.06 55 TYR B N 1
ATOM 2744 C CA . TYR B 1 55 ? -17.047 -14.414 10.57 1 71.06 55 TYR B CA 1
ATOM 2745 C C . TYR B 1 55 ? -15.82 -13.531 10.344 1 71.06 55 TYR B C 1
ATOM 2747 O O . TYR B 1 55 ? -15.305 -13.453 9.227 1 71.06 55 TYR B O 1
ATOM 2755 N N . GLY B 1 56 ? -15.531 -12.703 11.281 1 74.94 56 GLY B N 1
ATOM 2756 C CA . GLY B 1 56 ? -14.242 -12.023 11.352 1 74.94 56 GLY B CA 1
ATOM 2757 C C . GLY B 1 56 ? -13.344 -12.562 12.453 1 74.94 56 GLY B C 1
ATOM 2758 O O . GLY B 1 56 ? -13.797 -13.328 13.305 1 74.94 56 GLY B O 1
ATOM 2759 N N . LEU B 1 57 ? -12.078 -12.297 12.289 1 75.44 57 LEU B N 1
ATOM 2760 C CA . LEU B 1 57 ? -11.117 -12.75 13.297 1 75.44 57 LEU B CA 1
ATOM 2761 C C . LEU B 1 57 ? -11.055 -11.773 14.461 1 75.44 57 LEU B C 1
ATOM 2763 O O . LEU B 1 57 ? -11.133 -10.562 14.273 1 75.44 57 LEU B O 1
ATOM 2767 N N . THR B 1 58 ? -11.055 -12.398 15.68 1 69.81 58 THR B N 1
ATOM 2768 C CA . THR B 1 58 ? -10.664 -11.617 16.844 1 69.81 58 THR B CA 1
ATOM 2769 C C . THR B 1 58 ? -9.18 -11.289 16.812 1 69.81 58 THR B C 1
ATOM 2771 O O . THR B 1 58 ? -8.461 -11.734 15.914 1 69.81 58 THR B O 1
ATOM 2774 N N . LEU B 1 59 ? -8.773 -10.508 17.719 1 59.66 59 LEU B N 1
ATOM 2775 C CA . LEU B 1 59 ? -7.344 -10.242 17.828 1 59.66 59 LEU B CA 1
ATOM 2776 C C . LEU B 1 59 ? -6.57 -11.539 18.047 1 59.66 59 LEU B C 1
ATOM 2778 O O . LEU B 1 59 ? -5.512 -11.742 17.453 1 59.66 59 LEU B O 1
ATOM 2782 N N . ALA B 1 60 ? -7.086 -12.266 18.922 1 69.88 60 ALA B N 1
ATOM 2783 C CA . ALA B 1 60 ? -6.488 -13.578 19.156 1 69.88 60 ALA B CA 1
ATOM 2784 C C . ALA B 1 60 ? -6.496 -14.422 17.891 1 69.88 60 ALA B C 1
ATOM 2786 O O . ALA B 1 60 ? -5.535 -15.141 17.609 1 69.88 60 ALA B O 1
ATOM 2787 N N . GLY B 1 61 ? -7.551 -14.266 17.172 1 77.44 61 GLY B N 1
ATOM 2788 C CA . GLY B 1 61 ? -7.652 -14.961 15.898 1 77.44 61 GLY B CA 1
ATOM 2789 C C . GLY B 1 61 ? -6.602 -14.523 14.898 1 77.44 61 GLY B C 1
ATOM 2790 O O . GLY B 1 61 ? -6.02 -15.352 14.195 1 77.44 61 GLY B O 1
ATOM 2791 N N . GLU B 1 62 ? -6.359 -13.312 14.875 1 68.12 62 GLU B N 1
ATOM 2792 C CA . GLU B 1 62 ? -5.348 -12.781 13.969 1 68.12 62 GLU B CA 1
ATOM 2793 C C . GLU B 1 62 ? -3.957 -13.297 14.328 1 68.12 62 GLU B C 1
ATOM 2795 O O . GLU B 1 62 ? -3.168 -13.641 13.445 1 68.12 62 GLU B O 1
ATOM 2800 N N . LYS B 1 63 ? -3.752 -13.359 15.555 1 64.56 63 LYS B N 1
ATOM 2801 C CA . LYS B 1 63 ? -2.473 -13.883 16.031 1 64.56 63 LYS B CA 1
ATOM 2802 C C . LYS B 1 63 ? -2.318 -15.359 15.664 1 64.56 63 LYS B C 1
ATOM 2804 O O . LYS B 1 63 ? -1.257 -15.781 15.203 1 64.56 63 LYS B O 1
ATOM 2809 N N . LEU B 1 64 ? -3.385 -16.031 15.922 1 75.69 64 LEU B N 1
ATOM 2810 C CA . LEU B 1 64 ? -3.324 -17.453 15.625 1 75.69 64 LEU B CA 1
ATOM 2811 C C . LEU B 1 64 ? -3.199 -17.688 14.125 1 75.69 64 LEU B C 1
ATOM 2813 O O . LEU B 1 64 ? -2.553 -18.641 13.688 1 75.69 64 LEU B O 1
ATOM 2817 N N . ARG B 1 65 ? -3.879 -16.797 13.414 1 75.75 65 ARG B N 1
ATOM 2818 C CA . ARG B 1 65 ? -3.811 -16.938 11.961 1 75.75 65 ARG B CA 1
ATOM 2819 C C . ARG B 1 65 ? -2.367 -16.906 11.477 1 75.75 65 ARG B C 1
ATOM 2821 O O . ARG B 1 65 ? -1.956 -17.734 10.664 1 75.75 65 ARG B O 1
ATOM 2828 N N . ALA B 1 66 ? -1.671 -16.078 12.016 1 62.97 66 ALA B N 1
ATOM 2829 C CA . ALA B 1 66 ? -0.266 -15.961 11.633 1 62.97 66 ALA B CA 1
ATOM 2830 C C . ALA B 1 66 ? 0.5 -17.234 11.945 1 62.97 66 ALA B C 1
ATOM 2832 O O . ALA B 1 66 ? 1.251 -17.75 11.109 1 62.97 66 ALA B O 1
ATOM 2833 N N . THR B 1 67 ? 0.224 -17.734 13.094 1 64.06 67 THR B N 1
ATOM 2834 C CA . THR B 1 67 ? 0.883 -18.953 13.531 1 64.06 67 THR B CA 1
ATOM 2835 C C . THR B 1 67 ? 0.422 -20.156 12.688 1 64.06 67 THR B C 1
ATOM 2837 O O . THR B 1 67 ? 1.238 -20.969 12.258 1 64.06 67 THR B O 1
ATOM 2840 N N . ALA B 1 68 ? -0.872 -20.219 12.555 1 74.44 68 ALA B N 1
ATOM 2841 C CA . ALA B 1 68 ? -1.451 -21.328 11.812 1 74.44 68 ALA B CA 1
ATOM 2842 C C . ALA B 1 68 ? -0.949 -21.359 10.375 1 74.44 68 ALA B C 1
ATOM 2844 O O . ALA B 1 68 ? -0.653 -22.422 9.828 1 74.44 68 ALA B O 1
ATOM 2845 N N . GLU B 1 69 ? -0.848 -20.266 9.836 1 70.38 69 GLU B N 1
ATOM 2846 C CA . GLU B 1 69 ? -0.349 -20.156 8.469 1 70.38 69 GLU B CA 1
ATOM 2847 C C . GLU B 1 69 ? 1.107 -20.609 8.375 1 70.38 69 GLU B C 1
ATOM 2849 O O . GLU B 1 69 ? 1.5 -21.266 7.414 1 70.38 69 GLU B O 1
ATOM 2854 N N . HIS B 1 70 ? 1.825 -20.344 9.344 1 61.56 70 HIS B N 1
ATOM 2855 C CA . HIS B 1 70 ? 3.215 -20.781 9.414 1 61.56 70 HIS B CA 1
ATOM 2856 C C . HIS B 1 70 ? 3.311 -22.312 9.477 1 61.56 70 HIS B C 1
ATOM 2858 O O . HIS B 1 70 ? 4.102 -22.922 8.75 1 61.56 70 HIS B O 1
ATOM 2864 N N . VAL B 1 71 ? 2.527 -22.781 10.328 1 63.75 71 VAL B N 1
ATOM 2865 C CA . VAL B 1 71 ? 2.521 -24.234 10.5 1 63.75 71 VAL B CA 1
ATOM 2866 C C . VAL B 1 71 ? 2.094 -24.891 9.195 1 63.75 71 VAL B C 1
ATOM 2868 O O . VAL B 1 71 ? 2.697 -25.891 8.766 1 63.75 71 VAL B O 1
ATOM 2871 N N . GLU B 1 72 ? 1.106 -24.391 8.617 1 69.19 72 GLU B N 1
ATOM 2872 C CA . GLU B 1 72 ? 0.633 -24.953 7.352 1 69.19 72 GLU B CA 1
ATOM 2873 C C . GLU B 1 72 ? 1.738 -24.953 6.301 1 69.19 72 GLU B C 1
ATOM 2875 O O . GLU B 1 72 ? 1.935 -25.938 5.602 1 69.19 72 GLU B O 1
ATOM 2880 N N . ARG B 1 73 ? 2.398 -24.094 6.25 1 62.38 73 ARG B N 1
ATOM 2881 C CA . ARG B 1 73 ? 3.484 -23.953 5.285 1 62.38 73 ARG B CA 1
ATOM 2882 C C . ARG B 1 73 ? 4.566 -25 5.523 1 62.38 73 ARG B C 1
ATOM 2884 O O . ARG B 1 73 ? 5.059 -25.609 4.574 1 62.38 73 ARG B O 1
ATOM 2891 N N . GLU B 1 74 ? 4.879 -25.016 6.711 1 60.75 74 GLU B N 1
ATOM 2892 C CA . GLU B 1 74 ? 5.914 -25.984 7.051 1 60.75 74 GLU B CA 1
ATOM 2893 C C . GLU B 1 74 ? 5.496 -27.391 6.664 1 60.75 74 GLU B C 1
ATOM 2895 O O . GLU B 1 74 ? 6.305 -28.172 6.156 1 60.75 74 GLU B O 1
ATOM 2900 N N . VAL B 1 75 ? 4.324 -27.578 6.93 1 63.47 75 VAL B N 1
ATOM 2901 C CA . VAL B 1 75 ? 3.799 -28.906 6.613 1 63.47 75 VAL B CA 1
ATOM 2902 C C . VAL B 1 75 ? 3.791 -29.109 5.102 1 63.47 75 VAL B C 1
ATOM 2904 O O . VAL B 1 75 ? 4.219 -30.156 4.605 1 63.47 75 VAL B O 1
ATOM 2907 N N . LEU B 1 76 ? 3.367 -28.078 4.383 1 64 76 LEU B N 1
ATOM 2908 C CA . LEU B 1 76 ? 3.293 -28.172 2.93 1 64 76 LEU B CA 1
ATOM 2909 C C . LEU B 1 76 ? 4.688 -28.297 2.322 1 64 76 LEU B C 1
ATOM 2911 O O . LEU B 1 76 ? 4.895 -29.078 1.39 1 64 76 LEU B O 1
ATOM 2915 N N . ASN B 1 77 ? 5.523 -27.578 2.822 1 63.31 77 ASN B N 1
ATOM 2916 C CA . ASN B 1 77 ? 6.91 -27.656 2.365 1 63.31 77 ASN B CA 1
ATOM 2917 C C . ASN B 1 77 ? 7.492 -29.047 2.584 1 63.31 77 ASN B C 1
ATOM 2919 O O . ASN B 1 77 ? 8.188 -29.578 1.716 1 63.31 77 ASN B O 1
ATOM 2923 N N . ALA B 1 78 ? 7.242 -29.484 3.701 1 61.09 78 ALA B N 1
ATOM 2924 C CA . ALA B 1 78 ? 7.715 -30.828 4.012 1 61.09 78 ALA B CA 1
ATOM 2925 C C . ALA B 1 78 ? 7.125 -31.859 3.045 1 61.09 78 ALA B C 1
ATOM 2927 O O . ALA B 1 78 ? 7.828 -32.75 2.582 1 61.09 78 ALA B O 1
ATOM 2928 N N . GLU B 1 79 ? 5.926 -31.656 2.816 1 63.56 79 GLU B N 1
ATOM 2929 C CA . GLU B 1 79 ? 5.27 -32.562 1.875 1 63.56 79 GLU B CA 1
ATOM 2930 C C . GLU B 1 79 ? 5.867 -32.406 0.478 1 63.56 79 GLU B C 1
ATOM 2932 O O . GLU B 1 79 ? 6.051 -33.406 -0.22 1 63.56 79 GLU B O 1
ATOM 2937 N N . ASP B 1 80 ? 6.129 -31.234 0.11 1 65.69 80 ASP B N 1
ATOM 2938 C CA . ASP B 1 80 ? 6.738 -30.984 -1.19 1 65.69 80 ASP B CA 1
ATOM 2939 C C . ASP B 1 80 ? 8.102 -31.656 -1.3 1 65.69 80 ASP B C 1
ATOM 2941 O O . ASP B 1 80 ? 8.422 -32.25 -2.326 1 65.69 80 ASP B O 1
ATOM 2945 N N . MET B 1 81 ? 8.781 -31.531 -0.33 1 61.22 81 MET B N 1
ATOM 2946 C CA . MET B 1 81 ? 10.109 -32.125 -0.296 1 61.22 81 MET B CA 1
ATOM 2947 C C . MET B 1 81 ? 10.023 -33.656 -0.392 1 61.22 81 MET B C 1
ATOM 2949 O O . MET B 1 81 ? 10.773 -34.281 -1.144 1 61.22 81 MET B O 1
ATOM 2953 N N . LEU B 1 82 ? 9.078 -34.062 0.292 1 61.91 82 LEU B N 1
ATOM 2954 C CA . LEU B 1 82 ? 8.922 -35.531 0.349 1 61.91 82 LEU B CA 1
ATOM 2955 C C . LEU B 1 82 ? 8.398 -36.062 -0.975 1 61.91 82 LEU B C 1
ATOM 2957 O O . LEU B 1 82 ? 8.742 -37.188 -1.374 1 61.91 82 LEU B O 1
ATOM 2961 N N . SER B 1 83 ? 7.664 -35.219 -1.661 1 66.69 83 SER B N 1
ATOM 2962 C CA . SER B 1 83 ? 7.055 -35.656 -2.91 1 66.69 83 SER B CA 1
ATOM 2963 C C . SER B 1 83 ? 7.953 -35.375 -4.105 1 66.69 83 SER B C 1
ATOM 2965 O O . SER B 1 83 ? 7.645 -35.75 -5.234 1 66.69 83 SER B O 1
ATOM 2967 N N . GLY B 1 84 ? 9.055 -34.719 -3.945 1 69.44 84 GLY B N 1
ATOM 2968 C CA . GLY B 1 84 ? 9.961 -34.344 -5.016 1 69.44 84 GLY B CA 1
ATOM 2969 C C . GLY B 1 84 ? 9.5 -33.094 -5.785 1 69.44 84 GLY B C 1
ATOM 2970 O O . GLY B 1 84 ? 10.078 -32.75 -6.816 1 69.44 84 GLY B O 1
ATOM 2971 N N . GLN B 1 85 ? 8.422 -32.562 -5.367 1 66.81 85 GLN B N 1
ATOM 2972 C CA . GLN B 1 85 ? 7.887 -31.375 -6.023 1 66.81 85 GLN B CA 1
ATOM 2973 C C . GLN B 1 85 ? 8.867 -30.203 -5.922 1 66.81 85 GLN B C 1
ATOM 2975 O O . GLN B 1 85 ? 8.836 -29.297 -6.75 1 66.81 85 GLN B O 1
ATOM 2980 N N . ASP B 1 86 ? 9.703 -30.328 -5.055 1 69.19 86 ASP B N 1
ATOM 2981 C CA . ASP B 1 86 ? 10.719 -29.297 -4.883 1 69.19 86 ASP B CA 1
ATOM 2982 C C . ASP B 1 86 ? 11.664 -29.25 -6.082 1 69.19 86 ASP B C 1
ATOM 2984 O O . ASP B 1 86 ? 12.312 -28.234 -6.324 1 69.19 86 ASP B O 1
ATOM 2988 N N . LYS B 1 87 ? 11.719 -30.328 -6.84 1 74.94 87 LYS B N 1
ATOM 2989 C CA . LYS B 1 87 ? 12.633 -30.422 -7.973 1 74.94 87 LYS B CA 1
ATOM 2990 C C . LYS B 1 87 ? 11.945 -29.984 -9.266 1 74.94 87 LYS B C 1
ATOM 2992 O O . LYS B 1 87 ? 12.578 -29.922 -10.32 1 74.94 87 LYS B O 1
ATOM 2997 N N . LEU B 1 88 ? 10.703 -29.578 -9.172 1 80.56 88 LEU B N 1
ATOM 2998 C CA . LEU B 1 88 ? 9.93 -29.203 -10.352 1 80.56 88 LEU B CA 1
ATOM 2999 C C . LEU B 1 88 ? 9.742 -27.703 -10.438 1 80.56 88 LEU B C 1
ATOM 3001 O O . LEU B 1 88 ? 9.695 -27.016 -9.406 1 80.56 88 LEU B O 1
ATOM 3005 N N . LEU B 1 89 ? 9.727 -27.266 -11.656 1 88.88 89 LEU B N 1
ATOM 3006 C CA . LEU B 1 89 ? 9.422 -25.859 -11.914 1 88.88 89 LEU B CA 1
ATOM 3007 C C . LEU B 1 89 ? 7.91 -25.641 -12 1 88.88 89 LEU B C 1
ATOM 3009 O O . LEU B 1 89 ? 7.406 -25.156 -13.016 1 88.88 89 LEU B O 1
ATOM 3013 N N . LYS B 1 90 ? 7.34 -26.094 -10.992 1 87.69 90 LYS B N 1
ATOM 3014 C CA . LYS B 1 90 ? 5.891 -25.969 -10.867 1 87.69 90 LYS B CA 1
ATOM 3015 C C . LYS B 1 90 ? 5.484 -25.719 -9.414 1 87.69 90 LYS B C 1
ATOM 3017 O O . LYS B 1 90 ? 6.293 -25.891 -8.5 1 87.69 90 LYS B O 1
ATOM 3022 N N . GLY B 1 91 ? 4.219 -25.266 -9.32 1 87.5 91 GLY B N 1
ATOM 3023 C CA . GLY B 1 91 ? 3.705 -25.031 -7.98 1 87.5 91 GLY B CA 1
ATOM 3024 C C . GLY B 1 91 ? 3.621 -23.562 -7.625 1 87.5 91 GLY B C 1
ATOM 3025 O O . GLY B 1 91 ? 3.83 -22.703 -8.477 1 87.5 91 GLY B O 1
ATOM 3026 N N . THR B 1 92 ? 3.359 -23.328 -6.344 1 88.56 92 THR B N 1
ATOM 3027 C CA . THR B 1 92 ? 3.109 -21.953 -5.891 1 88.56 92 THR B CA 1
ATOM 3028 C C . THR B 1 92 ? 4.391 -21.312 -5.359 1 88.56 92 THR B C 1
ATOM 3030 O O . THR B 1 92 ? 5.164 -21.969 -4.648 1 88.56 92 THR B O 1
ATOM 3033 N N . LEU B 1 93 ? 4.676 -20.203 -5.824 1 91.06 93 LEU B N 1
ATOM 3034 C CA . LEU B 1 93 ? 5.754 -19.375 -5.316 1 91.06 93 LEU B CA 1
ATOM 3035 C C . LEU B 1 93 ? 5.199 -18.078 -4.707 1 91.06 93 LEU B C 1
ATOM 3037 O O . LEU B 1 93 ? 4.555 -17.297 -5.398 1 91.06 93 LEU B O 1
ATOM 3041 N N . ARG B 1 94 ? 5.449 -17.875 -3.426 1 90.19 94 ARG B N 1
ATOM 3042 C CA . ARG B 1 94 ? 4.953 -16.719 -2.697 1 90.19 94 ARG B CA 1
ATOM 3043 C C . ARG B 1 94 ? 6.055 -15.68 -2.49 1 90.19 94 ARG B C 1
ATOM 3045 O O . ARG B 1 94 ? 7.086 -15.984 -1.881 1 90.19 94 ARG B O 1
ATOM 3052 N N . VAL B 1 95 ? 5.781 -14.469 -3.008 1 91.75 95 VAL B N 1
ATOM 3053 C CA . VAL B 1 95 ? 6.773 -13.398 -2.949 1 91.75 95 VAL B CA 1
ATOM 3054 C C . VAL B 1 95 ? 6.195 -12.203 -2.195 1 91.75 95 VAL B C 1
ATOM 3056 O O . VAL 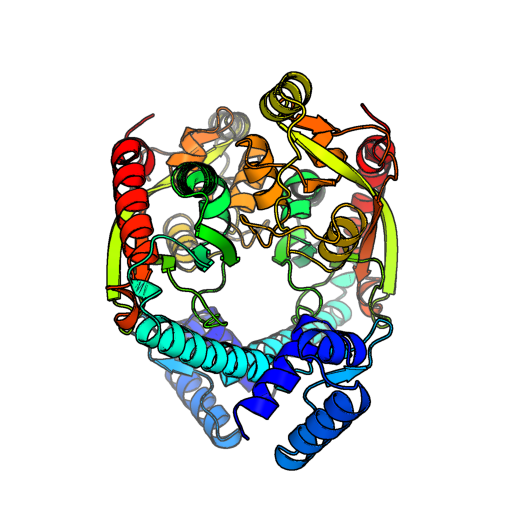B 1 95 ? 5.078 -11.766 -2.475 1 91.75 95 VAL B O 1
ATOM 3059 N N . THR B 1 96 ? 6.891 -11.719 -1.189 1 88.94 96 THR B N 1
ATOM 3060 C CA . THR B 1 96 ? 6.531 -10.453 -0.546 1 88.94 96 THR B CA 1
ATOM 3061 C C . THR B 1 96 ? 7.484 -9.344 -0.97 1 88.94 96 THR B C 1
ATOM 3063 O O . THR B 1 96 ? 8.68 -9.57 -1.137 1 88.94 96 THR B O 1
ATOM 3066 N N . VAL B 1 97 ? 6.953 -8.25 -1.227 1 90.38 97 VAL B N 1
ATOM 3067 C CA . VAL B 1 97 ? 7.734 -7.117 -1.718 1 90.38 97 VAL B CA 1
ATOM 3068 C C . VAL B 1 97 ? 7.145 -5.812 -1.192 1 90.38 97 VAL B C 1
ATOM 3070 O O . VAL B 1 97 ? 5.941 -5.73 -0.922 1 90.38 97 VAL B O 1
ATOM 3073 N N . VAL B 1 98 ? 7.992 -4.875 -0.927 1 85.81 98 VAL B N 1
ATOM 3074 C CA . VAL B 1 98 ? 7.516 -3.545 -0.557 1 85.81 98 VAL B CA 1
ATOM 3075 C C . VAL B 1 98 ? 6.633 -2.984 -1.668 1 85.81 98 VAL B C 1
ATOM 3077 O O . VAL B 1 98 ? 6.93 -3.154 -2.852 1 85.81 98 VAL B O 1
ATOM 3080 N N . HIS B 1 99 ? 5.633 -2.283 -1.309 1 85.38 99 HIS B N 1
ATOM 3081 C CA . HIS B 1 99 ? 4.559 -1.926 -2.229 1 85.38 99 HIS B CA 1
ATOM 3082 C C . HIS B 1 99 ? 5.066 -1.015 -3.342 1 85.38 99 HIS B C 1
ATOM 3084 O O . HIS B 1 99 ? 4.879 -1.308 -4.523 1 85.38 99 HIS B O 1
ATOM 3090 N N . HIS B 1 100 ? 5.633 0.101 -2.994 1 86.31 100 HIS B N 1
ATOM 3091 C CA . HIS B 1 100 ? 6.004 1.074 -4.012 1 86.31 100 HIS B CA 1
ATOM 3092 C C . HIS B 1 100 ? 7.062 0.507 -4.953 1 86.31 100 HIS B C 1
ATOM 3094 O O . HIS B 1 100 ? 7.133 0.893 -6.125 1 86.31 100 HIS B O 1
ATOM 3100 N N . ILE B 1 101 ? 7.863 -0.415 -4.492 1 90.5 101 ILE B N 1
ATOM 3101 C CA . ILE B 1 101 ? 8.875 -1.035 -5.34 1 90.5 101 ILE B CA 1
ATOM 3102 C C . ILE B 1 101 ? 8.219 -2.062 -6.262 1 90.5 101 ILE B C 1
ATOM 3104 O O . ILE B 1 101 ? 8.609 -2.201 -7.422 1 90.5 101 ILE B O 1
ATOM 3108 N N . ALA B 1 102 ? 7.297 -2.799 -5.672 1 92.56 102 ALA B N 1
ATOM 3109 C CA . ALA B 1 102 ? 6.531 -3.717 -6.512 1 92.56 102 ALA B CA 1
ATOM 3110 C C . ALA B 1 102 ? 5.895 -2.982 -7.688 1 92.56 102 ALA B C 1
ATOM 3112 O O . ALA B 1 102 ? 6.012 -3.418 -8.836 1 92.56 102 ALA B O 1
ATOM 3113 N N . TYR B 1 103 ? 5.301 -1.891 -7.371 1 90.44 103 TYR B N 1
ATOM 3114 C CA . TYR B 1 103 ? 4.559 -1.11 -8.352 1 90.44 103 TYR B CA 1
ATOM 3115 C C . TYR B 1 103 ? 5.504 -0.48 -9.375 1 90.44 103 TYR B C 1
ATOM 3117 O O . TYR B 1 103 ? 5.27 -0.563 -10.578 1 90.44 103 TYR B O 1
ATOM 3125 N N . ALA B 1 104 ? 6.547 0.056 -8.953 1 90.56 104 ALA B N 1
ATOM 3126 C CA . ALA B 1 104 ? 7.383 0.905 -9.805 1 90.56 104 ALA B CA 1
ATOM 3127 C C . ALA B 1 104 ? 8.43 0.08 -10.547 1 90.56 104 ALA B C 1
ATOM 3129 O O . ALA B 1 104 ? 8.969 0.521 -11.562 1 90.56 104 ALA B O 1
ATOM 3130 N N . PHE B 1 105 ? 8.711 -1.159 -10.047 1 93.31 105 PHE B N 1
ATOM 3131 C CA . PHE B 1 105 ? 9.891 -1.82 -10.594 1 93.31 105 PHE B CA 1
ATOM 3132 C C . PHE B 1 105 ? 9.633 -3.307 -10.805 1 93.31 105 PHE B C 1
ATOM 3134 O O . PHE B 1 105 ? 9.891 -3.842 -11.883 1 93.31 105 PHE B O 1
ATOM 3141 N N . PHE B 1 106 ? 9.031 -4.031 -9.891 1 96.12 106 PHE B N 1
ATOM 3142 C CA . PHE B 1 106 ? 9.094 -5.488 -9.891 1 96.12 106 PHE B CA 1
ATOM 3143 C C . PHE B 1 106 ? 7.926 -6.074 -10.68 1 96.12 106 PHE B C 1
ATOM 3145 O O . PHE B 1 106 ? 8.008 -7.207 -11.156 1 96.12 106 PHE B O 1
ATOM 3152 N N . LEU B 1 107 ? 6.879 -5.41 -10.789 1 96.06 107 LEU B N 1
ATOM 3153 C CA . LEU B 1 107 ? 5.707 -6.051 -11.375 1 96.06 107 LEU B CA 1
ATOM 3154 C C . LEU B 1 107 ? 5.988 -6.496 -12.805 1 96.06 107 LEU B C 1
ATOM 3156 O O . LEU B 1 107 ? 5.648 -7.617 -13.195 1 96.06 107 LEU B O 1
ATOM 3160 N N . PRO B 1 108 ? 6.645 -5.672 -13.688 1 96.5 108 PRO B N 1
ATOM 3161 C CA . PRO B 1 108 ? 7.004 -6.168 -15.016 1 96.5 108 PRO B CA 1
ATOM 3162 C C . PRO B 1 108 ? 7.906 -7.398 -14.969 1 96.5 108 PRO B C 1
ATOM 3164 O O . PRO B 1 108 ? 7.785 -8.289 -15.812 1 96.5 108 PRO B O 1
ATOM 3167 N N . ILE B 1 109 ? 8.758 -7.391 -14.031 1 97.44 109 ILE B N 1
ATOM 3168 C CA . ILE B 1 109 ? 9.656 -8.523 -13.859 1 97.44 109 ILE B CA 1
ATOM 3169 C C . ILE B 1 109 ? 8.852 -9.766 -13.469 1 97.44 109 ILE B C 1
ATOM 3171 O O . ILE B 1 109 ? 9.062 -10.852 -14.023 1 97.44 109 ILE B O 1
ATOM 3175 N N . PHE B 1 110 ? 7.91 -9.641 -12.484 1 98.12 110 PHE B N 1
ATOM 3176 C CA . PHE B 1 110 ? 7.043 -10.734 -12.07 1 98.12 110 PHE B CA 1
ATOM 3177 C C . PHE B 1 110 ? 6.227 -11.25 -13.25 1 98.12 110 PHE B C 1
ATOM 3179 O O . PHE B 1 110 ? 6.051 -12.461 -13.414 1 98.12 110 PHE B O 1
ATOM 3186 N N . ALA B 1 111 ? 5.73 -10.328 -14.062 1 97.19 111 ALA B N 1
ATOM 3187 C CA . ALA B 1 111 ? 4.938 -10.703 -15.234 1 97.19 111 ALA B CA 1
ATOM 3188 C C . ALA B 1 111 ? 5.766 -11.516 -16.219 1 97.19 111 ALA B C 1
ATOM 3190 O O . ALA B 1 111 ? 5.305 -12.547 -16.719 1 97.19 111 ALA B O 1
ATOM 3191 N N . ARG B 1 112 ? 6.961 -11.094 -16.484 1 97 112 ARG B N 1
ATOM 3192 C CA . ARG B 1 112 ? 7.836 -11.812 -17.406 1 97 112 ARG B CA 1
ATOM 3193 C C . ARG B 1 112 ? 8.195 -13.188 -16.859 1 97 112 ARG B C 1
ATOM 3195 O O . ARG B 1 112 ? 8.266 -14.164 -17.609 1 97 112 ARG B O 1
ATOM 3202 N N . PHE B 1 113 ? 8.477 -13.242 -15.57 1 98.06 113 PHE B N 1
ATOM 3203 C CA . PHE B 1 113 ? 8.758 -14.531 -14.945 1 98.06 113 PHE B CA 1
ATOM 3204 C C . PHE B 1 113 ? 7.586 -15.492 -15.125 1 98.06 113 PHE B C 1
ATOM 3206 O O . PHE B 1 113 ? 7.781 -16.656 -15.461 1 98.06 113 PHE B O 1
ATOM 3213 N N . HIS B 1 114 ? 6.406 -14.945 -14.883 1 96.75 114 HIS B N 1
ATOM 3214 C CA . HIS B 1 114 ? 5.191 -15.734 -15.039 1 96.75 114 HIS B CA 1
ATOM 3215 C C . HIS B 1 114 ? 5.047 -16.25 -16.469 1 96.75 114 HIS B C 1
ATOM 3217 O O . HIS B 1 114 ? 4.629 -17.391 -16.672 1 96.75 114 HIS B O 1
ATOM 3223 N N . GLN B 1 115 ? 5.359 -15.469 -17.406 1 93.94 115 GLN B N 1
ATOM 3224 C CA . GLN B 1 115 ? 5.301 -15.859 -18.812 1 93.94 115 GLN B CA 1
ATOM 3225 C C . GLN B 1 115 ? 6.34 -16.922 -19.125 1 93.94 115 GLN B C 1
ATOM 3227 O O . GLN B 1 115 ? 6.078 -17.844 -19.906 1 93.94 115 GLN B O 1
ATOM 3232 N N . THR B 1 116 ? 7.512 -16.797 -18.562 1 95.44 116 THR B N 1
ATOM 3233 C CA . THR B 1 116 ? 8.625 -17.719 -18.797 1 95.44 116 THR B CA 1
ATOM 3234 C C . THR B 1 116 ? 8.352 -19.078 -18.125 1 95.44 116 THR B C 1
ATOM 3236 O O . THR B 1 116 ? 8.727 -20.109 -18.656 1 95.44 116 THR B O 1
ATOM 3239 N N . TYR B 1 117 ? 7.738 -19 -16.938 1 95.75 117 TYR B N 1
ATOM 3240 C CA . TYR B 1 117 ? 7.449 -20.219 -16.188 1 95.75 117 TYR B CA 1
ATOM 3241 C C . TYR B 1 117 ? 5.961 -20.312 -15.859 1 95.75 117 TYR B C 1
ATOM 3243 O O . TYR B 1 117 ? 5.566 -20.219 -14.695 1 95.75 117 TYR B O 1
ATOM 3251 N N . PRO B 1 118 ? 5.148 -20.703 -16.797 1 92.19 118 PRO B N 1
ATOM 3252 C CA . PRO B 1 118 ? 3.691 -20.641 -16.656 1 92.19 118 PRO B CA 1
ATOM 3253 C C . PRO B 1 118 ? 3.154 -21.688 -15.664 1 92.19 118 PRO B C 1
ATOM 3255 O O . PRO B 1 118 ? 2.01 -21.578 -15.219 1 92.19 118 PRO B O 1
ATOM 3258 N N . ASP B 1 119 ? 3.984 -22.656 -15.336 1 92.56 119 ASP B N 1
ATOM 3259 C CA . ASP B 1 119 ? 3.518 -23.703 -14.43 1 92.56 119 ASP B CA 1
ATOM 3260 C C . ASP B 1 119 ? 3.766 -23.312 -12.969 1 92.56 119 ASP B C 1
ATOM 3262 O O . ASP B 1 119 ? 3.367 -24.047 -12.055 1 92.56 119 ASP B O 1
ATOM 3266 N N . ILE B 1 120 ? 4.406 -22.203 -12.773 1 93.38 120 ILE B N 1
ATOM 3267 C CA . ILE B 1 120 ? 4.582 -21.656 -11.43 1 93.38 120 ILE B CA 1
ATOM 3268 C C . ILE B 1 120 ? 3.473 -20.656 -11.125 1 93.38 120 ILE B C 1
ATOM 3270 O O . ILE B 1 120 ? 3.301 -19.672 -11.844 1 93.38 120 ILE B O 1
ATOM 3274 N N . ASP B 1 121 ? 2.725 -20.938 -10.078 1 92.94 121 ASP B N 1
ATOM 3275 C CA . ASP B 1 121 ? 1.721 -20 -9.602 1 92.94 121 ASP B CA 1
ATOM 3276 C C . ASP B 1 121 ? 2.354 -18.922 -8.719 1 92.94 121 ASP B C 1
ATOM 3278 O O . ASP B 1 121 ? 2.771 -19.203 -7.59 1 92.94 121 ASP B O 1
ATOM 3282 N N . LEU B 1 122 ? 2.395 -17.734 -9.258 1 94.88 122 LEU B N 1
ATOM 3283 C CA . LEU B 1 122 ? 3.062 -16.656 -8.562 1 94.88 122 LEU B CA 1
ATOM 3284 C C . LEU B 1 122 ? 2.07 -15.859 -7.711 1 94.88 122 LEU B C 1
ATOM 3286 O O . LEU B 1 122 ? 1.088 -15.328 -8.234 1 94.88 122 LEU B O 1
ATOM 3290 N N . GLU B 1 123 ? 2.285 -15.828 -6.422 1 91.69 123 GLU B N 1
ATOM 3291 C CA . GLU B 1 123 ? 1.492 -15.031 -5.484 1 91.69 123 GLU B CA 1
ATOM 3292 C C . GLU B 1 123 ? 2.311 -13.883 -4.902 1 91.69 123 GLU B C 1
ATOM 3294 O O . GLU B 1 123 ? 3.273 -14.109 -4.168 1 91.69 123 GLU B O 1
ATOM 3299 N N . ILE B 1 124 ? 1.887 -12.703 -5.234 1 93.06 124 ILE B N 1
ATOM 3300 C CA . ILE B 1 124 ? 2.619 -11.516 -4.816 1 93.06 124 ILE B CA 1
ATOM 3301 C C . ILE B 1 124 ? 1.855 -10.805 -3.703 1 93.06 124 ILE B C 1
ATOM 3303 O O . ILE B 1 124 ? 0.68 -10.469 -3.865 1 93.06 124 ILE B O 1
ATOM 3307 N N . GLN B 1 125 ? 2.537 -10.586 -2.623 1 87.75 125 GLN B N 1
ATOM 3308 C CA . GLN B 1 125 ? 2.008 -9.812 -1.505 1 87.75 125 GLN B CA 1
ATOM 3309 C C . GLN B 1 125 ? 2.832 -8.555 -1.267 1 87.75 125 GLN B C 1
ATOM 3311 O O . GLN B 1 125 ? 4.047 -8.625 -1.08 1 87.75 125 GLN B O 1
ATOM 3316 N N . SER B 1 126 ? 2.123 -7.438 -1.323 1 86.19 126 SER B N 1
ATOM 3317 C CA . SER B 1 126 ? 2.809 -6.168 -1.093 1 86.19 126 SER B CA 1
ATOM 3318 C C . SER B 1 126 ? 2.574 -5.664 0.327 1 86.19 126 SER B C 1
ATOM 3320 O O . SER B 1 126 ? 1.445 -5.688 0.821 1 86.19 126 SER B O 1
ATOM 3322 N N . SER B 1 127 ? 3.631 -5.258 1.062 1 73.62 127 SER B N 1
ATOM 3323 C CA . SER B 1 127 ? 3.512 -4.77 2.432 1 73.62 127 SER B CA 1
ATOM 3324 C C . SER B 1 127 ? 4.66 -3.828 2.785 1 73.62 127 SER B C 1
ATOM 3326 O O . SER B 1 127 ? 5.812 -4.09 2.438 1 73.62 127 SER B O 1
ATOM 3328 N N . ASN B 1 128 ? 4.258 -2.646 3.43 1 65.5 128 ASN B N 1
ATOM 3329 C CA . ASN B 1 128 ? 5.293 -1.738 3.914 1 65.5 128 ASN B CA 1
ATOM 3330 C C . ASN B 1 128 ? 5.816 -2.164 5.281 1 65.5 128 ASN B C 1
ATOM 3332 O O . ASN B 1 128 ? 6.852 -1.673 5.738 1 65.5 128 ASN B O 1
ATOM 3336 N N . THR B 1 129 ? 4.965 -2.781 6.023 1 54.59 129 THR B N 1
ATOM 3337 C CA . THR B 1 129 ? 5.379 -3.188 7.359 1 54.59 129 THR B CA 1
ATOM 3338 C C . THR B 1 129 ? 6.363 -4.355 7.293 1 54.59 129 THR B C 1
ATOM 3340 O O . THR B 1 129 ? 6.281 -5.188 6.387 1 54.59 129 THR B O 1
ATOM 3343 N N . TYR B 1 130 ? 7.547 -3.832 7.879 1 44.12 130 TYR B N 1
ATOM 3344 C CA . TYR B 1 130 ? 8.594 -4.852 7.934 1 44.12 130 TYR B CA 1
ATOM 3345 C C . TYR B 1 130 ? 7.988 -6.238 8.148 1 44.12 130 TYR B C 1
ATOM 3347 O O . TYR B 1 130 ? 6.828 -6.363 8.547 1 44.12 130 TYR B O 1
ATOM 3355 N N . LEU B 1 131 ? 8.82 -6.973 8.688 1 43.09 131 LEU B N 1
ATOM 3356 C CA . LEU B 1 131 ? 8.867 -8.414 8.906 1 43.09 131 LEU B CA 1
ATOM 3357 C C . LEU B 1 131 ? 7.641 -8.898 9.672 1 43.09 131 LEU B C 1
ATOM 3359 O O . LEU B 1 131 ? 7.605 -10.031 10.148 1 43.09 131 LEU B O 1
ATOM 3363 N N . SER B 1 132 ? 6.992 -7.789 10.484 1 37.25 132 SER B N 1
ATOM 3364 C CA . SER B 1 132 ? 6.195 -8.742 11.25 1 37.25 132 SER B CA 1
ATOM 3365 C C . SER B 1 132 ? 5.551 -9.781 10.344 1 37.25 132 SER B C 1
ATOM 3367 O O . SER B 1 132 ? 4.73 -10.578 10.789 1 37.25 132 SER B O 1
ATOM 3369 N N . MET B 1 133 ? 5.176 -9.078 9.406 1 35.72 133 MET B N 1
ATOM 3370 C CA . MET B 1 133 ? 4.391 -10.117 8.742 1 35.72 133 MET B CA 1
ATOM 3371 C C . MET B 1 133 ? 5.18 -11.422 8.641 1 35.72 133 MET B C 1
ATOM 3373 O O . MET B 1 133 ? 5.969 -11.602 7.711 1 35.72 133 MET B O 1
ATOM 3377 N N . PRO B 1 134 ? 5.93 -11.688 9.625 1 35.56 134 PRO B N 1
ATOM 3378 C CA . PRO B 1 134 ? 5.934 -13.086 9.203 1 35.56 134 PRO B CA 1
ATOM 3379 C C . PRO B 1 134 ? 4.598 -13.523 8.609 1 35.56 134 PRO B C 1
ATOM 3381 O O . PRO B 1 134 ? 4.246 -14.711 8.672 1 35.56 134 PRO B O 1
ATOM 3384 N N . HIS B 1 135 ? 3.721 -12.648 8.484 1 35.19 135 HIS B N 1
ATOM 3385 C CA . HIS B 1 135 ? 2.691 -13.625 8.156 1 35.19 135 HIS B CA 1
ATOM 3386 C C . HIS B 1 135 ? 3.299 -14.859 7.504 1 35.19 135 HIS B C 1
ATOM 3388 O O . HIS B 1 135 ? 4.465 -14.852 7.105 1 35.19 135 HIS B O 1
ATOM 3394 N N . ARG B 1 136 ? 2.359 -15.539 7 1 41.97 136 ARG B N 1
ATOM 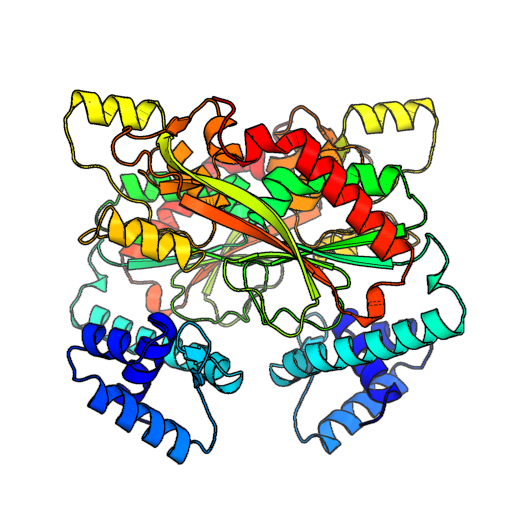3395 C CA . ARG B 1 136 ? 2.43 -16.891 6.473 1 41.97 136 ARG B CA 1
ATOM 3396 C C . ARG B 1 136 ? 3.727 -17.125 5.703 1 41.97 136 ARG B C 1
ATOM 3398 O O . ARG B 1 136 ? 4.465 -16.172 5.438 1 41.97 136 ARG B O 1
ATOM 3405 N N . GLU B 1 137 ? 3.641 -17.578 4.355 1 55.31 137 GLU B N 1
ATOM 3406 C CA . GLU B 1 137 ? 4.094 -18.469 3.299 1 55.31 137 GLU B CA 1
ATOM 3407 C C . GLU B 1 137 ? 4.953 -17.734 2.277 1 55.31 137 GLU B C 1
ATOM 3409 O O . GLU B 1 137 ? 4.887 -18.016 1.079 1 55.31 137 GLU B O 1
ATOM 3414 N N . THR B 1 138 ? 5.723 -16.688 3.01 1 75.31 138 THR B N 1
ATOM 3415 C CA . THR B 1 138 ? 6.52 -16.109 1.935 1 75.31 138 THR B CA 1
ATOM 3416 C C . THR B 1 138 ? 7.727 -16.984 1.618 1 75.31 138 THR B C 1
ATOM 3418 O O . THR B 1 138 ? 8.445 -17.422 2.525 1 75.31 138 THR B O 1
ATOM 3421 N N . ASP B 1 139 ? 7.836 -17.344 0.484 1 83.25 139 ASP B N 1
ATOM 3422 C CA . ASP B 1 139 ? 9 -18.094 0.019 1 83.25 139 ASP B CA 1
ATOM 3423 C C . ASP B 1 139 ? 10.195 -17.172 -0.211 1 83.25 139 ASP B C 1
ATOM 3425 O O . ASP B 1 139 ? 11.32 -17.5 0.169 1 83.25 139 ASP B O 1
ATOM 3429 N N . VAL B 1 140 ? 9.922 -16.047 -0.824 1 89.38 140 VAL B N 1
ATOM 3430 C CA . VAL B 1 140 ? 10.953 -15.055 -1.123 1 89.38 140 VAL B CA 1
ATOM 3431 C C . VAL B 1 140 ? 10.484 -13.672 -0.674 1 89.38 140 VAL B C 1
ATOM 3433 O O . VAL B 1 140 ? 9.352 -13.273 -0.949 1 89.38 140 VAL B O 1
ATOM 3436 N N . ALA B 1 141 ? 11.328 -12.992 0.024 1 88.19 141 ALA B N 1
ATOM 3437 C CA . ALA B 1 141 ? 11.047 -11.617 0.432 1 88.19 141 ALA B CA 1
ATOM 3438 C C . ALA B 1 141 ? 11.992 -10.641 -0.254 1 88.19 141 ALA B C 1
ATOM 3440 O O . ALA B 1 141 ? 13.219 -10.805 -0.198 1 88.19 141 ALA B O 1
ATOM 3441 N N . LEU B 1 142 ? 11.43 -9.711 -0.967 1 90.81 142 LEU B N 1
ATOM 3442 C CA . LEU B 1 142 ? 12.172 -8.578 -1.503 1 90.81 142 LEU B CA 1
ATOM 3443 C C . LEU B 1 142 ? 11.992 -7.348 -0.62 1 90.81 142 LEU B C 1
ATOM 3445 O O . LEU B 1 142 ? 10.914 -6.758 -0.573 1 90.81 142 LEU B O 1
ATOM 3449 N N . ARG B 1 143 ? 13.102 -6.98 0.019 1 85 143 ARG B N 1
ATOM 3450 C CA . ARG B 1 143 ? 13 -5.961 1.055 1 85 143 ARG B CA 1
ATOM 3451 C C . ARG B 1 143 ? 14.023 -4.848 0.832 1 85 143 ARG B C 1
ATOM 3453 O O . ARG B 1 143 ? 15.117 -5.098 0.315 1 85 143 ARG B O 1
ATOM 3460 N N . VAL B 1 144 ? 13.562 -3.76 1.255 1 82.31 144 VAL B N 1
ATOM 3461 C CA . VAL B 1 144 ? 14.461 -2.605 1.257 1 82.31 144 VAL B CA 1
ATOM 3462 C C . VAL B 1 144 ? 14.844 -2.254 2.691 1 82.31 144 VAL B C 1
ATOM 3464 O O . VAL B 1 144 ? 14.023 -1.736 3.453 1 82.31 144 VAL B O 1
ATOM 3467 N N . THR B 1 145 ? 15.898 -2.672 3.076 1 72.62 145 THR B N 1
ATOM 3468 C CA . THR B 1 145 ? 16.406 -2.432 4.422 1 72.62 145 THR B CA 1
ATOM 3469 C C . THR B 1 145 ? 17.922 -2.385 4.426 1 72.62 145 THR B C 1
ATOM 3471 O O . THR B 1 145 ? 18.578 -2.961 3.549 1 72.62 145 THR B O 1
ATOM 3474 N N . ASN B 1 146 ? 18.359 -1.664 5.309 1 61.69 146 ASN B N 1
ATOM 3475 C CA . ASN B 1 146 ? 19.812 -1.676 5.473 1 61.69 146 ASN B CA 1
ATOM 3476 C C . ASN B 1 146 ? 20.234 -2.633 6.582 1 61.69 146 ASN B C 1
ATOM 3478 O O . ASN B 1 146 ? 21.438 -2.84 6.801 1 61.69 146 ASN B O 1
ATOM 3482 N N . ASN B 1 147 ? 19.188 -3.23 7.215 1 61.44 147 ASN B N 1
ATOM 3483 C CA . ASN B 1 147 ? 19.5 -4.176 8.289 1 61.44 147 ASN B CA 1
ATOM 3484 C C . ASN B 1 147 ? 18.656 -5.445 8.164 1 61.44 147 ASN B C 1
ATOM 3486 O O . ASN B 1 147 ? 17.703 -5.633 8.914 1 61.44 147 ASN B O 1
ATOM 3490 N N . PRO B 1 148 ? 19 -6.266 7.262 1 55.88 148 PRO B N 1
ATOM 3491 C CA . PRO B 1 148 ? 18.188 -7.48 7.109 1 55.88 148 PRO B CA 1
ATOM 3492 C C . PRO B 1 148 ? 18.297 -8.414 8.312 1 55.88 148 PRO B C 1
ATOM 3494 O O . PRO B 1 148 ? 19.328 -8.453 8.977 1 55.88 148 PRO B O 1
ATOM 3497 N N . ALA B 1 149 ? 17.109 -8.992 8.656 1 56.03 149 ALA B N 1
ATOM 3498 C CA . ALA B 1 149 ? 17.094 -9.922 9.781 1 56.03 149 ALA B CA 1
ATOM 3499 C C . ALA B 1 149 ? 18.047 -11.094 9.539 1 56.03 149 ALA B C 1
ATOM 3501 O O . ALA B 1 149 ? 18.219 -11.531 8.398 1 56.03 149 ALA B O 1
ATOM 3502 N N . GLU B 1 150 ? 18.688 -11.555 10.625 1 49.53 150 GLU B N 1
ATOM 3503 C CA . GLU B 1 150 ? 19.719 -12.578 10.648 1 49.53 150 GLU B CA 1
ATOM 3504 C C . GLU B 1 150 ? 19.188 -13.914 10.141 1 49.53 150 GLU B C 1
ATOM 3506 O O . GLU B 1 150 ? 19.938 -14.711 9.562 1 49.53 150 GLU B O 1
ATOM 3511 N N . VAL B 1 151 ? 17.953 -14.148 10.484 1 47.44 151 VAL B N 1
ATOM 3512 C CA . VAL B 1 151 ? 17.531 -15.531 10.297 1 47.44 151 VAL B CA 1
ATOM 3513 C C . VAL B 1 151 ? 17.234 -15.781 8.82 1 47.44 151 VAL B C 1
ATOM 3515 O O . VAL B 1 151 ? 17.078 -16.922 8.398 1 47.44 151 VAL B O 1
ATOM 3518 N N . LEU B 1 152 ? 17.125 -14.852 8.109 1 57.75 152 LEU B N 1
ATOM 3519 C CA . LEU B 1 152 ? 16.891 -15.031 6.684 1 57.75 152 LEU B CA 1
ATOM 3520 C C . LEU B 1 152 ? 18.188 -15.031 5.902 1 57.75 152 LEU B C 1
ATOM 3522 O O . LEU B 1 152 ? 19.141 -14.328 6.27 1 57.75 152 LEU B O 1
ATOM 3526 N N . ILE B 1 153 ? 18.422 -16.172 5.211 1 63.19 153 ILE B N 1
ATOM 3527 C CA . ILE B 1 153 ? 19.531 -16.156 4.262 1 63.19 153 ILE B CA 1
ATOM 3528 C C . ILE B 1 153 ? 19.156 -15.305 3.049 1 63.19 153 ILE B C 1
ATOM 3530 O O . ILE B 1 153 ? 18.047 -15.422 2.518 1 63.19 153 ILE B O 1
ATOM 3534 N N . GLY B 1 154 ? 20.125 -14.094 2.787 1 76 154 GLY B N 1
ATOM 3535 C CA . GLY B 1 154 ? 19.719 -13.258 1.67 1 76 154 GLY B CA 1
ATOM 3536 C C . GLY B 1 154 ? 20.875 -12.531 1.005 1 76 154 GLY B C 1
ATOM 3537 O O . GLY B 1 154 ? 22.016 -12.68 1.425 1 76 154 GLY B O 1
ATOM 3538 N N . LYS B 1 155 ? 20.609 -12.273 -0.167 1 82.44 155 LYS B N 1
ATOM 3539 C CA . LYS B 1 155 ? 21.547 -11.57 -1.042 1 82.44 155 LYS B CA 1
ATOM 3540 C C . LYS B 1 155 ? 21.109 -10.125 -1.264 1 82.44 155 LYS B C 1
ATOM 3542 O O . LYS B 1 155 ? 19.922 -9.859 -1.501 1 82.44 155 LYS B O 1
ATOM 3547 N N . LYS B 1 156 ? 22.094 -9.305 -0.971 1 88.5 156 LYS B N 1
ATOM 3548 C CA . LYS B 1 156 ? 21.891 -7.938 -1.442 1 88.5 156 LYS B CA 1
ATOM 3549 C C . LYS B 1 156 ? 21.906 -7.871 -2.967 1 88.5 156 LYS B C 1
ATOM 3551 O O . LYS B 1 156 ? 22.844 -8.359 -3.604 1 88.5 156 LYS B O 1
ATOM 3556 N N . LEU B 1 157 ? 20.875 -7.348 -3.516 1 92.31 157 LEU B N 1
ATOM 3557 C CA . LEU B 1 157 ? 20.781 -7.273 -4.969 1 92.31 157 LEU B CA 1
ATOM 3558 C C . LEU B 1 157 ? 21.422 -5.984 -5.488 1 92.31 157 LEU B C 1
ATOM 3560 O O . LEU B 1 157 ? 22.172 -6.004 -6.461 1 92.31 157 LEU B O 1
ATOM 3564 N N . ILE B 1 158 ? 21.094 -4.891 -4.848 1 91.56 158 ILE B N 1
ATOM 3565 C CA . ILE B 1 158 ? 21.562 -3.586 -5.309 1 91.56 158 ILE B CA 1
ATOM 3566 C C . ILE B 1 158 ? 21.312 -2.539 -4.227 1 91.56 158 ILE B C 1
ATOM 3568 O O . ILE B 1 158 ? 20.578 -2.789 -3.268 1 91.56 158 ILE B O 1
ATOM 3572 N N . THR B 1 159 ? 22 -1.444 -4.355 1 89.75 159 THR B N 1
ATOM 3573 C CA . THR B 1 159 ? 21.703 -0.247 -3.576 1 89.75 159 THR B CA 1
ATOM 3574 C C . THR B 1 159 ? 21 0.801 -4.438 1 89.75 159 THR B C 1
ATOM 3576 O O . THR B 1 159 ? 21.594 1.325 -5.387 1 89.75 159 THR B O 1
ATOM 3579 N N . PHE B 1 160 ? 19.688 1.043 -4.074 1 89.69 160 PHE B N 1
ATOM 3580 C CA . PHE B 1 160 ? 18.969 2.102 -4.77 1 89.69 160 PHE B CA 1
ATOM 3581 C C . PHE B 1 160 ? 19.562 3.467 -4.441 1 89.69 160 PHE B C 1
ATOM 3583 O O . PHE B 1 160 ? 19.828 3.768 -3.277 1 89.69 160 PHE B O 1
ATOM 3590 N N . ALA B 1 161 ? 19.766 4.219 -5.477 1 90.25 161 ALA B N 1
ATOM 3591 C CA . ALA B 1 161 ? 20.094 5.621 -5.23 1 90.25 161 ALA B CA 1
ATOM 3592 C C . ALA B 1 161 ? 18.828 6.457 -5.047 1 90.25 161 ALA B C 1
ATOM 3594 O O . ALA B 1 161 ? 17.828 6.242 -5.734 1 90.25 161 ALA B O 1
ATOM 3595 N N . SER B 1 162 ? 18.875 7.352 -4.105 1 91.06 162 SER B N 1
ATOM 3596 C CA . SER B 1 162 ? 17.766 8.281 -3.873 1 91.06 162 SER B CA 1
ATOM 3597 C C . SER B 1 162 ? 18.25 9.727 -3.898 1 91.06 162 SER B C 1
ATOM 3599 O O . SER B 1 162 ? 19.422 10 -3.615 1 91.06 162 SER B O 1
ATOM 3601 N N . ALA B 1 163 ? 17.422 10.609 -4.285 1 91.06 163 ALA B N 1
ATOM 3602 C CA . ALA B 1 163 ? 17.703 12.047 -4.301 1 91.06 163 ALA B CA 1
ATOM 3603 C C . ALA B 1 163 ? 16.469 12.844 -3.881 1 91.06 163 ALA B C 1
ATOM 3605 O O . ALA B 1 163 ? 15.406 12.266 -3.619 1 91.06 163 ALA B O 1
ATOM 3606 N N . ILE B 1 164 ? 16.703 14.141 -3.734 1 92.88 164 ILE B N 1
ATOM 3607 C CA . ILE B 1 164 ? 15.609 15.047 -3.402 1 92.88 164 ILE B CA 1
ATOM 3608 C C . ILE B 1 164 ? 14.961 15.562 -4.684 1 92.88 164 ILE B C 1
ATOM 3610 O O . ILE B 1 164 ? 15.648 16.016 -5.598 1 92.88 164 ILE B O 1
ATOM 3614 N N . TYR B 1 165 ? 13.633 15.461 -4.734 1 94.31 165 TYR B N 1
ATOM 3615 C CA . TYR B 1 165 ? 12.914 15.844 -5.941 1 94.31 165 TYR B CA 1
ATOM 3616 C C . TYR B 1 165 ? 11.836 16.875 -5.629 1 94.31 165 TYR B C 1
ATOM 3618 O O . TYR B 1 165 ? 11.32 16.922 -4.512 1 94.31 165 TYR B O 1
ATOM 3626 N N . GLY B 1 166 ? 11.531 17.672 -6.566 1 96.25 166 GLY B N 1
ATOM 3627 C CA . GLY B 1 166 ? 10.359 18.531 -6.668 1 96.25 166 GLY B CA 1
ATOM 3628 C C . GLY B 1 166 ? 9.766 18.562 -8.062 1 96.25 166 GLY B C 1
ATOM 3629 O O . GLY B 1 166 ? 10.398 18.141 -9.023 1 96.25 166 GLY B O 1
ATOM 3630 N N . SER B 1 167 ? 8.438 18.969 -8.102 1 97.81 167 SER B N 1
ATOM 3631 C CA . SER B 1 167 ? 7.906 19.219 -9.438 1 97.81 167 SER B CA 1
ATOM 3632 C C . SER B 1 167 ? 8.664 20.344 -10.133 1 97.81 167 SER B C 1
ATOM 3634 O O . SER B 1 167 ? 9.109 21.297 -9.484 1 97.81 167 SER B O 1
ATOM 3636 N N . LYS B 1 168 ? 8.82 20.219 -11.438 1 97.19 168 LYS B N 1
ATOM 3637 C CA . LYS B 1 168 ? 9.531 21.234 -12.195 1 97.19 168 LYS B CA 1
ATOM 3638 C C . LYS B 1 168 ? 8.93 22.625 -11.953 1 97.19 168 LYS B C 1
ATOM 3640 O O . LYS B 1 168 ? 9.656 23.594 -11.742 1 97.19 168 LYS B O 1
ATOM 3645 N N . SER B 1 169 ? 7.648 22.703 -11.93 1 96.62 169 SER B N 1
ATOM 3646 C CA . SER B 1 169 ? 6.965 23.969 -11.68 1 96.62 169 SER B CA 1
ATOM 3647 C C . SER B 1 169 ? 7.266 24.484 -10.281 1 96.62 169 SER B C 1
ATOM 3649 O O . SER B 1 169 ? 7.48 25.688 -10.094 1 96.62 169 SER B O 1
ATOM 3651 N N . TYR B 1 170 ? 7.266 23.656 -9.32 1 96.31 170 TYR B N 1
ATOM 3652 C CA . TYR B 1 170 ? 7.555 24.047 -7.949 1 96.31 170 TYR B CA 1
ATOM 3653 C C . TYR B 1 170 ? 8.992 24.531 -7.812 1 96.31 170 TYR B C 1
ATOM 3655 O O . TYR B 1 170 ? 9.25 25.547 -7.152 1 96.31 170 TYR B O 1
ATOM 3663 N N . LEU B 1 171 ? 9.906 23.875 -8.445 1 95.5 171 LEU B N 1
ATOM 3664 C CA . LEU B 1 171 ? 11.312 24.25 -8.383 1 95.5 171 LEU B CA 1
ATOM 3665 C C . LEU B 1 171 ? 11.555 25.594 -9.062 1 95.5 171 LEU B C 1
ATOM 3667 O O . LEU B 1 171 ? 12.352 26.406 -8.586 1 95.5 171 LEU B O 1
ATOM 3671 N N . GLU B 1 172 ? 10.875 25.734 -10.148 1 95.56 172 GLU B N 1
ATOM 3672 C CA . GLU B 1 172 ? 10.977 27.031 -10.828 1 95.56 172 GLU B CA 1
ATOM 3673 C C . GLU B 1 172 ? 10.461 28.156 -9.945 1 95.56 172 GLU B C 1
ATOM 3675 O O . GLU B 1 172 ? 11.047 29.234 -9.914 1 95.56 172 GLU B O 1
ATOM 3680 N N . HIS B 1 173 ? 9.383 27.891 -9.328 1 95.19 173 HIS B N 1
ATOM 3681 C CA . HIS B 1 173 ? 8.828 28.875 -8.398 1 95.19 173 HIS B CA 1
ATOM 3682 C C . HIS B 1 173 ? 9.82 29.203 -7.289 1 95.19 173 HIS B C 1
ATOM 3684 O O . HIS B 1 173 ? 10 30.375 -6.938 1 95.19 173 HIS B O 1
ATOM 3690 N N . LEU B 1 174 ? 10.461 28.219 -6.734 1 93.44 174 LEU B N 1
ATOM 3691 C CA . LEU B 1 174 ? 11.445 28.422 -5.68 1 93.44 174 LEU B CA 1
ATOM 3692 C C . LEU B 1 174 ? 12.617 29.266 -6.188 1 93.44 174 LEU B C 1
ATOM 3694 O O . LEU B 1 174 ? 13.109 30.141 -5.473 1 93.44 174 LEU B O 1
ATOM 3698 N N . LYS B 1 175 ? 13.031 28.953 -7.316 1 92.38 175 LYS B N 1
ATOM 3699 C CA . LYS B 1 175 ? 14.141 29.688 -7.91 1 92.38 175 LYS B CA 1
ATOM 3700 C C . LYS B 1 175 ? 13.781 31.156 -8.109 1 92.38 175 LYS B C 1
ATOM 3702 O O . LYS B 1 175 ? 14.602 32.031 -7.859 1 92.38 175 LYS B O 1
ATOM 3707 N N . LYS B 1 176 ? 12.633 31.375 -8.469 1 95.31 176 LYS B N 1
ATOM 3708 C CA . LYS B 1 176 ? 12.172 32.719 -8.766 1 95.31 176 LYS B CA 1
ATOM 3709 C C . LYS B 1 176 ? 11.969 33.531 -7.48 1 95.31 176 LYS B C 1
ATOM 3711 O O . LYS B 1 176 ? 12.297 34.719 -7.422 1 95.31 176 LYS B O 1
ATOM 3716 N N . THR B 1 177 ? 11.398 32.938 -6.52 1 94.94 177 THR B N 1
ATOM 3717 C CA . THR B 1 177 ? 10.977 33.688 -5.32 1 94.94 177 THR B CA 1
ATOM 3718 C C . THR B 1 177 ? 12.078 33.656 -4.262 1 94.94 177 THR B C 1
ATOM 3720 O O . THR B 1 177 ? 12.109 34.5 -3.373 1 94.94 177 THR B O 1
ATOM 3723 N N . GLY B 1 178 ? 12.891 32.562 -4.219 1 91.44 178 GLY B N 1
ATOM 3724 C CA . GLY B 1 178 ? 13.883 32.375 -3.174 1 91.44 178 GLY B CA 1
ATOM 3725 C C . GLY B 1 178 ? 13.289 31.875 -1.864 1 91.44 178 GLY B C 1
ATOM 3726 O O . GLY B 1 178 ? 13.953 31.906 -0.826 1 91.44 178 GLY B O 1
ATOM 3727 N N . ASP B 1 179 ? 12.078 31.422 -1.985 1 89.5 179 ASP B N 1
ATOM 3728 C CA . ASP B 1 179 ? 11.391 30.953 -0.79 1 89.5 179 ASP B CA 1
ATOM 3729 C C . ASP B 1 179 ? 12.031 29.672 -0.261 1 89.5 179 ASP B C 1
ATOM 3731 O O . ASP B 1 179 ? 12.688 28.938 -1.01 1 89.5 179 ASP B O 1
ATOM 3735 N N . LYS B 1 180 ? 11.836 29.484 1.048 1 88.69 180 LYS B N 1
ATOM 3736 C CA . LYS B 1 180 ? 12.227 28.188 1.619 1 88.69 180 LYS B CA 1
ATOM 3737 C C . LYS B 1 180 ? 11.297 27.078 1.152 1 88.69 180 LYS B C 1
ATOM 3739 O O . LYS B 1 180 ? 10.086 27.266 1.076 1 88.69 180 LYS B O 1
ATOM 3744 N N . PRO B 1 181 ? 11.898 25.938 0.846 1 89.75 181 PRO B N 1
ATOM 3745 C CA . PRO B 1 181 ? 11.047 24.844 0.373 1 89.75 181 PRO B CA 1
ATOM 3746 C C . PRO B 1 181 ? 10.203 24.234 1.488 1 89.75 181 PRO B C 1
ATOM 3748 O O . PRO B 1 181 ? 10.625 24.219 2.646 1 89.75 181 PRO B O 1
ATOM 3751 N N . ASN B 1 182 ? 9.023 23.797 1.083 1 91.88 182 ASN B N 1
ATOM 3752 C CA . ASN B 1 182 ? 8.234 22.906 1.921 1 91.88 182 ASN B CA 1
ATOM 3753 C C . ASN B 1 182 ? 8.711 21.469 1.8 1 91.88 182 ASN B C 1
ATOM 3755 O O . ASN B 1 182 ? 9.07 21.016 0.709 1 91.88 182 ASN B O 1
ATOM 3759 N N . TRP B 1 183 ? 8.742 20.812 2.951 1 92.62 183 TRP B N 1
ATOM 3760 C CA . TRP B 1 183 ? 9.156 19.406 2.949 1 92.62 183 TRP B CA 1
ATOM 3761 C C . TRP B 1 183 ? 7.988 18.484 3.27 1 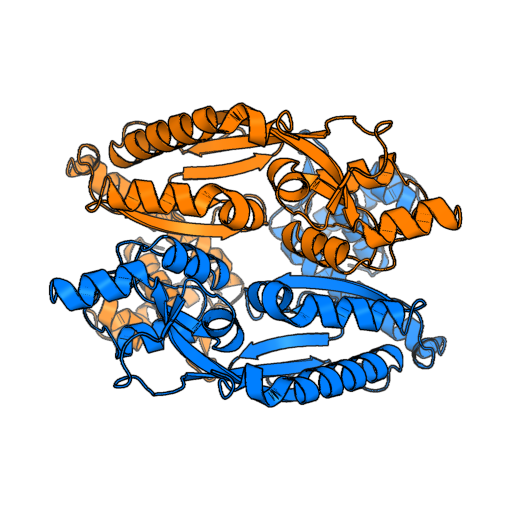92.62 183 TRP B C 1
ATOM 3763 O O . TRP B 1 183 ? 7.316 18.656 4.289 1 92.62 183 TRP B O 1
ATOM 3773 N N . ILE B 1 184 ? 7.758 17.609 2.355 1 94.75 184 ILE B N 1
ATOM 3774 C CA . ILE B 1 184 ? 6.762 16.578 2.592 1 94.75 184 ILE B CA 1
ATOM 3775 C C . ILE B 1 184 ? 7.273 15.602 3.646 1 94.75 184 ILE B C 1
ATOM 3777 O O . ILE B 1 184 ? 8.391 15.094 3.539 1 94.75 184 ILE B O 1
ATOM 3781 N N . GLY B 1 185 ? 6.469 15.445 4.711 1 91.12 185 GLY B N 1
ATOM 3782 C CA . GLY B 1 185 ? 6.805 14.406 5.668 1 91.12 185 GLY B CA 1
ATOM 3783 C C . GLY B 1 185 ? 6.523 13.008 5.148 1 91.12 185 GLY B C 1
ATOM 3784 O O . GLY B 1 185 ? 5.367 12.648 4.906 1 91.12 185 GLY B O 1
ATOM 3785 N N . THR B 1 186 ? 7.602 12.242 4.93 1 88.56 186 THR B N 1
ATOM 3786 C CA . THR B 1 186 ? 7.461 10.867 4.473 1 88.56 186 THR B CA 1
ATOM 3787 C C . THR B 1 186 ? 7.77 9.891 5.602 1 88.56 186 THR B C 1
ATOM 3789 O O . THR B 1 186 ? 8.93 9.672 5.945 1 88.56 186 THR B O 1
ATOM 3792 N N . GLU B 1 187 ? 6.711 9.258 6.066 1 80.75 187 GLU B N 1
ATOM 3793 C CA . GLU B 1 187 ? 6.852 8.438 7.266 1 80.75 187 GLU B CA 1
ATOM 3794 C C . GLU B 1 187 ? 6.801 6.953 6.934 1 80.75 187 GLU B C 1
ATOM 3796 O O . GLU B 1 187 ? 6.289 6.152 7.719 1 80.75 187 GLU B O 1
ATOM 3801 N N . CYS B 1 188 ? 7.312 6.652 5.844 1 75.06 188 CYS B N 1
ATOM 3802 C CA . CYS B 1 188 ? 7.211 5.273 5.379 1 75.06 188 CYS B CA 1
ATOM 3803 C C . CYS B 1 188 ? 8.266 4.395 6.039 1 75.06 188 CYS B C 1
ATOM 3805 O O . CYS B 1 188 ? 8.086 3.182 6.156 1 75.06 188 CYS B O 1
ATOM 3807 N N . CYS B 1 189 ? 9.367 4.984 6.414 1 72.06 189 CYS B N 1
ATOM 3808 C CA . CYS B 1 189 ? 10.453 4.188 6.973 1 72.06 189 CYS B CA 1
ATOM 3809 C C . CYS B 1 189 ? 11.445 5.07 7.73 1 72.06 189 CYS B C 1
ATOM 3811 O O . CYS B 1 189 ? 11.391 6.297 7.629 1 72.06 189 CYS B O 1
ATOM 3813 N N . ASP B 1 190 ? 12.289 4.402 8.367 1 69.19 190 ASP B N 1
ATOM 3814 C CA . ASP B 1 190 ? 13.266 5.113 9.195 1 69.19 190 ASP B CA 1
ATOM 3815 C C . ASP B 1 190 ? 14.266 5.875 8.336 1 69.19 190 ASP B C 1
ATOM 3817 O O . ASP B 1 190 ? 14.742 6.945 8.719 1 69.19 190 ASP B O 1
ATOM 3821 N N . PHE B 1 191 ? 14.539 5.414 7.246 1 76.56 191 PHE B N 1
ATOM 3822 C CA . PHE B 1 191 ? 15.508 6.055 6.367 1 76.56 191 PHE B CA 1
ATOM 3823 C C . PHE B 1 191 ? 15.008 7.418 5.91 1 76.56 191 PHE B C 1
ATOM 3825 O O . PHE B 1 191 ? 15.695 8.43 6.078 1 76.56 191 PHE B O 1
ATOM 3832 N N . HIS B 1 192 ? 13.836 7.41 5.473 1 82.12 192 HIS B N 1
ATOM 3833 C CA . HIS B 1 192 ? 13.281 8.68 5.016 1 82.12 192 HIS B CA 1
ATOM 3834 C C . HIS B 1 192 ? 13.172 9.68 6.164 1 82.12 192 HIS B C 1
ATOM 3836 O O . HIS B 1 192 ? 13.438 10.867 5.98 1 82.12 192 HIS B O 1
ATOM 3842 N N . ARG B 1 193 ? 12.805 9.141 7.262 1 78.38 193 ARG B N 1
ATOM 3843 C CA . ARG B 1 193 ? 12.703 10.016 8.422 1 78.38 193 ARG B CA 1
ATOM 3844 C C . ARG B 1 193 ? 14.055 10.609 8.781 1 78.38 193 ARG B C 1
ATOM 3846 O O . ARG B 1 193 ? 14.18 11.82 8.984 1 78.38 193 ARG B O 1
ATOM 3853 N N . ALA B 1 194 ? 15.055 9.773 8.781 1 78.75 194 ALA B N 1
ATOM 3854 C CA . ALA B 1 194 ? 16.406 10.211 9.141 1 78.75 194 ALA B CA 1
ATOM 3855 C C . ALA B 1 194 ? 16.953 11.172 8.094 1 78.75 194 ALA B C 1
ATOM 3857 O O . ALA B 1 194 ? 17.562 12.188 8.445 1 78.75 194 ALA B O 1
ATOM 3858 N N . TRP B 1 195 ? 16.812 10.875 6.867 1 82.75 195 TRP B N 1
ATOM 3859 C CA . TRP B 1 195 ? 17.297 11.711 5.785 1 82.75 195 TRP B CA 1
ATOM 3860 C C . TRP B 1 195 ? 16.656 13.102 5.832 1 82.75 195 TRP B C 1
ATOM 3862 O O . TRP B 1 195 ? 17.344 14.109 5.691 1 82.75 195 TRP B O 1
ATOM 3872 N N . THR B 1 196 ? 15.359 13.078 6.059 1 82.62 196 THR B N 1
ATOM 3873 C CA . THR B 1 196 ? 14.641 14.344 6.113 1 82.62 196 THR B CA 1
ATOM 3874 C C . THR B 1 196 ? 15.102 15.18 7.305 1 82.62 196 THR B C 1
ATOM 3876 O O . THR B 1 196 ? 15.289 16.391 7.18 1 82.62 196 THR B O 1
ATOM 3879 N N . LYS B 1 197 ? 15.273 14.547 8.367 1 79.44 197 LYS B N 1
ATOM 3880 C CA . LYS B 1 197 ? 15.773 15.25 9.547 1 79.44 197 LYS B CA 1
ATOM 3881 C C . LYS B 1 197 ? 17.156 15.852 9.297 1 79.44 197 LYS B C 1
ATOM 3883 O O . LYS B 1 197 ? 17.453 16.938 9.789 1 79.44 197 LYS B O 1
ATOM 3888 N N . GLU B 1 198 ? 17.922 15.133 8.602 1 82.06 198 GLU B N 1
ATOM 3889 C CA . GLU B 1 198 ? 19.281 15.594 8.289 1 82.06 198 GLU B CA 1
ATOM 3890 C C . GLU B 1 198 ? 19.234 16.844 7.406 1 82.06 198 GLU B C 1
ATOM 3892 O O . GLU B 1 198 ? 20 17.781 7.633 1 82.06 198 GLU B O 1
ATOM 3897 N N . VAL B 1 199 ? 18.391 16.875 6.473 1 82.31 199 VAL B N 1
ATOM 3898 C CA . VAL B 1 199 ? 18.406 17.953 5.492 1 82.31 199 VAL B CA 1
ATOM 3899 C C . VAL B 1 199 ? 17.531 19.094 5.977 1 82.31 199 VAL B C 1
ATOM 3901 O O . VAL B 1 199 ? 17.719 20.25 5.578 1 82.31 199 VAL B O 1
ATOM 3904 N N . CYS B 1 200 ? 16.531 18.734 6.754 1 80.56 200 CYS B N 1
ATOM 3905 C CA . CYS B 1 200 ? 15.641 19.75 7.301 1 80.56 200 CYS B CA 1
ATOM 3906 C C . CYS B 1 200 ? 15.336 19.469 8.766 1 80.56 200 CYS B C 1
ATOM 3908 O O . CYS B 1 200 ? 14.203 19.156 9.117 1 80.56 200 CYS B O 1
ATOM 3910 N N . PRO B 1 201 ? 16.281 19.641 9.617 1 75.12 201 PRO B N 1
ATOM 3911 C CA . PRO B 1 201 ? 16.172 19.281 11.039 1 75.12 201 PRO B CA 1
ATOM 3912 C C . PRO B 1 201 ? 15.055 20.031 11.75 1 75.12 201 PRO B C 1
ATOM 3914 O O . PRO B 1 201 ? 14.469 19.516 12.703 1 75.12 201 PRO B O 1
ATOM 3917 N N . GLU B 1 202 ? 14.852 21.156 11.391 1 68.81 202 GLU B N 1
ATOM 3918 C CA . GLU B 1 202 ? 13.836 21.969 12.062 1 68.81 202 GLU B CA 1
ATOM 3919 C C . GLU B 1 202 ? 12.516 21.938 11.297 1 68.81 202 GLU B C 1
ATOM 3921 O O . GLU B 1 202 ? 11.625 22.75 11.555 1 68.81 202 GLU B O 1
ATOM 3926 N N . GLY B 1 203 ? 12.531 21.016 10.484 1 65.44 203 GLY B N 1
ATOM 3927 C CA . GLY B 1 203 ? 11.414 21.156 9.57 1 65.44 203 GLY B CA 1
ATOM 3928 C C . GLY B 1 203 ? 10.133 20.547 10.102 1 65.44 203 GLY B C 1
ATOM 3929 O O . GLY B 1 203 ? 10.141 19.438 10.633 1 65.44 203 GLY B O 1
ATOM 3930 N N . LYS B 1 204 ? 9.188 21.438 10.297 1 72.88 204 LYS B N 1
ATOM 3931 C CA . LYS B 1 204 ? 7.816 20.953 10.469 1 72.88 204 LYS B CA 1
ATOM 3932 C C . LYS B 1 204 ? 7.215 20.531 9.133 1 72.88 204 LYS B C 1
ATOM 3934 O O . LYS B 1 204 ? 7.469 21.156 8.102 1 72.88 204 LYS B O 1
ATOM 3939 N N . HIS B 1 205 ? 6.531 19.469 9.227 1 84.94 205 HIS B N 1
ATOM 3940 C CA . HIS B 1 205 ? 5.859 19 8.023 1 84.94 205 HIS B CA 1
ATOM 3941 C C . HIS B 1 205 ? 4.352 19.203 8.117 1 84.94 205 HIS B C 1
ATOM 3943 O O . HIS B 1 205 ? 3.703 18.656 9.016 1 84.94 205 HIS B O 1
ATOM 3949 N N . ASP B 1 206 ? 3.879 19.953 7.203 1 91.44 206 ASP B N 1
ATOM 3950 C CA . ASP B 1 206 ? 2.449 20.25 7.223 1 91.44 206 ASP B CA 1
ATOM 3951 C C . ASP B 1 206 ? 1.683 19.312 6.293 1 91.44 206 ASP B C 1
ATOM 3953 O O . ASP B 1 206 ? 0.453 19.359 6.227 1 91.44 206 ASP B O 1
ATOM 3957 N N . PHE B 1 207 ? 2.371 18.484 5.629 1 95.06 207 PHE B N 1
ATOM 3958 C CA . PHE B 1 207 ? 1.817 17.438 4.781 1 95.06 207 PHE B CA 1
ATOM 3959 C C . PHE B 1 207 ? 2.619 16.156 4.918 1 95.06 207 PHE B C 1
ATOM 3961 O O . PHE B 1 207 ? 3.783 16.094 4.516 1 95.06 207 PHE B O 1
ATOM 3968 N N . THR B 1 208 ? 1.977 15.156 5.465 1 93.44 208 THR B N 1
ATOM 3969 C CA . THR B 1 208 ? 2.693 13.922 5.746 1 93.44 208 THR B CA 1
ATOM 3970 C C . THR B 1 208 ? 1.982 12.727 5.117 1 93.44 208 THR B C 1
ATOM 3972 O O . THR B 1 208 ? 0.754 12.633 5.164 1 93.44 208 THR B O 1
ATOM 3975 N N . VAL B 1 209 ? 2.754 11.883 4.484 1 92.88 209 VAL B N 1
ATOM 3976 C CA . VAL B 1 209 ? 2.275 10.625 3.918 1 92.88 209 VAL B CA 1
ATOM 3977 C C . VAL B 1 209 ? 3.096 9.469 4.473 1 92.88 209 VAL B C 1
ATOM 3979 O O . VAL B 1 209 ? 4.195 9.664 4.996 1 92.88 209 VAL B O 1
ATOM 3982 N N . ASP B 1 210 ? 2.572 8.219 4.305 1 87.75 210 ASP B N 1
ATOM 3983 C CA . ASP B 1 210 ? 3.264 7.078 4.902 1 87.75 210 ASP B CA 1
ATOM 3984 C C . ASP B 1 210 ? 3.748 6.105 3.83 1 87.75 210 ASP B C 1
ATOM 3986 O O . ASP B 1 210 ? 3.965 4.926 4.109 1 87.75 210 ASP B O 1
ATOM 3990 N N . ASP B 1 211 ? 3.854 6.602 2.678 1 89.5 211 ASP B N 1
ATOM 3991 C CA . ASP B 1 211 ? 4.23 5.762 1.543 1 89.5 211 ASP B CA 1
ATOM 3992 C C . ASP B 1 211 ? 5.016 6.562 0.505 1 89.5 211 ASP B C 1
ATOM 3994 O O . ASP B 1 211 ? 4.668 7.707 0.204 1 89.5 211 ASP B O 1
ATOM 3998 N N . THR B 1 212 ? 6.031 5.918 -0.06 1 92 212 THR B N 1
ATOM 3999 C CA . THR B 1 212 ? 6.887 6.598 -1.027 1 92 212 THR B CA 1
ATOM 4000 C C . THR B 1 212 ? 6.105 6.938 -2.295 1 92 212 THR B C 1
ATOM 4002 O O . THR B 1 212 ? 6.34 7.977 -2.914 1 92 212 THR B O 1
ATOM 4005 N N . GLY B 1 213 ? 5.289 6.051 -2.682 1 92.69 213 GLY B N 1
ATOM 4006 C CA . GLY B 1 213 ? 4.465 6.344 -3.84 1 92.69 213 GLY B CA 1
ATOM 4007 C C . GLY B 1 213 ? 3.559 7.547 -3.639 1 92.69 213 GLY B C 1
ATOM 4008 O O . GLY B 1 213 ? 3.371 8.352 -4.555 1 92.69 213 GLY B O 1
ATOM 4009 N N . LEU B 1 214 ? 3.002 7.641 -2.477 1 94.25 214 LEU B N 1
ATOM 4010 C CA . LEU B 1 214 ? 2.174 8.797 -2.164 1 94.25 214 LEU B CA 1
ATOM 4011 C C . LEU B 1 214 ? 3.012 10.07 -2.127 1 94.25 214 LEU B C 1
ATOM 4013 O O . LEU B 1 214 ? 2.553 11.133 -2.551 1 94.25 214 LEU B O 1
ATOM 4017 N N . ALA B 1 215 ? 4.203 9.961 -1.601 1 96 215 ALA B N 1
ATOM 4018 C CA . ALA B 1 215 ? 5.113 11.109 -1.633 1 96 215 ALA B CA 1
ATOM 4019 C C . ALA B 1 215 ? 5.375 11.555 -3.066 1 96 215 ALA B C 1
ATOM 4021 O O . ALA B 1 215 ? 5.371 12.758 -3.357 1 96 215 ALA B O 1
ATOM 4022 N N . HIS B 1 216 ? 5.641 10.578 -3.93 1 96.5 216 HIS B N 1
ATOM 4023 C CA . HIS B 1 216 ? 5.84 10.867 -5.344 1 96.5 216 HIS B CA 1
ATOM 4024 C C . HIS B 1 216 ? 4.68 11.68 -5.914 1 96.5 216 HIS B C 1
ATOM 4026 O O . HIS B 1 216 ? 4.891 12.695 -6.578 1 96.5 216 HIS B O 1
ATOM 4032 N N . MET B 1 217 ? 3.473 11.281 -5.594 1 95.56 217 MET B N 1
ATOM 4033 C CA . MET B 1 217 ? 2.285 11.961 -6.098 1 95.56 217 MET B CA 1
ATOM 4034 C C . MET B 1 217 ? 2.162 13.359 -5.5 1 95.56 217 MET B C 1
ATOM 4036 O O . MET B 1 217 ? 1.778 14.305 -6.191 1 95.56 217 MET B O 1
ATOM 4040 N N . ALA B 1 218 ? 2.467 13.469 -4.25 1 97.19 218 ALA B N 1
ATOM 4041 C CA . ALA B 1 218 ? 2.422 14.773 -3.598 1 97.19 218 ALA B CA 1
ATOM 4042 C C . ALA B 1 218 ? 3.408 15.75 -4.242 1 97.19 218 ALA B C 1
ATOM 4044 O O . ALA B 1 218 ? 3.082 16.922 -4.469 1 97.19 218 ALA B O 1
ATOM 4045 N N . ILE B 1 219 ? 4.613 15.25 -4.562 1 97.31 219 ILE B N 1
ATOM 4046 C CA . ILE B 1 219 ? 5.629 16.062 -5.234 1 97.31 219 ILE B CA 1
ATOM 4047 C C . ILE B 1 219 ? 5.09 16.547 -6.578 1 97.31 219 ILE B C 1
ATOM 4049 O O . ILE B 1 219 ? 5.211 17.734 -6.91 1 97.31 219 ILE B O 1
ATOM 4053 N N . LYS B 1 220 ? 4.488 15.641 -7.273 1 96.5 220 LYS B N 1
ATOM 4054 C CA . LYS B 1 220 ? 3.957 15.953 -8.602 1 96.5 220 LYS B CA 1
ATOM 4055 C C . LYS B 1 220 ? 2.916 17.062 -8.523 1 96.5 220 LYS B C 1
ATOM 4057 O O . LYS B 1 220 ? 2.771 17.859 -9.461 1 96.5 220 LYS B O 1
ATOM 4062 N N . GLN B 1 221 ? 2.191 17.125 -7.414 1 96.19 221 GLN B N 1
ATOM 4063 C CA . GLN B 1 221 ? 1.141 18.125 -7.238 1 96.19 221 GLN B CA 1
ATOM 4064 C C . GLN B 1 221 ? 1.718 19.453 -6.754 1 96.19 221 GLN B C 1
ATOM 4066 O O . GLN B 1 221 ? 0.976 20.406 -6.52 1 96.19 221 GLN B O 1
ATOM 4071 N N . GLY B 1 222 ? 3.008 19.453 -6.512 1 96.25 222 GLY B N 1
ATOM 4072 C CA . GLY B 1 222 ? 3.662 20.688 -6.125 1 96.25 222 GLY B CA 1
ATOM 4073 C C . GLY B 1 222 ? 3.568 20.969 -4.637 1 96.25 222 GLY B C 1
ATOM 4074 O O . GLY B 1 222 ? 3.686 22.125 -4.211 1 96.25 222 GLY B O 1
ATOM 4075 N N . VAL B 1 223 ? 3.381 19.953 -3.82 1 96.56 223 VAL B N 1
ATOM 4076 C CA . VAL B 1 223 ? 3.236 20.125 -2.379 1 96.56 223 VAL B CA 1
ATOM 4077 C C . VAL B 1 223 ? 4.566 20.562 -1.774 1 96.56 223 VAL B C 1
ATOM 4079 O O . VAL B 1 223 ? 4.594 21.328 -0.799 1 96.56 223 VAL B O 1
ATOM 4082 N N . GLY B 1 224 ? 5.613 20.047 -2.289 1 95.62 224 GLY B N 1
ATOM 4083 C CA . GLY B 1 224 ? 6.934 20.344 -1.758 1 95.62 224 GLY B CA 1
ATOM 4084 C C . GLY B 1 224 ? 7.996 19.375 -2.25 1 95.62 224 GLY B C 1
ATOM 4085 O O . GLY B 1 224 ? 7.91 18.875 -3.369 1 95.62 224 GLY B O 1
ATOM 4086 N N . LEU B 1 225 ? 9.07 19.25 -1.395 1 94.25 225 LEU B N 1
ATOM 4087 C CA . LEU B 1 225 ? 10.211 18.391 -1.707 1 94.25 225 LEU B CA 1
ATOM 4088 C C . LEU B 1 225 ? 10.18 17.109 -0.874 1 94.25 225 LEU B C 1
ATOM 4090 O O . LEU B 1 225 ? 9.656 17.109 0.243 1 94.25 225 LEU B O 1
ATOM 4094 N N . SER B 1 226 ? 10.703 16.062 -1.414 1 94.12 226 SER B N 1
ATOM 4095 C CA . SER B 1 226 ? 10.938 14.82 -0.672 1 94.12 226 SER B CA 1
ATOM 4096 C C . SER B 1 226 ? 11.953 13.93 -1.382 1 94.12 226 SER B C 1
ATOM 4098 O O . SER B 1 226 ? 12.297 14.172 -2.539 1 94.12 226 SER B O 1
ATOM 4100 N N . PHE B 1 227 ? 12.422 12.938 -0.673 1 92.06 227 PHE B N 1
ATOM 4101 C CA . PHE B 1 227 ? 13.312 11.945 -1.248 1 92.06 227 PHE B CA 1
ATOM 4102 C C . PHE B 1 227 ? 12.531 10.914 -2.057 1 92.06 227 PHE B C 1
ATOM 4104 O O . PHE B 1 227 ? 11.453 10.484 -1.646 1 92.06 227 PHE B O 1
ATOM 4111 N N . LEU B 1 228 ? 13.078 10.578 -3.184 1 93 228 LEU B N 1
ATOM 4112 C CA . LEU B 1 228 ? 12.602 9.453 -3.979 1 93 228 LEU B CA 1
ATOM 4113 C C . LEU B 1 228 ? 13.773 8.617 -4.492 1 93 228 LEU B C 1
ATOM 4115 O O . LEU B 1 228 ? 14.844 9.156 -4.785 1 93 228 LEU B O 1
ATOM 4119 N N . PRO B 1 229 ? 13.523 7.297 -4.574 1 91.94 229 PRO B N 1
ATOM 4120 C CA . PRO B 1 229 ? 14.5 6.57 -5.395 1 91.94 229 PRO B CA 1
ATOM 4121 C C . PRO B 1 229 ? 14.672 7.188 -6.781 1 91.94 229 PRO B C 1
ATOM 4123 O O . PRO B 1 229 ? 13.688 7.602 -7.406 1 91.94 229 PRO B O 1
ATOM 4126 N N . CYS B 1 230 ? 15.867 7.211 -7.285 1 91.31 230 CYS B N 1
ATOM 4127 C CA . CYS B 1 230 ? 16.172 7.883 -8.539 1 91.31 230 CYS B CA 1
ATOM 4128 C C . CYS B 1 230 ? 15.422 7.242 -9.703 1 91.31 230 CYS B C 1
ATOM 4130 O O . CYS B 1 230 ? 14.992 7.938 -10.625 1 91.31 230 CYS B O 1
ATOM 4132 N N . PHE B 1 231 ? 15.258 5.98 -9.633 1 91.5 231 PHE B N 1
ATOM 4133 C CA . PHE B 1 231 ? 14.602 5.305 -10.75 1 91.5 231 PHE B CA 1
ATOM 4134 C C . PHE B 1 231 ? 13.125 5.695 -10.828 1 91.5 231 PHE B C 1
ATOM 4136 O O . PHE B 1 231 ? 12.484 5.523 -11.867 1 91.5 231 PHE B O 1
ATOM 4143 N N . ILE B 1 232 ? 12.586 6.246 -9.766 1 93.19 232 ILE B N 1
ATOM 4144 C CA . ILE B 1 232 ? 11.219 6.766 -9.766 1 93.19 232 ILE B CA 1
ATOM 4145 C C . ILE B 1 232 ? 11.227 8.234 -10.188 1 93.19 232 ILE B C 1
ATOM 4147 O O . ILE B 1 232 ? 10.539 8.617 -11.141 1 93.19 232 ILE B O 1
ATOM 4151 N N . GLY B 1 233 ? 12.016 9.016 -9.492 1 93.19 233 GLY B N 1
ATOM 4152 C CA . GLY B 1 233 ? 12.047 10.453 -9.719 1 93.19 233 GLY B CA 1
ATOM 4153 C C . GLY B 1 233 ? 12.539 10.82 -11.109 1 93.19 233 GLY B C 1
ATOM 4154 O O . GLY B 1 233 ? 11.953 11.68 -11.773 1 93.19 233 GLY B O 1
ATOM 4155 N N . ASP B 1 234 ? 13.586 10.133 -11.586 1 91.62 234 ASP B N 1
ATOM 4156 C CA . ASP B 1 234 ? 14.188 10.453 -12.867 1 91.62 234 ASP B CA 1
ATOM 4157 C C . ASP B 1 234 ? 13.32 9.969 -14.023 1 91.62 234 ASP B C 1
ATOM 4159 O O . ASP B 1 234 ? 13.469 10.43 -15.164 1 91.62 234 ASP B O 1
ATOM 4163 N N . SER B 1 235 ? 12.438 9.078 -13.727 1 92.38 235 SER B N 1
ATOM 4164 C CA . SER B 1 235 ? 11.586 8.523 -14.773 1 92.38 235 SER B CA 1
ATOM 4165 C C . SER B 1 235 ? 10.32 9.352 -14.961 1 92.38 235 SER B C 1
ATOM 4167 O O . SER B 1 235 ? 9.523 9.078 -15.859 1 92.38 235 SER B O 1
ATOM 4169 N N . ASP B 1 236 ? 10.094 10.234 -14.086 1 94.19 236 ASP B N 1
ATOM 4170 C CA . ASP B 1 236 ? 8.93 11.109 -14.172 1 94.19 236 ASP B CA 1
ATOM 4171 C C . ASP B 1 236 ? 9.305 12.461 -14.773 1 94.19 236 ASP B C 1
ATOM 4173 O O . ASP B 1 236 ? 10 13.258 -14.133 1 94.19 236 ASP B O 1
ATOM 4177 N N . ASP B 1 237 ? 8.719 12.75 -15.891 1 95.12 237 ASP B N 1
ATOM 4178 C CA . ASP B 1 237 ? 9.094 13.922 -16.672 1 95.12 237 ASP B CA 1
ATOM 4179 C C . ASP B 1 237 ? 8.664 15.211 -15.969 1 95.12 237 ASP B C 1
ATOM 4181 O O . ASP B 1 237 ? 9.133 16.297 -16.312 1 95.12 237 ASP B O 1
ATOM 4185 N N . ASP B 1 238 ? 7.789 15.117 -15.016 1 96.12 238 ASP B N 1
ATOM 4186 C CA . ASP B 1 238 ? 7.277 16.312 -14.336 1 96.12 238 ASP B CA 1
ATOM 4187 C C . ASP B 1 238 ? 8.172 16.688 -13.156 1 96.12 238 ASP B C 1
ATOM 4189 O O . ASP B 1 238 ? 8 17.75 -12.555 1 96.12 238 ASP B O 1
ATOM 4193 N N . LEU B 1 239 ? 9.133 15.82 -12.891 1 96.62 239 LEU B N 1
ATOM 4194 C CA . LEU B 1 239 ? 9.953 16.031 -11.703 1 96.62 239 LEU B CA 1
ATOM 4195 C C . LEU B 1 239 ? 11.383 16.375 -12.094 1 96.62 239 LEU B C 1
ATOM 4197 O O . LEU B 1 239 ? 11.812 16.125 -13.219 1 96.62 239 LEU B O 1
ATOM 4201 N N . ALA B 1 240 ? 12.062 17.031 -11.18 1 93.88 240 ALA B N 1
ATOM 4202 C CA . ALA B 1 240 ? 13.492 17.312 -11.289 1 93.88 240 ALA B CA 1
ATOM 4203 C C . ALA B 1 240 ? 14.172 17.219 -9.93 1 93.88 240 ALA B C 1
ATOM 4205 O O . ALA B 1 240 ? 13.539 17.422 -8.898 1 93.88 240 ALA B O 1
ATOM 4206 N N . ARG B 1 241 ? 15.414 16.844 -10.023 1 91.75 241 ARG B N 1
ATOM 4207 C CA . ARG B 1 241 ? 16.203 16.828 -8.805 1 91.75 241 ARG B CA 1
ATOM 4208 C C . ARG B 1 241 ? 16.406 18.25 -8.266 1 91.75 241 ARG B C 1
ATOM 4210 O O . ARG B 1 241 ? 16.625 19.188 -9.039 1 91.75 241 ARG B O 1
ATOM 4217 N N . TYR B 1 242 ? 15.984 18.656 -7.145 1 88.38 242 TYR B N 1
ATOM 4218 C CA . TYR B 1 242 ? 16.156 19.969 -6.547 1 88.38 242 TYR B CA 1
ATOM 4219 C C . TYR B 1 242 ? 17.625 20.359 -6.488 1 88.38 242 TYR B C 1
ATOM 4221 O O . TYR B 1 242 ? 18 21.453 -6.922 1 88.38 242 TYR B O 1
ATOM 4229 N N . ASP B 1 243 ? 18.516 19.953 -5.406 1 70.12 243 ASP B N 1
ATOM 4230 C CA . ASP B 1 243 ? 19.844 20.531 -5.262 1 70.12 243 ASP B CA 1
ATOM 4231 C C . ASP B 1 243 ? 20.922 19.438 -5.258 1 70.12 243 ASP B C 1
ATOM 4233 O O . ASP B 1 243 ? 20.812 18.469 -4.5 1 70.12 243 ASP B O 1
ATOM 4237 N N . GLU B 1 244 ? 21.797 19.672 -6.324 1 59.88 244 GLU B N 1
ATOM 4238 C CA . GLU B 1 244 ? 22.969 18.812 -6.512 1 59.88 244 GLU B CA 1
ATOM 4239 C C . GLU B 1 244 ? 23.766 18.688 -5.219 1 59.88 244 GLU B C 1
ATOM 4241 O O . GLU B 1 244 ? 24.484 17.703 -5.02 1 59.88 244 GLU B O 1
ATOM 4246 N N . GLN B 1 245 ? 23.625 19.719 -4.406 1 58.5 245 GLN B N 1
ATOM 4247 C CA . GLN B 1 245 ? 24.469 19.656 -3.215 1 58.5 245 GLN B CA 1
ATOM 4248 C C . GLN B 1 245 ? 24.078 18.469 -2.338 1 58.5 245 GLN B C 1
ATOM 4250 O O . GLN B 1 245 ? 24.891 17.969 -1.556 1 58.5 245 GLN B O 1
ATOM 4255 N N . PHE B 1 246 ? 22.812 18.203 -2.404 1 57.44 246 PHE B N 1
ATOM 4256 C CA . PHE B 1 246 ? 22.391 17.031 -1.622 1 57.44 246 PHE B CA 1
ATOM 4257 C C . PHE B 1 246 ? 22.5 15.758 -2.445 1 57.44 246 PHE B C 1
ATOM 4259 O O . PHE B 1 246 ? 21.812 14.781 -2.176 1 57.44 246 PHE B O 1
ATOM 4266 N N . SER B 1 247 ? 23.156 15.898 -3.533 1 53.91 247 SER B N 1
ATOM 4267 C CA . SER B 1 247 ? 23.344 14.695 -4.34 1 53.91 247 SER B CA 1
ATOM 4268 C C . SER B 1 247 ? 23.844 13.539 -3.486 1 53.91 247 SER B C 1
ATOM 4270 O O . SER B 1 247 ? 24.422 12.586 -4.008 1 53.91 247 SER B O 1
ATOM 4272 N N . ALA B 1 248 ? 23.906 13.727 -2.1 1 53.53 248 ALA B N 1
ATOM 4273 C CA . ALA B 1 248 ? 24.328 12.469 -1.477 1 53.53 248 ALA B CA 1
ATOM 4274 C C . ALA B 1 248 ? 23.406 11.32 -1.886 1 53.53 248 ALA B C 1
ATOM 4276 O O . ALA B 1 248 ? 22.188 11.5 -1.983 1 53.53 248 ALA B O 1
ATOM 4277 N N . PHE B 1 249 ? 23.719 10.594 -2.805 1 61.75 249 PHE B N 1
ATOM 4278 C CA . PHE B 1 249 ? 23.031 9.406 -3.285 1 61.75 249 PHE B CA 1
ATOM 4279 C C . PHE B 1 249 ? 22.609 8.516 -2.119 1 61.75 249 PHE B C 1
ATOM 4281 O O . PHE B 1 249 ? 23.344 7.602 -1.73 1 61.75 249 PHE B O 1
ATOM 4288 N N . TYR B 1 250 ? 21.703 9.078 -1.321 1 79.38 250 TYR B N 1
ATOM 4289 C CA . TYR B 1 250 ? 21.156 8.227 -0.269 1 79.38 250 TYR B CA 1
ATOM 4290 C C . TYR B 1 250 ? 20.75 6.863 -0.824 1 79.38 250 TYR B C 1
ATOM 4292 O O . TYR B 1 250 ? 20 6.785 -1.808 1 79.38 250 TYR B O 1
ATOM 4300 N N . GLY B 1 251 ? 21.469 5.91 -0.245 1 82 251 GLY B N 1
ATOM 4301 C CA . GLY B 1 251 ? 21.281 4.566 -0.771 1 82 251 GLY B CA 1
ATOM 4302 C C . GLY B 1 251 ? 20.422 3.695 0.127 1 82 251 GLY B C 1
ATOM 4303 O O . GLY B 1 251 ? 20.438 3.84 1.351 1 82 251 GLY B O 1
ATOM 4304 N N . LEU B 1 252 ? 19.516 2.99 -0.459 1 85.69 252 LEU B N 1
ATOM 4305 C CA . LEU B 1 252 ? 18.766 1.939 0.21 1 85.69 252 LEU B CA 1
ATOM 4306 C C . LEU B 1 252 ? 19.031 0.583 -0.436 1 85.69 252 LEU B C 1
ATOM 4308 O O . LEU B 1 252 ? 18.953 0.449 -1.659 1 85.69 252 LEU B O 1
ATOM 4312 N N . ASP B 1 253 ? 19.266 -0.364 0.411 1 87.62 253 ASP B N 1
ATOM 4313 C CA . ASP B 1 253 ? 19.625 -1.678 -0.113 1 87.62 253 ASP B CA 1
ATOM 4314 C C . ASP B 1 253 ? 18.375 -2.525 -0.368 1 87.62 253 ASP B C 1
ATOM 4316 O O . ASP B 1 253 ? 17.5 -2.619 0.49 1 87.62 253 ASP B O 1
ATOM 4320 N N . LEU B 1 254 ? 18.375 -3.041 -1.504 1 90.44 254 LEU B N 1
ATOM 4321 C CA . LEU B 1 254 ? 17.391 -4.055 -1.848 1 90.44 254 LEU B CA 1
ATOM 4322 C C . LEU B 1 254 ? 17.938 -5.457 -1.587 1 90.44 254 LEU B C 1
ATOM 4324 O O . LEU B 1 254 ? 18.984 -5.824 -2.111 1 90.44 254 LEU B O 1
ATOM 4328 N N . TRP B 1 255 ? 17.188 -6.168 -0.793 1 88.44 255 TRP B N 1
ATOM 4329 C CA . TRP B 1 255 ? 17.609 -7.52 -0.436 1 88.44 255 TRP B CA 1
ATOM 4330 C C . TRP B 1 255 ? 16.578 -8.547 -0.912 1 88.44 255 TRP B C 1
ATOM 4332 O O . TRP B 1 255 ? 15.375 -8.305 -0.873 1 88.44 255 TRP B O 1
ATOM 4342 N N . MET B 1 256 ? 17.078 -9.609 -1.388 1 90.81 256 MET B N 1
ATOM 4343 C CA . MET B 1 256 ? 16.281 -10.812 -1.566 1 90.81 256 MET B CA 1
ATOM 4344 C C . MET B 1 256 ? 16.562 -11.828 -0.464 1 90.81 256 MET B C 1
ATOM 4346 O O . MET B 1 256 ? 17.703 -12.281 -0.315 1 90.81 256 MET B O 1
ATOM 4350 N N . LEU B 1 257 ? 15.547 -12.125 0.271 1 86.31 257 LEU B N 1
ATOM 4351 C CA . LEU B 1 257 ? 15.695 -13 1.43 1 86.31 257 LEU B CA 1
ATOM 4352 C C . LEU B 1 257 ? 14.844 -14.258 1.274 1 86.31 257 LEU B C 1
ATOM 4354 O O . LEU B 1 257 ? 13.727 -14.195 0.751 1 86.31 257 LEU B O 1
ATOM 4358 N N . LEU B 1 258 ? 15.352 -15.289 1.571 1 82.81 258 LEU B N 1
ATOM 4359 C CA . LEU B 1 258 ? 14.602 -16.531 1.606 1 82.81 258 LEU B CA 1
ATOM 4360 C C . LEU B 1 258 ? 15.047 -17.406 2.775 1 82.81 258 LEU B C 1
ATOM 4362 O O . LEU B 1 258 ? 16.125 -17.188 3.344 1 82.81 258 LEU B O 1
ATOM 4366 N N . HIS B 1 259 ? 14.156 -18.25 3.145 1 71.31 259 HIS B N 1
ATOM 4367 C CA . HIS B 1 259 ? 14.531 -19.219 4.172 1 71.31 259 HIS B CA 1
ATOM 4368 C C . HIS B 1 259 ? 15.555 -20.203 3.641 1 71.31 259 HIS B C 1
ATOM 4370 O O . HIS B 1 259 ? 15.492 -20.609 2.479 1 71.31 259 HIS B O 1
ATOM 4376 N N . GLU B 1 260 ? 16.406 -20.641 4.496 1 68.88 260 GLU B N 1
ATOM 4377 C CA . GLU B 1 260 ? 17.484 -21.562 4.129 1 68.88 260 GLU B CA 1
ATOM 4378 C C . GLU B 1 260 ? 16.938 -22.859 3.566 1 68.88 260 GLU B C 1
ATOM 4380 O O . GLU B 1 260 ? 17.531 -23.453 2.662 1 68.88 260 GLU B O 1
ATOM 4385 N N . ASP B 1 261 ? 15.805 -23.266 4.016 1 68.44 261 ASP B N 1
ATOM 4386 C CA . ASP B 1 261 ? 15.211 -24.547 3.631 1 68.44 261 ASP B CA 1
ATOM 4387 C C . ASP B 1 261 ? 14.719 -24.516 2.188 1 68.44 261 ASP B C 1
ATOM 4389 O O . ASP B 1 261 ? 14.508 -25.562 1.572 1 68.44 261 ASP B O 1
ATOM 4393 N N . LEU B 1 262 ? 14.633 -23.328 1.679 1 75.25 262 LEU B N 1
ATOM 4394 C CA . LEU B 1 262 ? 14.078 -23.203 0.336 1 75.25 262 LEU B CA 1
ATOM 4395 C C . LEU B 1 262 ? 15.188 -22.984 -0.69 1 75.25 262 LEU B C 1
ATOM 4397 O O . LEU B 1 262 ? 14.914 -22.906 -1.891 1 75.25 262 LEU B O 1
ATOM 4401 N N . ARG B 1 263 ? 16.312 -23.047 -0.24 1 73.56 263 ARG B N 1
ATOM 4402 C CA . ARG B 1 263 ? 17.453 -22.75 -1.106 1 73.56 263 ARG B CA 1
ATOM 4403 C C . ARG B 1 263 ? 17.562 -23.766 -2.238 1 73.56 263 ARG B C 1
ATOM 4405 O O . ARG B 1 263 ? 18.062 -23.438 -3.322 1 73.56 263 ARG B O 1
ATOM 4412 N N . HIS B 1 264 ? 16.969 -24.906 -1.951 1 74.62 264 HIS B N 1
ATOM 4413 C CA . HIS B 1 264 ? 17.172 -25.953 -2.951 1 74.62 264 HIS B CA 1
ATOM 4414 C C . HIS B 1 264 ? 15.875 -26.234 -3.711 1 74.62 264 HIS B C 1
ATOM 4416 O O . HIS B 1 264 ? 15.828 -27.141 -4.547 1 74.62 264 HIS B O 1
ATOM 4422 N N . THR B 1 265 ? 14.891 -25.5 -3.459 1 84.06 265 THR B N 1
ATOM 4423 C CA . THR B 1 265 ? 13.648 -25.609 -4.215 1 84.06 265 THR B CA 1
ATOM 4424 C C . THR B 1 265 ? 13.797 -24.984 -5.598 1 84.06 265 THR B C 1
ATOM 4426 O O . THR B 1 265 ? 14.125 -23.797 -5.715 1 84.06 265 THR B O 1
ATOM 4429 N N . GLU B 1 266 ? 13.547 -25.719 -6.598 1 90.06 266 GLU B N 1
ATOM 4430 C CA . GLU B 1 266 ? 13.867 -25.297 -7.961 1 90.06 266 GLU B CA 1
ATOM 4431 C C . GLU B 1 266 ? 13.102 -24.047 -8.359 1 90.06 266 GLU B C 1
ATOM 4433 O O . GLU B 1 266 ? 13.641 -23.156 -9.023 1 90.06 266 GLU B O 1
ATOM 4438 N N . ARG B 1 267 ? 11.797 -23.953 -8.055 1 92.25 267 ARG B N 1
ATOM 4439 C CA . ARG B 1 267 ? 11.023 -22.781 -8.43 1 92.25 267 ARG B CA 1
ATOM 4440 C C . ARG B 1 267 ? 11.562 -21.531 -7.742 1 92.25 267 ARG B C 1
ATOM 4442 O O . ARG B 1 267 ? 11.531 -20.438 -8.312 1 92.25 267 ARG B O 1
ATOM 4449 N N . VAL B 1 268 ? 12.086 -21.688 -6.539 1 91.69 268 VAL B N 1
ATOM 4450 C CA . VAL B 1 268 ? 12.672 -20.578 -5.801 1 91.69 268 VAL B CA 1
ATOM 4451 C C . VAL B 1 268 ? 14 -20.172 -6.441 1 91.69 268 VAL B C 1
ATOM 4453 O O . VAL B 1 268 ? 14.273 -18.984 -6.625 1 91.69 268 VAL B O 1
ATOM 4456 N N . ARG B 1 269 ? 14.773 -21.156 -6.805 1 91.69 269 ARG B N 1
ATOM 4457 C CA . ARG B 1 269 ? 16.047 -20.906 -7.461 1 91.69 269 ARG B CA 1
ATOM 4458 C C . ARG B 1 269 ? 15.844 -20.219 -8.805 1 91.69 269 ARG B C 1
ATOM 4460 O O . ARG B 1 269 ? 16.562 -19.266 -9.141 1 91.69 269 ARG B O 1
ATOM 4467 N N . ALA B 1 270 ? 14.914 -20.719 -9.539 1 95.06 270 ALA B N 1
ATOM 4468 C CA . ALA B 1 270 ? 14.602 -20.109 -10.828 1 95.06 270 ALA B CA 1
ATOM 4469 C C . ALA B 1 270 ? 14.195 -18.656 -10.664 1 95.06 270 ALA B C 1
ATOM 4471 O O . ALA B 1 270 ? 14.648 -17.797 -11.422 1 95.06 270 ALA B O 1
ATOM 4472 N N . PHE B 1 271 ? 13.398 -18.406 -9.703 1 96.69 271 PHE B N 1
ATOM 4473 C CA . PHE B 1 271 ? 12.945 -17.047 -9.438 1 96.69 271 PHE B CA 1
ATOM 4474 C C . PHE B 1 271 ? 14.117 -16.156 -9.023 1 96.69 271 PHE B C 1
ATOM 4476 O O . PHE B 1 271 ? 14.273 -15.039 -9.531 1 96.69 271 PHE B O 1
ATOM 4483 N N . ARG B 1 272 ? 14.852 -16.641 -8.141 1 93.38 272 ARG B N 1
ATOM 4484 C CA . ARG B 1 272 ? 16.016 -15.906 -7.66 1 93.38 272 ARG B CA 1
ATOM 4485 C C . ARG B 1 272 ? 16.938 -15.516 -8.812 1 93.38 272 ARG B C 1
ATOM 4487 O O . ARG B 1 272 ? 17.297 -14.344 -8.953 1 93.38 272 ARG B O 1
ATOM 4494 N N . ASN B 1 273 ? 17.297 -16.5 -9.633 1 94.75 273 ASN B N 1
ATOM 4495 C CA . ASN B 1 273 ? 18.172 -16.234 -10.766 1 94.75 273 ASN B CA 1
ATOM 4496 C C . ASN B 1 273 ? 17.562 -15.242 -11.742 1 94.75 273 ASN B C 1
ATOM 4498 O O . ASN B 1 273 ? 18.25 -14.359 -12.266 1 94.75 273 ASN B O 1
ATOM 4502 N N . PHE B 1 274 ? 16.297 -15.375 -11.961 1 96.5 274 PHE B N 1
ATOM 4503 C CA . PHE B 1 274 ? 15.57 -14.492 -12.867 1 96.5 274 PHE B CA 1
ATOM 4504 C C . PHE B 1 274 ? 15.609 -13.055 -12.375 1 96.5 274 PHE B C 1
ATOM 4506 O O . PHE B 1 274 ? 15.922 -12.133 -13.141 1 96.5 274 PHE B O 1
ATOM 4513 N N . VAL B 1 275 ? 15.344 -12.812 -11.109 1 96.5 275 VAL B N 1
ATOM 4514 C CA . VAL B 1 275 ? 15.297 -11.477 -10.516 1 96.5 275 VAL B CA 1
ATOM 4515 C C . VAL B 1 275 ? 16.688 -10.852 -10.531 1 96.5 275 VAL B C 1
ATOM 4517 O O . VAL B 1 275 ? 16.844 -9.672 -10.875 1 96.5 275 VAL B O 1
ATOM 4520 N N . ILE B 1 276 ? 17.656 -11.664 -10.211 1 94.81 276 ILE B N 1
ATOM 4521 C CA . ILE B 1 276 ? 19.031 -11.164 -10.203 1 94.81 276 ILE B CA 1
ATOM 4522 C C . ILE B 1 276 ? 19.406 -10.648 -11.586 1 94.81 276 ILE B C 1
ATOM 4524 O O . ILE B 1 276 ? 19.953 -9.555 -11.727 1 94.81 276 ILE B O 1
ATOM 4528 N N . GLU B 1 277 ? 19.094 -11.391 -12.578 1 95.88 277 GLU B N 1
ATOM 4529 C CA . GLU B 1 277 ? 19.406 -11.008 -13.945 1 95.88 277 GLU B CA 1
ATOM 4530 C C . GLU B 1 277 ? 18.688 -9.727 -14.344 1 95.88 277 GLU B C 1
ATOM 4532 O O . GLU B 1 277 ? 19.281 -8.836 -14.945 1 95.88 277 GLU B O 1
ATOM 4537 N N . GLU B 1 278 ? 17.438 -9.617 -14.039 1 95.75 278 GLU B N 1
ATOM 4538 C CA . GLU B 1 278 ? 16.641 -8.461 -14.406 1 95.75 278 GLU B CA 1
ATOM 4539 C C . GLU B 1 278 ? 17.109 -7.199 -13.688 1 95.75 278 GLU B C 1
ATOM 4541 O O . GLU B 1 278 ? 17.125 -6.113 -14.273 1 95.75 278 GLU B O 1
ATOM 4546 N N . VAL B 1 279 ? 17.453 -7.316 -12.422 1 94.94 279 VAL B N 1
ATOM 4547 C CA . VAL B 1 279 ? 17.953 -6.188 -11.641 1 94.94 279 VAL B CA 1
ATOM 4548 C C . VAL B 1 279 ? 19.281 -5.715 -12.227 1 94.94 279 VAL B C 1
ATOM 4550 O O . VAL B 1 279 ? 19.516 -4.512 -12.359 1 94.94 279 VAL B O 1
ATOM 4553 N N . GLU B 1 280 ? 20.078 -6.699 -12.594 1 94.25 280 GLU B N 1
ATOM 4554 C CA . GLU B 1 280 ? 21.375 -6.359 -13.164 1 94.25 280 GLU B CA 1
ATOM 4555 C C . GLU B 1 280 ? 21.234 -5.582 -14.469 1 94.25 280 GLU B C 1
ATOM 4557 O O . GLU B 1 280 ? 21.984 -4.645 -14.727 1 94.25 280 GLU B O 1
ATOM 4562 N N . LYS B 1 281 ? 20.281 -5.926 -15.273 1 94.69 281 LYS B N 1
ATOM 4563 C CA . LYS B 1 281 ? 20.047 -5.266 -16.547 1 94.69 281 LYS B CA 1
ATOM 4564 C C . LYS B 1 281 ? 19.703 -3.789 -16.344 1 94.69 281 LYS B C 1
ATOM 4566 O O . LYS B 1 281 ? 19.922 -2.971 -17.25 1 94.69 281 LYS B O 1
ATOM 4571 N N . GLN B 1 282 ? 19.172 -3.479 -15.164 1 93.5 282 GLN B N 1
ATOM 4572 C CA . GLN B 1 282 ? 18.703 -2.117 -14.922 1 93.5 282 GLN B CA 1
ATOM 4573 C C . GLN B 1 282 ? 19.562 -1.42 -13.867 1 93.5 282 GLN B C 1
ATOM 4575 O O . GLN B 1 282 ? 19.125 -0.434 -13.266 1 93.5 282 GLN B O 1
ATOM 4580 N N . ARG B 1 283 ? 20.703 -1.905 -13.617 1 92.38 283 ARG B N 1
ATOM 4581 C CA . ARG B 1 283 ? 21.562 -1.452 -12.539 1 92.38 283 ARG B CA 1
ATOM 4582 C C . ARG B 1 283 ? 21.812 0.048 -12.633 1 92.38 283 ARG B C 1
ATOM 4584 O O . ARG B 1 283 ? 21.719 0.768 -11.641 1 92.38 283 ARG B O 1
ATOM 4591 N N . ASP B 1 284 ? 22.109 0.587 -13.781 1 89.75 284 ASP B N 1
ATOM 4592 C CA . ASP B 1 284 ? 22.422 2.002 -13.945 1 89.75 284 ASP B CA 1
ATOM 4593 C C . ASP B 1 284 ? 21.234 2.883 -13.555 1 89.75 284 ASP B C 1
ATOM 4595 O O . ASP B 1 284 ? 21.422 3.91 -12.898 1 89.75 284 ASP B O 1
ATOM 4599 N N . LYS B 1 285 ? 20.109 2.482 -13.945 1 89.06 285 LYS B N 1
ATOM 4600 C CA . LYS B 1 285 ? 18.891 3.209 -13.609 1 89.06 285 LYS B CA 1
ATOM 4601 C C . LYS B 1 285 ? 18.641 3.182 -12.102 1 89.06 285 LYS B C 1
ATOM 4603 O O . LYS B 1 285 ? 18.312 4.207 -11.5 1 89.06 285 LYS B O 1
ATOM 4608 N N . LEU B 1 286 ? 18.859 2.045 -11.5 1 90.62 286 LEU B N 1
ATOM 4609 C CA . LEU B 1 286 ? 18.547 1.834 -10.094 1 90.62 286 LEU B CA 1
ATOM 4610 C C . LEU B 1 286 ? 19.547 2.557 -9.203 1 90.62 286 LEU B C 1
ATOM 4612 O O . LEU B 1 286 ? 19.203 2.988 -8.094 1 90.62 286 LEU B O 1
ATOM 4616 N N . GLU B 1 287 ? 20.719 2.75 -9.742 1 86.88 287 GLU B N 1
ATOM 4617 C CA . GLU B 1 287 ? 21.766 3.422 -8.969 1 86.88 287 GLU B CA 1
ATOM 4618 C C . GLU B 1 287 ? 21.797 4.918 -9.281 1 86.88 287 GLU B C 1
ATOM 4620 O O . GLU B 1 287 ? 22.688 5.629 -8.812 1 86.88 287 GLU B O 1
ATOM 4625 N N . GLY B 1 288 ? 20.844 5.344 -10.086 1 81.25 288 GLY B N 1
ATOM 4626 C CA . GLY B 1 288 ? 20.672 6.766 -10.32 1 81.25 288 GLY B CA 1
ATOM 4627 C C . GLY B 1 288 ? 21.672 7.336 -11.305 1 81.25 288 GLY B C 1
ATOM 4628 O O . GLY B 1 288 ? 21.938 8.539 -11.297 1 81.25 288 GLY B O 1
ATOM 4629 N N . ARG B 1 289 ? 22.219 6.504 -12.203 1 79.62 289 ARG B N 1
ATOM 4630 C CA . ARG B 1 289 ? 23.266 6.93 -13.117 1 79.62 289 ARG B CA 1
ATOM 4631 C C . ARG B 1 289 ? 22.688 7.359 -14.461 1 79.62 289 ARG B C 1
ATOM 4633 O O . ARG B 1 289 ? 23.406 7.875 -15.312 1 79.62 289 ARG B O 1
ATOM 4640 N N . LEU B 1 290 ? 21.375 7.07 -14.648 1 70.06 290 LEU B N 1
ATOM 4641 C CA . LEU B 1 290 ? 20.75 7.473 -15.906 1 70.06 290 LEU B CA 1
ATOM 4642 C C . LEU B 1 290 ? 19.906 8.727 -15.711 1 70.06 290 LEU B C 1
ATOM 4644 O O . LEU B 1 290 ? 19.125 8.82 -14.758 1 70.06 290 LEU B O 1
ATOM 4648 N N . ARG B 1 291 ? 20.438 9.836 -16.078 1 66.06 291 ARG B N 1
ATOM 4649 C CA . ARG B 1 291 ? 19.656 11.078 -15.984 1 66.06 291 ARG B CA 1
ATOM 4650 C C . ARG B 1 291 ? 18.906 11.352 -17.281 1 66.06 291 ARG B C 1
ATOM 4652 O O . ARG B 1 291 ? 19.391 11.039 -18.359 1 66.06 291 ARG B O 1
#

Solvent-accessible surface area (backbone atoms only — not comparable to full-atom values): 30235 Å² total; per-residue (Å²): 138,53,71,68,54,40,50,48,50,49,33,25,68,73,56,23,26,46,57,50,20,8,64,73,71,72,45,55,38,66,56,40,48,51,51,48,51,49,50,24,58,74,69,71,45,64,38,64,37,84,44,101,86,34,42,40,68,30,73,58,19,51,54,46,45,42,51,39,43,26,51,51,38,52,53,49,49,50,48,29,56,72,67,50,46,31,74,32,70,45,48,79,44,28,36,32,28,34,42,55,51,32,66,75,59,41,46,65,54,54,48,52,48,38,67,75,37,67,54,28,25,38,34,40,40,63,44,74,65,75,61,78,44,69,42,42,66,57,53,33,38,40,40,76,47,90,70,74,65,81,81,42,46,64,44,78,74,48,54,34,15,22,38,40,32,21,11,46,67,45,47,51,49,35,68,71,70,65,56,82,82,46,45,47,32,46,62,50,43,67,62,52,43,51,51,44,39,70,78,37,67,84,59,74,52,48,41,29,30,45,35,67,56,50,45,52,52,40,18,66,70,46,64,23,32,41,75,36,48,25,54,56,45,68,69,32,88,61,39,38,75,48,70,71,87,58,60,61,61,48,68,45,28,33,30,43,30,27,50,69,87,45,64,73,24,37,47,54,43,52,48,51,55,50,52,52,52,55,51,58,76,41,40,51,40,38,48,45,70,58,125,137,53,71,68,55,39,50,48,48,47,32,26,67,72,57,22,25,47,58,50,20,8,64,73,71,70,45,54,39,66,57,41,48,50,50,50,49,50,49,24,59,73,69,70,44,64,38,64,38,84,44,101,84,34,42,40,69,30,73,59,21,52,55,45,44,34,50,40,35,42,51,50,38,52,52,50,50,50,49,30,56,73,68,49,46,32,74,32,70,44,47,78,46,27,35,32,28,34,42,56,52,34,66,74,59,41,46,64,54,53,48,50,49,40,69,74,38,67,55,28,26,38,35,40,40,64,43,75,68,62,68,73,60,52,42,44,64,60,51,35,37,42,41,79,45,89,70,73,67,80,81,41,47,63,43,77,74,49,55,33,14,22,37,46,32,21,11,46,68,45,49,51,48,33,69,72,70,65,56,82,81,45,46,48,33,45,64,52,44,68,62,51,44,51,52,46,39,70,78,38,67,82,58,73,51,48,39,29,30,46,35,67,54,51,44,53,52,39,18,65,70,47,65,23,31,40,77,36,49,24,54,57,44,65,68,34,87,60,40,37,75,65,56,76,86,54,52,59,58,49,64,45,28,33,30,43,30,27,50,69,86,45,64,74,23,37,48,52,43,52,48,51,55,52,50,52,53,56,50,58,76,41,40,53,40,37,48,46,69,59,125